Protein 8Z4Q (pdb70)

B-factor: mean 17.32, std 7.84, range [6.16, 76.1]

Secondary structure (DSSP, 8-state):
-PBPTTS----TTTS--SS--S---HHHHHHHHHHHHHHHHHB-SBSS-HHHHSS--B--HHHHHHHHHHTT--HHHHHHHHHHHHTTPPBPPPP-HHHHHHTTSHHHHHHHTT-GGGHHHHHHHHHHHHHHH-HHHHHIIIIIS-SHHHHHHHHHTTHHHHHHHHHHHHHHHTTBHHHHHHHHHHHHH---HHHHHHHHHHHHHHHT--S----HHHHHHHHHH-HHHHTS--GGGGT-B-TTT--B--SS-IIIIIIHHHHHHHHHHHHTT----TT-HHHHHHHHHHHHHHHHHT---TTBPP--BTTTHHHHHHHTHHHHHHH-TTS-HHHHHHHHHHHHHHHHHHHHHTT-PPP-HHHHHTPPPSSSS--HHHHHHHHHH--SSSS---HHHHHHHHHHHGGGTTSTT--S-HHHHHHHHHHHHHH--S--EETTEE-SSBS-TTSGGGGGGSPBP-

Foldseek 3Di:
DFPALVFDQFDCPPQLFLFAFDDQDPQLRVLLRVLVVCCLQWFFQFLDDCVPQVHTHGQCLNVQLSLLSRLHFGSVLSCVLSVQLCPSTDTQADADVVLLVCCVVVVSVLVQFQASNCLVSQLSNQSVVCVVPNVLVVCCVQDFVPPPNNLLLVLLCPAPLNVLLLQCLSCLRRRHSNSNSNSSSNSRNRDPCVSSVLLVLLQVLLVVVPDAADQLLVLLVVLCVDPQLLPQADLVCQCDADPPPRHNHNSDPLLVNTRCVRPVVVLSVSLSRNQFDLVCLLVSLLLQLLSLCQQFQQLDDPQFARFGAPSSLSSLSSSSSLVSLVVDPSARSNSSRSSSSSSSSSSSSSCSSLSSRDGDLVNLQPRDQPDPPDDLSNLSNLLSNQNDSRSLSSLRSLVSSLVSCQVVQPPPSNPDHNVSSRSSSSSSSVLGDPDQADNNRGDSHFHSSNDPVSCVPTHGDD

Radius of gyration: 20.71 Å; Cα contacts (8 Å, |Δi|>4): 843; chains: 1; bounding box: 59×54×56 Å

InterPro domains:
  IPR025337 Questin oxidase-like [PF14027] (60-402)
  IPR025337 Questin oxidase-like [PTHR35870] (10-465)

Solvent-accessible surface area: 17852 Å² total

Structure (mmCIF, N/CA/C/O backbone):
data_8Z4Q
#
_entry.id   8Z4Q
#
_cell.length_a   120.209
_cell.length_b   120.209
_cell.length_c   93.305
_cell.angle_alpha   90.00
_cell.angle_beta   90.00
_cell.angle_gamma   120.00
#
_symmetry.space_group_name_H-M   'P 62'
#
loop_
_entity.id
_entity.type
_entity.pdbx_description
1 polymer 'Hydroquinone Dioxygenase PaD'
2 non-polymer 'FE (III) ION'
3 water water
#
loop_
_atom_site.group_PDB
_atom_site.id
_atom_site.type_symbol
_atom_site.label_atom_id
_atom_site.label_alt_id
_atom_site.label_comp_id
_atom_site.label_asym_id
_atom_site.label_entity_id
_atom_site.label_seq_id
_atom_site.pdbx_PDB_ins_code
_atom_site.Cartn_x
_atom_site.Cartn_y
_atom_site.Cartn_z
_atom_site.occupancy
_atom_site.B_iso_or_equiv
_atom_site.auth_seq_id
_atom_site.auth_comp_id
_atom_site.auth_asym_id
_atom_site.auth_atom_id
_atom_site.pdbx_PDB_model_num
ATOM 1 N N . GLU A 1 4 ? 17.181 20.902 9.279 1.00 45.19 4 GLU A N 1
ATOM 2 C CA . GLU A 1 4 ? 18.278 19.949 9.710 1.00 41.01 4 GLU A CA 1
ATOM 3 C C . GLU A 1 4 ? 19.323 20.731 10.507 1.00 36.80 4 GLU A C 1
ATOM 4 O O . GLU A 1 4 ? 20.051 20.157 11.370 1.00 38.73 4 GLU A O 1
ATOM 10 N N . LEU A 1 5 ? 19.443 22.013 10.180 1.00 34.32 5 LEU A N 1
ATOM 11 C CA . LEU A 1 5 ? 20.485 22.869 10.767 1.00 28.99 5 LEU A CA 1
ATOM 12 C C . LEU A 1 5 ? 19.928 23.406 12.077 1.00 24.63 5 LEU A C 1
ATOM 13 O O . LEU A 1 5 ? 18.687 23.510 12.202 1.00 24.75 5 LEU A O 1
ATOM 18 N N . ALA A 1 6 ? 20.821 23.746 12.986 1.00 22.13 6 ALA A N 1
ATOM 19 C CA . ALA A 1 6 ? 20.519 24.596 14.153 1.00 21.63 6 ALA A CA 1
ATOM 20 C C . ALA A 1 6 ? 19.750 25.840 13.717 1.00 19.30 6 ALA A C 1
ATOM 21 O O . ALA A 1 6 ? 19.768 26.248 12.536 1.00 18.85 6 ALA A O 1
ATOM 23 N N . SER A 1 7 ? 19.069 26.445 14.693 1.00 19.05 7 SER A N 1
ATOM 24 C CA . SER A 1 7 ? 18.182 27.610 14.484 1.00 17.88 7 SER A CA 1
ATOM 25 C C . SER A 1 7 ? 18.959 28.760 13.811 1.00 15.34 7 SER A C 1
ATOM 26 O O . SER A 1 7 ? 20.103 28.971 14.192 1.00 15.58 7 SER A O 1
ATOM 29 N N . THR A 1 8 ? 18.293 29.498 12.942 1.00 15.55 8 THR A N 1
ATOM 30 C CA . THR A 1 8 ? 18.794 30.810 12.426 1.00 14.61 8 THR A CA 1
ATOM 31 C C . THR A 1 8 ? 19.144 31.737 13.610 1.00 17.01 8 THR A C 1
ATOM 32 O O . THR A 1 8 ? 20.036 32.601 13.474 1.00 17.55 8 THR A O 1
ATOM 36 N N . SER A 1 9 ? 18.490 31.614 14.768 1.00 16.57 9 SER A N 1
ATOM 37 C CA . SER A 1 9 ? 18.523 32.675 15.798 1.00 17.74 9 SER A CA 1
ATOM 38 C C . SER A 1 9 ? 19.594 32.395 16.850 1.00 16.61 9 SER A C 1
ATOM 39 O O . SER A 1 9 ? 19.864 33.279 17.679 1.00 17.70 9 SER A O 1
ATOM 42 N N . GLU A 1 10 ? 20.193 31.216 16.859 1.00 16.32 10 GLU A N 1
ATOM 43 C CA . GLU A 1 10 ? 21.294 30.928 17.804 1.00 19.73 10 GLU A CA 1
ATOM 44 C C . GLU A 1 10 ? 22.207 29.844 17.248 1.00 21.37 10 GLU A C 1
ATOM 45 O O . GLU A 1 10 ? 21.750 28.986 16.459 1.00 21.68 10 GLU A O 1
ATOM 51 N N . PHE A 1 11 ? 23.440 29.882 17.727 1.00 19.88 11 PHE A N 1
ATOM 52 C CA . PHE A 1 11 ? 24.468 28.858 17.492 1.00 19.97 11 PHE A CA 1
ATOM 53 C C . PHE A 1 11 ? 24.245 27.754 18.521 1.00 21.60 11 PHE A C 1
ATOM 54 O O . PHE A 1 11 ? 24.261 28.047 19.743 1.00 19.40 11 PHE A O 1
ATOM 62 N N . ARG A 1 12 ? 24.112 26.523 18.029 1.00 20.16 12 ARG A N 1
ATOM 63 C CA . ARG A 1 12 ? 24.036 25.310 18.894 1.00 21.43 12 ARG A CA 1
ATOM 64 C C . ARG A 1 12 ? 24.830 24.207 18.191 1.00 16.38 12 ARG A C 1
ATOM 65 O O . ARG A 1 12 ? 24.382 23.759 17.132 1.00 16.04 12 ARG A O 1
ATOM 73 N N . PHE A 1 13 ? 25.951 23.895 18.788 1.00 14.86 13 PHE A N 1
ATOM 74 C CA . PHE A 1 13 ? 26.928 22.844 18.474 1.00 18.80 13 PHE A CA 1
ATOM 75 C C . PHE A 1 13 ? 26.756 21.715 19.492 1.00 21.31 13 PHE A C 1
ATOM 76 O O . PHE A 1 13 ? 26.185 21.937 20.609 1.00 18.82 13 PHE A O 1
ATOM 84 N N . ASP A 1 14 ? 27.276 20.550 19.107 1.00 22.38 14 ASP A N 1
ATOM 85 C CA . ASP A 1 14 ? 27.261 19.300 19.910 1.00 24.54 14 ASP A CA 1
ATOM 86 C C . ASP A 1 14 ? 28.439 18.445 19.461 1.00 22.96 14 ASP A C 1
ATOM 87 O O . ASP A 1 14 ? 28.603 18.246 18.258 1.00 22.34 14 ASP A O 1
ATOM 92 N N . PRO A 1 15 ? 29.293 17.959 20.386 1.00 22.50 15 PRO A N 1
ATOM 93 C CA . PRO A 1 15 ? 30.466 17.178 20.007 1.00 25.25 15 PRO A CA 1
ATOM 94 C C . PRO A 1 15 ? 30.133 15.887 19.233 1.00 26.58 15 PRO A C 1
ATOM 95 O O . PRO A 1 15 ? 31.003 15.430 18.525 1.00 26.11 15 PRO A O 1
ATOM 99 N N . GLU A 1 16 ? 28.904 15.369 19.334 1.00 27.42 16 GLU A N 1
ATOM 100 C CA . GLU A 1 16 ? 28.431 14.161 18.602 1.00 31.64 16 GLU A CA 1
ATOM 101 C C . GLU A 1 16 ? 27.629 14.540 17.360 1.00 28.93 16 GLU A C 1
ATOM 102 O O . GLU A 1 16 ? 27.738 13.818 16.374 1.00 32.67 16 GLU A O 1
ATOM 108 N N . ARG A 1 17 ? 26.775 15.559 17.414 1.00 25.07 17 ARG A N 1
ATOM 109 C CA . ARG A 1 17 ? 25.820 15.830 16.303 1.00 27.60 17 ARG A CA 1
ATOM 110 C C . ARG A 1 17 ? 26.428 16.801 15.269 1.00 24.22 17 ARG A C 1
ATOM 111 O O . ARG A 1 17 ? 25.926 16.808 14.119 1.00 22.59 17 ARG A O 1
ATOM 119 N N . THR A 1 18 ? 27.388 17.650 15.670 1.00 21.51 18 THR A N 1
ATOM 120 C CA . THR A 1 18 ? 27.953 18.727 14.784 1.00 19.38 18 THR A CA 1
ATOM 121 C C . THR A 1 18 ? 29.480 18.781 14.882 1.00 21.05 18 THR A C 1
ATOM 122 O O . THR A 1 18 ? 30.056 19.863 14.911 1.00 20.53 18 THR A O 1
ATOM 126 N N . PRO A 1 19 ? 30.200 17.647 14.881 1.00 20.30 19 PRO A N 1
ATOM 127 C CA . PRO A 1 19 ? 31.658 17.645 15.015 1.00 19.43 19 PRO A CA 1
ATOM 128 C C . PRO A 1 19 ? 32.421 17.983 13.714 1.00 16.72 19 PRO A C 1
ATOM 129 O O . PRO A 1 19 ? 33.629 18.050 13.739 1.00 18.91 19 PRO A O 1
ATOM 133 N N . GLY A 1 20 ? 31.705 18.044 12.611 1.00 17.51 20 GLY A N 1
ATOM 134 C CA . GLY A 1 20 ? 32.256 18.308 11.269 1.00 17.78 20 GLY A CA 1
ATOM 135 C C . GLY A 1 20 ? 32.788 17.036 10.606 1.00 17.34 20 GLY A C 1
ATOM 136 O O . GLY A 1 20 ? 32.760 15.944 11.239 1.00 17.11 20 GLY A O 1
ATOM 137 N N . LEU A 1 21 ? 33.404 17.197 9.438 1.00 17.14 21 LEU A N 1
ATOM 138 C CA . LEU A 1 21 ? 33.888 16.077 8.591 1.00 16.77 21 LEU A CA 1
ATOM 139 C C . LEU A 1 21 ? 35.204 15.525 9.114 1.00 15.88 21 LEU A C 1
ATOM 140 O O . LEU A 1 21 ? 35.565 14.356 8.759 1.00 15.31 21 LEU A O 1
ATOM 145 N N . ARG A 1 22 ? 35.999 16.305 9.836 1.00 17.09 22 ARG A N 1
ATOM 146 C CA . ARG A 1 22 ? 37.321 15.876 10.333 1.00 15.59 22 ARG A CA 1
ATOM 147 C C . ARG A 1 22 ? 37.613 16.607 11.629 1.00 18.15 22 ARG A C 1
ATOM 148 O O . ARG A 1 22 ? 37.440 17.844 11.640 1.00 19.04 22 ARG A O 1
ATOM 156 N N . HIS A 1 23 ? 37.980 15.898 12.698 1.00 17.98 23 HIS A N 1
ATOM 157 C CA . HIS A 1 23 ? 38.014 16.503 14.049 1.00 18.32 23 HIS A CA 1
ATOM 158 C C . HIS A 1 23 ? 38.882 15.686 14.996 1.00 20.66 23 HIS A C 1
ATOM 159 O O . HIS A 1 23 ? 39.341 14.551 14.640 1.00 22.82 23 HIS A O 1
ATOM 166 N N . ALA A 1 24 ? 39.133 16.241 16.171 1.00 17.81 24 ALA A N 1
ATOM 167 C CA . ALA A 1 24 ? 39.928 15.589 17.225 1.00 20.69 24 ALA A CA 1
ATOM 168 C C . ALA A 1 24 ? 39.024 14.541 17.883 1.00 20.66 24 ALA A C 1
ATOM 169 O O . ALA A 1 24 ? 37.780 14.622 17.669 1.00 21.30 24 ALA A O 1
ATOM 171 N N . LYS A 1 25 ? 39.638 13.653 18.657 1.00 25.95 25 LYS A N 1
ATOM 172 C CA . LYS A 1 25 ? 39.003 12.441 19.254 1.00 35.30 25 LYS A CA 1
ATOM 173 C C . LYS A 1 25 ? 37.845 12.782 20.205 1.00 42.04 25 LYS A C 1
ATOM 174 O O . LYS A 1 25 ? 36.714 12.242 20.010 1.00 47.89 25 LYS A O 1
ATOM 180 N N . ASN A 1 26 ? 38.129 13.573 21.239 1.00 41.67 26 ASN A N 1
ATOM 181 C CA . ASN A 1 26 ? 37.271 13.631 22.451 1.00 43.35 26 ASN A CA 1
ATOM 182 C C . ASN A 1 26 ? 36.849 15.078 22.718 1.00 37.22 26 ASN A C 1
ATOM 183 O O . ASN A 1 26 ? 37.285 15.639 23.741 1.00 45.27 26 ASN A O 1
ATOM 188 N N . LEU A 1 27 ? 35.982 15.618 21.854 1.00 31.18 27 LEU A N 1
ATOM 189 C CA . LEU A 1 27 ? 35.408 16.986 21.981 1.00 29.26 27 LEU A CA 1
ATOM 190 C C . LEU A 1 27 ? 34.503 17.073 23.220 1.00 28.85 27 LEU A C 1
ATOM 191 O O . LEU A 1 27 ? 33.587 16.206 23.360 1.00 32.02 27 LEU A O 1
ATOM 196 N N . THR A 1 28 ? 34.675 18.129 24.014 1.00 27.85 28 THR A N 1
ATOM 197 C CA . THR A 1 28 ? 34.014 18.349 25.324 1.00 25.88 28 THR A CA 1
ATOM 198 C C . THR A 1 28 ? 32.798 19.282 25.192 1.00 29.85 28 THR A C 1
ATOM 199 O O . THR A 1 28 ? 32.717 20.140 24.256 1.00 25.73 28 THR A O 1
ATOM 203 N N . ASP A 1 29 ? 31.852 19.131 26.117 1.00 25.99 29 ASP A N 1
ATOM 204 C CA . ASP A 1 29 ? 30.689 20.046 26.221 1.00 26.40 29 ASP A CA 1
ATOM 205 C C . ASP A 1 29 ? 31.220 21.433 26.618 1.00 21.73 29 ASP A C 1
ATOM 206 O O . ASP A 1 29 ? 30.617 22.409 26.151 1.00 22.64 29 ASP A O 1
ATOM 211 N N . GLU A 1 30 ? 32.286 21.500 27.431 1.00 18.76 30 GLU A N 1
ATOM 212 C CA . GLU A 1 30 ? 32.803 22.765 28.034 1.00 23.31 30 GLU A CA 1
ATOM 213 C C . GLU A 1 30 ? 33.265 23.658 26.866 1.00 20.59 30 GLU A C 1
ATOM 214 O O . GLU A 1 30 ? 32.758 24.797 26.715 1.00 18.39 30 GLU A O 1
ATOM 220 N N . SER A 1 31 ? 34.091 23.075 25.999 1.00 20.75 31 SER A N 1
ATOM 221 C CA . SER A 1 31 ? 34.571 23.726 24.748 1.00 17.74 31 SER A CA 1
ATOM 222 C C . SER A 1 31 ? 33.408 24.133 23.834 1.00 18.63 31 SER A C 1
ATOM 223 O O . SER A 1 31 ? 33.455 25.247 23.251 1.00 16.38 31 SER A O 1
ATOM 226 N N . THR A 1 32 ? 32.384 23.305 23.681 1.00 15.21 32 THR A N 1
ATOM 227 C CA . THR A 1 32 ? 31.225 23.604 22.815 1.00 16.76 32 THR A CA 1
ATOM 228 C C . THR A 1 32 ? 30.452 24.821 23.362 1.00 19.31 32 THR A C 1
ATOM 229 O O . THR A 1 32 ? 29.919 25.634 22.538 1.00 17.69 32 THR A O 1
ATOM 233 N N . ARG A 1 33 ? 30.266 24.891 24.683 1.00 19.40 33 ARG A N 1
ATOM 234 C CA . ARG A 1 33 ? 29.502 26.030 25.260 1.00 18.98 33 ARG A CA 1
ATOM 235 C C . ARG A 1 33 ? 30.311 27.327 25.033 1.00 18.03 33 ARG A C 1
ATOM 236 O O . ARG A 1 33 ? 29.686 28.334 24.650 1.00 18.92 33 ARG A O 1
ATOM 244 N N . GLU A 1 34 ? 31.608 27.309 25.300 1.00 18.11 34 GLU A N 1
ATOM 245 C CA . GLU A 1 34 ? 32.500 28.473 25.057 1.00 18.39 34 GLU A CA 1
ATOM 246 C C . GLU A 1 34 ? 32.413 28.861 23.575 1.00 16.90 34 GLU A C 1
ATOM 247 O O . GLU A 1 34 ? 32.233 30.068 23.256 1.00 13.61 34 GLU A O 1
ATOM 253 N N . LEU A 1 35 ? 32.434 27.896 22.661 1.00 14.80 35 LEU A N 1
ATOM 254 C CA . LEU A 1 35 ? 32.396 28.256 21.230 1.00 14.89 35 LEU A CA 1
ATOM 255 C C . LEU A 1 35 ? 31.096 28.988 20.921 1.00 15.88 35 LEU A C 1
ATOM 256 O O . LEU A 1 35 ? 31.120 29.976 20.115 1.00 13.96 35 LEU A O 1
ATOM 261 N N . GLU A 1 36 ? 29.955 28.555 21.477 1.00 14.22 36 GLU A N 1
ATOM 262 C CA . GLU A 1 36 ? 28.648 29.169 21.135 1.00 15.80 36 GLU A CA 1
ATOM 263 C C . GLU A 1 36 ? 28.690 30.613 21.664 1.00 15.11 36 GLU A C 1
ATOM 264 O O . GLU A 1 36 ? 28.129 31.479 20.997 1.00 15.67 36 GLU A O 1
ATOM 270 N N . ARG A 1 37 ? 29.292 30.838 22.822 1.00 16.15 37 ARG A N 1
ATOM 271 C CA . ARG A 1 37 ? 29.363 32.192 23.450 1.00 18.11 37 ARG A CA 1
ATOM 272 C C . ARG A 1 37 ? 30.135 33.141 22.516 1.00 17.28 37 ARG A C 1
ATOM 273 O O . ARG A 1 37 ? 29.551 34.196 22.173 1.00 15.71 37 ARG A O 1
ATOM 281 N N . VAL A 1 38 ? 31.333 32.731 22.105 1.00 16.45 38 VAL A N 1
ATOM 282 C CA . VAL A 1 38 ? 32.264 33.604 21.302 1.00 15.04 38 VAL A CA 1
ATOM 283 C C . VAL A 1 38 ? 31.681 33.813 19.898 1.00 15.33 38 VAL A C 1
ATOM 284 O O . VAL A 1 38 ? 31.778 34.937 19.385 1.00 11.76 38 VAL A O 1
ATOM 288 N N . LEU A 1 39 ? 31.050 32.826 19.277 1.00 13.53 39 LEU A N 1
ATOM 289 C CA . LEU A 1 39 ? 30.433 33.044 17.963 1.00 12.93 39 LEU A CA 1
ATOM 290 C C . LEU A 1 39 ? 29.347 34.100 18.031 1.00 12.14 39 LEU A C 1
ATOM 291 O O . LEU A 1 39 ? 29.190 34.841 17.049 1.00 11.13 39 LEU A O 1
ATOM 296 N N . GLU A 1 40 ? 28.529 34.126 19.094 1.00 11.76 40 GLU A N 1
ATOM 297 C CA . GLU A 1 40 ? 27.417 35.077 19.130 1.00 14.22 40 GLU A CA 1
ATOM 298 C C . GLU A 1 40 ? 27.996 36.470 19.405 1.00 12.67 40 GLU A C 1
ATOM 299 O O . GLU A 1 40 ? 27.478 37.400 18.818 1.00 14.38 40 GLU A O 1
ATOM 305 N N . GLU A 1 41 ? 29.055 36.561 20.203 1.00 12.43 41 GLU A N 1
ATOM 306 C CA . GLU A 1 41 ? 29.770 37.831 20.444 1.00 13.29 41 GLU A CA 1
ATOM 307 C C . GLU A 1 41 ? 30.286 38.313 19.091 1.00 12.30 41 GLU A C 1
ATOM 308 O O . GLU A 1 41 ? 30.046 39.488 18.702 1.00 12.82 41 GLU A O 1
ATOM 314 N N . ASN A 1 42 ? 30.822 37.389 18.307 1.00 11.41 42 ASN A N 1
ATOM 315 C CA . ASN A 1 42 ? 31.379 37.793 16.999 1.00 11.33 42 ASN A CA 1
ATOM 316 C C . ASN A 1 42 ? 30.284 38.287 16.069 1.00 11.81 42 ASN A C 1
ATOM 317 O O . ASN A 1 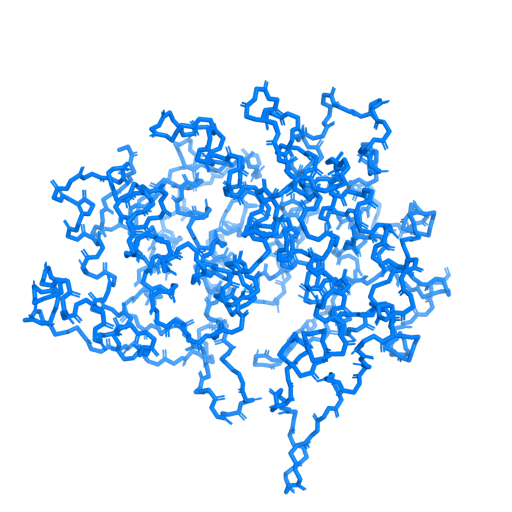42 ? 30.488 39.295 15.393 1.00 10.82 42 ASN A O 1
ATOM 322 N N . HIS A 1 43 ? 29.198 37.543 15.949 1.00 9.93 43 HIS A N 1
ATOM 323 C CA . HIS A 1 43 ? 28.055 37.874 15.069 1.00 11.76 43 HIS A CA 1
ATOM 324 C C . HIS A 1 43 ? 27.483 39.263 15.392 1.00 13.36 43 HIS A C 1
ATOM 325 O O . HIS A 1 43 ? 27.199 40.051 14.463 1.00 13.21 43 HIS A O 1
ATOM 332 N N . SER A 1 44 ? 27.261 39.523 16.677 1.00 13.65 44 SER A N 1
ATOM 333 C CA A SER A 1 44 ? 26.545 40.743 17.125 0.50 14.00 44 SER A CA 1
ATOM 334 C CA B SER A 1 44 ? 26.548 40.740 17.147 0.50 14.82 44 SER A CA 1
ATOM 335 C C . SER A 1 44 ? 27.475 41.966 17.191 1.00 14.86 44 SER A C 1
ATOM 336 O O . SER A 1 44 ? 26.933 43.080 17.094 1.00 14.80 44 SER A O 1
ATOM 341 N N . ASN A 1 45 ? 28.767 41.762 17.399 1.00 13.46 45 ASN A N 1
ATOM 342 C CA . ASN A 1 45 ? 29.694 42.882 17.742 1.00 14.37 45 ASN A CA 1
ATOM 343 C C . ASN A 1 45 ? 30.661 43.244 16.624 1.00 14.35 45 ASN A C 1
ATOM 344 O O . ASN A 1 45 ? 31.126 44.401 16.611 1.00 14.49 45 ASN A O 1
ATOM 349 N N . HIS A 1 46 ? 31.059 42.292 15.790 1.00 13.60 46 HIS A N 1
ATOM 350 C CA . HIS A 1 46 ? 32.127 42.468 14.793 1.00 12.60 46 HIS A CA 1
ATOM 351 C C . HIS A 1 46 ? 31.564 42.454 13.376 1.00 13.24 46 HIS A C 1
ATOM 352 O O . HIS A 1 46 ? 30.652 41.708 13.056 1.00 18.11 46 HIS A O 1
ATOM 359 N N . HIS A 1 47 ? 32.175 43.224 12.501 1.00 11.26 47 HIS A N 1
ATOM 360 C CA . HIS A 1 47 ? 31.755 43.265 11.100 1.00 10.00 47 HIS A CA 1
ATOM 361 C C . HIS A 1 47 ? 32.452 42.122 10.341 1.00 8.27 47 HIS A C 1
ATOM 362 O O . HIS A 1 47 ? 33.414 41.610 10.812 1.00 9.06 47 HIS A O 1
ATOM 369 N N . ILE A 1 48 ? 31.969 41.817 9.168 1.00 7.54 48 ILE A N 1
ATOM 370 C CA . ILE A 1 48 ? 32.543 40.744 8.292 1.00 7.74 48 ILE A CA 1
ATOM 371 C C . ILE A 1 48 ? 33.900 41.177 7.712 1.00 7.62 48 ILE A C 1
ATOM 372 O O . ILE A 1 48 ? 34.698 40.324 7.315 1.00 7.71 48 ILE A O 1
ATOM 377 N N . PHE A 1 49 ? 34.185 42.491 7.654 1.00 8.07 49 PHE A N 1
ATOM 378 C CA . PHE A 1 49 ? 35.488 42.982 7.156 1.00 7.69 49 PHE A CA 1
ATOM 379 C C . PHE A 1 49 ? 36.192 43.693 8.297 1.00 8.10 49 PHE A C 1
ATOM 380 O O . PHE A 1 49 ? 35.523 44.401 9.010 1.00 8.79 49 PHE A O 1
ATOM 388 N N . THR A 1 50 ? 37.461 43.424 8.453 1.00 7.86 50 THR A N 1
ATOM 389 C CA . THR A 1 50 ? 38.295 43.992 9.551 1.00 9.41 50 THR A CA 1
ATOM 390 C C . THR A 1 50 ? 38.893 45.342 9.187 1.00 9.41 50 THR A C 1
ATOM 391 O O . THR A 1 50 ? 39.434 46.023 10.091 1.00 10.78 50 THR A O 1
ATOM 395 N N . THR A 1 51 ? 38.864 45.700 7.912 1.00 10.36 51 THR A N 1
ATOM 396 C CA . THR A 1 51 ? 39.435 46.973 7.415 1.00 9.37 51 THR A CA 1
ATOM 397 C C . THR A 1 51 ? 38.395 47.615 6.516 1.00 10.01 51 THR A C 1
ATOM 398 O O . THR A 1 51 ? 37.593 46.883 5.954 1.00 8.10 51 THR A O 1
ATOM 402 N N . THR A 1 52 ? 38.487 48.930 6.351 1.00 9.52 52 THR A N 1
ATOM 403 C CA . THR A 1 52 ? 37.768 49.675 5.281 1.00 9.77 52 THR A CA 1
ATOM 404 C C . THR A 1 52 ? 38.514 49.378 3.995 1.00 10.33 52 THR A C 1
ATOM 405 O O . THR A 1 52 ? 39.714 49.102 4.046 1.00 11.37 52 THR A O 1
ATOM 409 N N . GLU A 1 53 ? 37.806 49.417 2.873 1.00 10.04 53 GLU A N 1
ATOM 410 C CA . GLU A 1 53 ? 38.425 48.936 1.621 1.00 10.77 53 GLU A CA 1
ATOM 411 C C . GLU A 1 53 ? 39.640 49.817 1.312 1.00 10.19 53 GLU A C 1
ATOM 412 O O . GLU A 1 53 ? 40.621 49.255 0.835 1.00 10.28 53 GLU A O 1
ATOM 418 N N . ASP A 1 54 ? 39.612 51.109 1.643 1.00 13.17 54 ASP A N 1
ATOM 419 C CA . ASP A 1 54 ? 40.697 52.037 1.200 1.00 13.12 54 ASP A CA 1
ATOM 420 C C . ASP A 1 54 ? 41.952 51.909 2.074 1.00 14.62 54 ASP A C 1
ATOM 421 O O . ASP A 1 54 ? 43.021 52.342 1.633 1.00 14.02 54 ASP A O 1
ATOM 426 N N . HIS A 1 55 ? 41.839 51.348 3.275 1.00 13.03 55 HIS A N 1
ATOM 427 C CA . HIS A 1 55 ? 42.974 51.233 4.215 1.00 12.98 55 HIS A CA 1
ATOM 428 C C . HIS A 1 55 ? 44.113 50.490 3.526 1.00 14.15 55 HIS A C 1
ATOM 429 O O . HIS A 1 55 ? 45.198 51.089 3.338 1.00 15.19 55 HIS A O 1
ATOM 436 N N . LYS A 1 56 ? 43.884 49.239 3.124 1.00 12.64 56 LYS A N 1
ATOM 437 C CA . LYS A 1 56 ? 44.927 48.430 2.472 1.00 14.78 56 LYS A CA 1
ATOM 438 C C . LYS A 1 56 ? 44.671 48.344 0.975 1.00 13.06 56 LYS A C 1
ATOM 439 O O . LYS A 1 56 ? 45.512 47.797 0.317 1.00 18.30 56 LYS A O 1
ATOM 445 N N . GLY A 1 57 ? 43.530 48.820 0.476 1.00 11.86 57 GLY A N 1
ATOM 446 C CA . GLY A 1 57 ? 43.206 48.752 -0.953 1.00 10.91 57 GLY A CA 1
ATOM 447 C C . GLY A 1 57 ? 42.179 47.700 -1.280 1.00 10.86 57 GLY A C 1
ATOM 448 O O . GLY A 1 57 ? 41.430 47.868 -2.253 1.00 12.19 57 GLY A O 1
ATOM 449 N N . VAL A 1 58 ? 42.161 46.662 -0.471 1.00 10.78 58 VAL A N 1
ATOM 450 C CA . VAL A 1 58 ? 41.132 45.600 -0.584 1.00 10.43 58 VAL A CA 1
ATOM 451 C C . VAL A 1 58 ? 40.646 45.352 0.845 1.00 9.56 58 VAL A C 1
ATOM 452 O O . VAL A 1 58 ? 41.392 45.610 1.802 1.00 9.37 58 VAL A O 1
ATOM 456 N N . TYR A 1 59 ? 39.459 44.762 0.981 1.00 9.77 59 TYR A N 1
ATOM 457 C CA . TYR A 1 59 ? 38.995 44.312 2.316 1.00 9.40 59 TYR A CA 1
ATOM 458 C C . TYR A 1 59 ? 39.827 43.167 2.841 1.00 8.79 59 TYR A C 1
ATOM 459 O O . TYR A 1 59 ? 40.173 42.187 2.101 1.00 8.92 59 TYR A O 1
ATOM 468 N N . PHE A 1 60 ? 40.172 43.275 4.122 1.00 9.18 60 PHE A N 1
ATOM 469 C CA . PHE A 1 60 ? 40.621 42.150 4.950 1.00 9.05 60 PHE A CA 1
ATOM 470 C C . PHE A 1 60 ? 39.351 41.577 5.614 1.00 8.56 60 PHE A C 1
ATOM 471 O O . PHE A 1 60 ? 38.387 42.304 5.894 1.00 7.10 60 PHE A O 1
ATOM 479 N N . HIS A 1 61 ? 39.360 40.253 5.820 1.00 8.43 61 HIS A N 1
ATOM 480 C CA . HIS A 1 61 ? 38.141 39.529 6.299 1.00 8.26 61 HIS A CA 1
ATOM 481 C C . HIS A 1 61 ? 38.220 39.148 7.774 1.00 7.90 61 HIS A C 1
ATOM 482 O O . HIS A 1 61 ? 39.297 38.843 8.268 1.00 7.87 61 HIS A O 1
ATOM 489 N N . ASN A 1 62 ? 37.057 39.132 8.393 1.00 7.98 62 ASN A N 1
ATOM 490 C CA . ASN A 1 62 ? 36.854 38.573 9.750 1.00 7.70 62 ASN A CA 1
ATOM 491 C C . ASN A 1 62 ? 36.861 37.039 9.655 1.00 7.71 62 ASN A C 1
ATOM 492 O O . ASN A 1 62 ? 35.865 36.525 9.144 1.00 7.92 62 ASN A O 1
ATOM 497 N N . HIS A 1 63 ? 37.836 36.443 10.288 1.00 8.02 63 HIS A N 1
ATOM 498 C CA . HIS A 1 63 ? 38.084 34.973 10.264 1.00 8.55 63 HIS A CA 1
ATOM 499 C C . HIS A 1 63 ? 37.634 34.377 11.589 1.00 9.06 63 HIS A C 1
ATOM 500 O O . HIS A 1 63 ? 37.928 33.211 11.830 1.00 10.00 63 HIS A O 1
ATOM 507 N N . ILE A 1 64 ? 37.112 35.186 12.505 1.00 8.39 64 ILE A N 1
ATOM 508 C CA . ILE A 1 64 ? 36.850 34.648 13.866 1.00 9.24 64 ILE A CA 1
ATOM 509 C C . ILE A 1 64 ? 35.895 33.432 13.788 1.00 8.40 64 ILE A C 1
ATOM 510 O O . ILE A 1 64 ? 36.198 32.467 14.510 1.00 10.62 64 ILE A O 1
ATOM 515 N N . ALA A 1 65 ? 34.801 33.489 13.051 1.00 9.94 65 ALA A N 1
ATOM 516 C CA . ALA A 1 65 ? 33.839 32.340 12.982 1.00 9.18 65 ALA A CA 1
ATOM 517 C C . ALA A 1 65 ? 34.649 31.131 12.545 1.00 10.58 65 ALA A C 1
ATOM 518 O O . ALA A 1 65 ? 34.642 30.071 13.268 1.00 11.17 65 ALA A O 1
ATOM 520 N N . HIS A 1 66 ? 35.450 31.281 11.488 1.00 10.06 66 HIS A N 1
ATOM 521 C CA . HIS A 1 66 ? 36.216 30.115 10.937 1.00 10.38 66 HIS A CA 1
ATOM 522 C C . HIS A 1 66 ? 37.210 29.537 11.959 1.00 9.83 66 HIS A C 1
ATOM 523 O O . HIS A 1 66 ? 37.362 28.308 12.113 1.00 11.02 66 HIS A O 1
ATOM 530 N N . HIS A 1 67 ? 37.980 30.404 12.631 1.00 9.56 67 HIS A N 1
ATOM 531 C CA . HIS A 1 67 ? 39.083 30.075 13.532 1.00 8.72 67 HIS A CA 1
ATOM 532 C C . HIS A 1 67 ? 38.487 29.395 14.786 1.00 9.09 67 HIS A C 1
ATOM 533 O O . HIS A 1 67 ? 38.937 28.279 15.154 1.00 9.29 67 HIS A O 1
ATOM 540 N N . ASP A 1 68 ? 37.489 30.045 15.380 1.00 10.56 68 ASP A N 1
ATOM 541 C CA . ASP A 1 68 ? 36.830 29.546 16.626 1.00 11.22 68 ASP A CA 1
ATOM 542 C C . ASP A 1 68 ? 36.316 28.120 16.336 1.00 11.60 68 ASP A C 1
ATOM 543 O O . ASP A 1 68 ? 36.589 27.217 17.131 1.00 12.11 68 ASP A O 1
ATOM 548 N N . ILE A 1 69 ? 35.545 27.956 15.283 1.00 11.88 69 ILE A N 1
ATOM 549 C CA . ILE A 1 69 ? 34.930 26.641 14.947 1.00 11.06 69 ILE A CA 1
ATOM 550 C C . ILE A 1 69 ? 36.069 25.649 14.709 1.00 14.22 69 ILE A C 1
ATOM 551 O O . ILE A 1 69 ? 36.043 24.457 15.252 1.00 13.28 69 ILE A O 1
ATOM 556 N N . THR A 1 70 ? 37.085 26.038 13.921 1.00 12.45 70 THR A N 1
ATOM 557 C CA . THR A 1 70 ? 38.128 25.074 13.546 1.00 12.91 70 THR A CA 1
ATOM 558 C C . THR A 1 70 ? 38.868 24.595 14.784 1.00 13.11 70 THR A C 1
ATOM 559 O O . THR A 1 70 ? 39.096 23.336 14.898 1.00 14.10 70 THR A O 1
ATOM 563 N N . ILE A 1 71 ? 39.263 25.471 15.720 1.00 12.03 71 ILE A N 1
ATOM 564 C CA . ILE A 1 71 ? 40.107 25.008 16.843 1.00 13.50 71 ILE A CA 1
ATOM 565 C C . ILE A 1 71 ? 39.176 24.263 17.831 1.00 12.04 71 ILE A C 1
ATOM 566 O O . ILE A 1 71 ? 39.683 23.384 18.435 1.00 13.80 71 ILE A O 1
ATOM 571 N N . TRP A 1 72 ? 37.875 24.546 17.847 1.00 13.35 72 TRP A N 1
ATOM 572 C CA . TRP A 1 72 ? 36.895 23.712 18.615 1.00 13.69 72 TRP A CA 1
ATOM 573 C C . TRP A 1 72 ? 36.921 22.294 18.037 1.00 15.20 72 TRP A C 1
ATOM 574 O O . TRP A 1 72 ? 37.128 21.315 18.839 1.00 16.66 72 TRP A O 1
ATOM 585 N N . ALA A 1 73 ? 36.751 22.172 16.722 1.00 14.79 73 ALA A N 1
ATOM 586 C CA . ALA A 1 73 ? 36.790 20.867 16.000 1.00 15.19 73 ALA A CA 1
ATOM 587 C C . ALA A 1 73 ? 38.111 20.126 16.218 1.00 15.00 73 ALA A C 1
ATOM 588 O O . ALA A 1 73 ? 38.050 18.835 16.228 1.00 16.21 73 ALA A O 1
ATOM 590 N N . LEU A 1 74 ? 39.253 20.807 16.376 1.00 14.84 74 LEU A N 1
ATOM 591 C CA . LEU A 1 74 ? 40.586 20.190 16.613 1.00 14.21 74 LEU A CA 1
ATOM 592 C C . LEU A 1 74 ? 40.916 19.988 18.094 1.00 15.21 74 LEU A C 1
ATOM 593 O O . LEU A 1 74 ? 42.058 19.628 18.372 1.00 13.55 74 LEU A O 1
ATOM 598 N N . GLY A 1 75 ? 39.936 20.171 18.992 1.00 16.26 75 GLY A N 1
ATOM 599 C CA . GLY A 1 75 ? 40.043 19.743 20.401 1.00 17.56 75 GLY A CA 1
ATOM 600 C C . GLY A 1 75 ? 40.543 20.830 21.329 1.00 17.60 75 GLY A C 1
ATOM 601 O O . GLY A 1 75 ? 41.057 20.511 22.420 1.00 19.67 75 GLY A O 1
ATOM 602 N N . ALA A 1 76 ? 40.458 22.095 20.921 1.00 16.87 76 ALA A N 1
ATOM 603 C CA . ALA A 1 76 ? 40.847 23.210 21.805 1.00 15.99 76 ALA A CA 1
ATOM 604 C C . ALA A 1 76 ? 40.051 23.119 23.108 1.00 13.06 76 ALA A C 1
ATOM 605 O O . ALA A 1 76 ? 38.807 22.979 23.043 1.00 15.37 76 ALA A O 1
ATOM 607 N N . ASN A 1 77 ? 40.705 23.469 24.193 1.00 15.28 77 ASN A N 1
ATOM 608 C CA . ASN A 1 77 ? 40.052 23.653 25.520 1.00 17.54 77 ASN A CA 1
ATOM 609 C C . ASN A 1 77 ? 39.391 25.038 25.607 1.00 18.97 77 ASN A C 1
ATOM 610 O O . ASN A 1 77 ? 39.573 25.899 24.727 1.00 14.59 77 ASN A O 1
ATOM 615 N N . PRO A 1 78 ? 38.451 25.282 26.544 1.00 17.74 78 PRO A N 1
ATOM 616 C CA . PRO A 1 78 ? 37.712 26.556 26.540 1.00 18.97 78 PRO A CA 1
ATOM 617 C C . PRO A 1 78 ? 38.637 27.773 26.718 1.00 17.92 78 PRO A C 1
ATOM 618 O O . PRO A 1 78 ? 38.347 28.839 26.177 1.00 17.03 78 PRO A O 1
ATOM 622 N N . SER A 1 79 ? 39.720 27.599 27.460 1.00 17.68 79 SER A N 1
ATOM 623 C CA . SER A 1 79 ? 40.723 28.654 27.737 1.00 20.03 79 SER A CA 1
ATOM 624 C C . SER A 1 79 ? 41.370 29.052 26.404 1.00 18.48 79 SER A C 1
ATOM 625 O O . SER A 1 79 ? 41.592 30.268 26.140 1.00 17.46 79 SER A O 1
ATOM 628 N N . THR A 1 80 ? 41.630 28.061 25.566 1.00 16.61 80 THR A N 1
ATOM 629 C CA . THR A 1 80 ? 42.367 28.297 24.286 1.00 16.32 80 THR A CA 1
ATOM 630 C C . THR A 1 80 ? 41.396 28.989 23.348 1.00 15.00 80 THR A C 1
ATOM 631 O O . THR A 1 80 ? 41.806 29.992 22.732 1.00 15.64 80 THR A O 1
ATOM 635 N N . ILE A 1 81 ? 40.171 28.498 23.242 1.00 13.35 81 ILE A N 1
ATOM 636 C CA . ILE A 1 81 ? 39.143 29.131 22.375 1.00 13.59 81 ILE A CA 1
ATOM 637 C C . ILE A 1 81 ? 39.069 30.613 22.781 1.00 14.59 81 ILE A C 1
ATOM 638 O O . ILE A 1 81 ? 39.183 31.517 21.889 1.00 13.10 81 ILE A O 1
ATOM 643 N N . ARG A 1 82 ? 38.836 30.878 24.068 1.00 13.22 82 ARG A N 1
ATOM 644 C CA . ARG A 1 82 ? 38.664 32.267 24.571 1.00 14.44 82 ARG A CA 1
ATOM 645 C C . ARG A 1 82 ? 39.906 33.122 24.247 1.00 13.02 82 ARG A C 1
ATOM 646 O O . ARG A 1 82 ? 39.723 34.289 23.782 1.00 12.81 82 ARG A O 1
ATOM 654 N N . SER A 1 83 ? 41.114 32.621 24.502 1.00 12.27 83 SER A N 1
ATOM 655 C CA . SER A 1 83 ? 42.378 33.364 24.295 1.00 13.16 83 SER A CA 1
ATOM 656 C C . SER A 1 83 ? 42.481 33.739 22.803 1.00 12.95 83 SER A C 1
ATOM 657 O O . SER A 1 83 ? 42.755 34.940 22.427 1.00 12.34 83 SER A O 1
ATOM 660 N N . GLN A 1 84 ? 42.266 32.733 21.958 1.00 12.85 84 GLN A N 1
ATOM 661 C CA . GLN A 1 84 ? 42.437 32.921 20.486 1.00 12.48 84 GLN A CA 1
ATOM 662 C C . GLN A 1 84 ? 41.419 33.907 19.986 1.00 11.02 84 GLN A C 1
ATOM 663 O O . GLN A 1 84 ? 41.831 34.817 19.180 1.00 10.22 84 GLN A O 1
ATOM 669 N N . HIS A 1 85 ? 40.168 33.781 20.413 1.00 10.53 85 HIS A N 1
ATOM 670 C CA . HIS A 1 85 ? 39.062 34.671 20.008 1.00 10.96 85 HIS A CA 1
ATOM 671 C C . HIS A 1 85 ? 39.359 36.106 20.490 1.00 12.22 85 HIS A C 1
ATOM 672 O O . HIS A 1 85 ? 39.228 37.040 19.679 1.00 12.83 85 HIS A O 1
ATOM 679 N N . ASP A 1 86 ? 39.796 36.256 21.746 1.00 12.20 86 ASP A N 1
ATOM 680 C CA . ASP A 1 86 ? 39.987 37.594 22.370 1.00 13.30 86 ASP A CA 1
ATOM 681 C C . ASP A 1 86 ? 41.068 38.330 21.581 1.00 12.58 86 ASP A C 1
ATOM 682 O O . ASP A 1 86 ? 40.853 39.514 21.247 1.00 12.37 86 ASP A O 1
ATOM 687 N N . ARG A 1 87 ? 42.155 37.660 21.230 1.00 11.81 87 ARG A N 1
ATOM 688 C CA . ARG A 1 87 ? 43.302 38.324 20.546 1.00 13.01 87 ARG A CA 1
ATOM 689 C C . ARG A 1 87 ? 42.842 38.780 19.160 1.00 13.47 87 ARG A C 1
ATOM 690 O O . ARG A 1 87 ? 43.132 39.933 18.717 1.00 10.03 87 ARG A O 1
ATOM 698 N N . ASN A 1 88 ? 42.158 37.911 18.429 1.00 12.84 88 ASN A N 1
ATOM 699 C CA . ASN A 1 88 ? 41.687 38.308 17.083 1.00 12.41 88 ASN A CA 1
ATOM 700 C C . ASN A 1 88 ? 40.564 39.348 17.125 1.00 12.15 88 ASN A C 1
ATOM 701 O O . ASN A 1 88 ? 40.261 39.938 16.100 1.00 11.65 88 ASN A O 1
ATOM 706 N N . SER A 1 89 ? 39.830 39.500 18.229 1.00 10.72 89 SER A N 1
ATOM 707 C CA . SER A 1 89 ? 38.756 40.498 18.375 1.00 11.07 89 SER A CA 1
ATOM 708 C C . SER A 1 89 ? 39.346 41.919 18.359 1.00 10.45 89 SER A C 1
ATOM 709 O O . SER A 1 89 ? 38.605 42.864 18.118 1.00 11.22 89 SER A O 1
ATOM 712 N N . LEU A 1 90 ? 40.608 42.031 18.713 1.00 10.69 90 LEU A N 1
ATOM 713 C CA . LEU A 1 90 ? 41.186 43.343 19.037 1.00 11.41 90 LEU A CA 1
ATOM 714 C C . LEU A 1 90 ? 41.232 44.212 17.783 1.00 11.67 90 LEU A C 1
ATOM 715 O O . LEU A 1 90 ? 41.203 45.418 17.954 1.00 11.68 90 LEU A O 1
ATOM 720 N N . TYR A 1 91 ? 41.415 43.649 16.582 1.00 11.58 91 TYR A N 1
ATOM 721 C CA . TYR A 1 91 ? 41.527 44.466 15.330 1.00 9.79 91 TYR A CA 1
ATOM 722 C C . TYR A 1 91 ? 40.215 44.505 14.534 1.00 10.11 91 TYR A C 1
ATOM 723 O O . TYR A 1 91 ? 40.209 45.042 13.398 1.00 8.74 91 TYR A O 1
ATOM 732 N N . GLN A 1 92 ? 39.102 44.027 15.077 1.00 9.52 92 GLN A N 1
ATOM 733 C CA . GLN A 1 92 ? 37.793 43.984 14.378 1.00 10.81 92 GLN A CA 1
ATOM 734 C C . GLN A 1 92 ? 37.178 45.353 14.195 1.00 10.33 92 GLN A C 1
ATOM 735 O O . GLN A 1 92 ? 37.420 46.290 15.022 1.00 12.80 92 GLN A O 1
ATOM 741 N N . ARG A 1 93 ? 36.344 45.483 13.186 1.00 12.15 93 ARG A N 1
ATOM 742 C CA . ARG A 1 93 ? 35.455 46.639 13.067 1.00 11.69 93 ARG A CA 1
ATOM 743 C C . ARG A 1 93 ? 34.142 46.366 13.791 1.00 13.92 93 ARG A C 1
ATOM 744 O O . ARG A 1 93 ? 33.675 45.198 13.924 1.00 12.48 93 ARG A O 1
ATOM 752 N N . GLN A 1 94 ? 33.488 47.448 14.177 1.00 14.30 94 GLN A N 1
ATOM 753 C CA . GLN A 1 94 ? 32.188 47.411 14.848 1.00 15.08 94 GLN A CA 1
ATOM 754 C C . GLN A 1 94 ? 31.107 46.946 13.859 1.00 13.21 94 GLN A C 1
ATOM 755 O O . GLN A 1 94 ? 31.078 47.411 12.733 1.00 12.97 94 GLN A O 1
ATOM 761 N N . ALA A 1 95 ? 30.216 46.058 14.278 1.00 12.94 95 ALA A N 1
ATOM 762 C CA . ALA A 1 95 ? 29.074 45.584 13.467 1.00 12.77 95 ALA A CA 1
ATOM 763 C C . 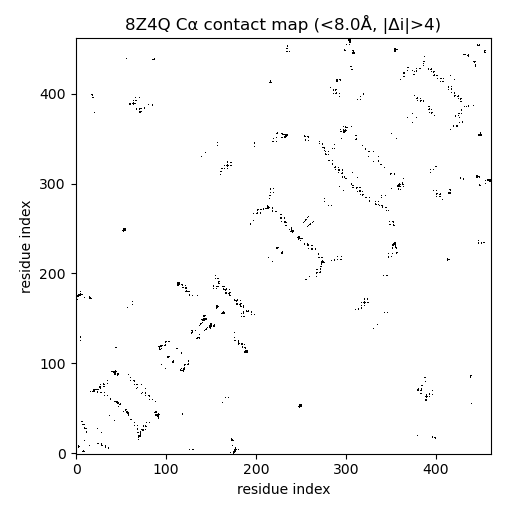ALA A 1 95 ? 28.234 46.733 12.920 1.00 11.96 95 ALA A C 1
ATOM 764 O O . ALA A 1 95 ? 28.001 47.742 13.632 1.00 12.09 95 ALA A O 1
ATOM 766 N N . MET A 1 96 ? 27.632 46.514 11.769 1.00 11.84 96 MET A N 1
ATOM 767 C CA . MET A 1 96 ? 26.674 47.445 11.146 1.00 13.47 96 MET A CA 1
ATOM 768 C C . MET A 1 96 ? 25.330 47.386 11.862 1.00 13.90 96 MET A C 1
ATOM 769 O O . MET A 1 96 ? 25.034 46.400 12.583 1.00 16.26 96 MET A O 1
ATOM 774 N N . VAL A 1 97 ? 24.510 48.399 11.647 1.00 14.70 97 VAL A N 1
ATOM 775 C CA . VAL A 1 97 ? 23.150 48.486 12.234 1.00 15.13 97 VAL A CA 1
ATOM 776 C C . VAL A 1 97 ? 22.194 47.644 11.381 1.00 15.19 97 VAL A C 1
ATOM 777 O O . VAL A 1 97 ? 22.361 47.628 10.144 1.00 14.85 97 VAL A O 1
ATOM 781 N N . ILE A 1 98 ? 21.248 46.958 12.041 1.00 14.57 98 ILE A N 1
ATOM 782 C CA . ILE A 1 98 ? 20.106 46.291 11.370 1.00 14.60 98 ILE A CA 1
ATOM 783 C C . ILE A 1 98 ? 18.999 47.312 11.259 1.00 13.52 98 ILE A C 1
ATOM 784 O O . ILE A 1 98 ? 18.475 47.764 12.278 1.00 16.67 98 ILE A O 1
ATOM 789 N N . GLN A 1 99 ? 18.506 47.517 10.071 1.00 15.55 99 GLN A N 1
ATOM 790 C CA . GLN A 1 99 ? 17.250 48.248 9.869 1.00 15.24 99 GLN A CA 1
ATOM 791 C C . GLN A 1 99 ? 16.147 47.277 9.425 1.00 14.38 99 GLN A C 1
ATOM 792 O O . GLN A 1 99 ? 16.171 46.872 8.291 1.00 12.94 99 GLN A O 1
ATOM 798 N N . ASP A 1 100 ? 15.111 47.053 10.232 1.00 13.37 100 ASP A N 1
ATOM 799 C CA . ASP A 1 100 ? 14.201 45.903 10.019 1.00 14.03 100 ASP A CA 1
ATOM 800 C C . ASP A 1 100 ? 13.388 46.208 8.771 1.00 14.90 100 ASP A C 1
ATOM 801 O O . ASP A 1 100 ? 13.072 45.275 8.012 1.00 15.08 100 ASP A O 1
ATOM 806 N N . SER A 1 101 ? 13.090 47.489 8.513 1.00 14.39 101 SER A N 1
ATOM 807 C CA . SER A 1 101 ? 12.271 47.817 7.320 1.00 15.42 101 SER A CA 1
ATOM 808 C C . SER A 1 101 ? 13.082 47.408 6.074 1.00 14.40 101 SER A C 1
ATOM 809 O O . SER A 1 101 ? 12.457 47.020 5.087 1.00 14.04 101 SER A O 1
ATOM 812 N N . VAL A 1 102 ? 14.403 47.555 6.088 1.00 13.29 102 VAL A N 1
ATOM 813 C CA . VAL A 1 102 ? 15.253 47.154 4.924 1.00 13.31 102 VAL A CA 1
ATOM 814 C C . VAL A 1 102 ? 15.258 45.630 4.788 1.00 13.01 102 VAL A C 1
ATOM 815 O O . VAL A 1 102 ? 15.035 45.109 3.656 1.00 13.04 102 VAL A O 1
ATOM 819 N N . VAL A 1 103 ? 15.494 44.942 5.885 1.00 12.35 103 VAL A N 1
ATOM 820 C CA . VAL A 1 103 ? 15.358 43.443 5.958 1.00 12.69 103 VAL A CA 1
ATOM 821 C C . VAL A 1 103 ? 14.048 42.983 5.301 1.00 13.26 103 VAL A C 1
ATOM 822 O O . VAL A 1 103 ? 14.109 42.059 4.477 1.00 14.67 103 VAL A O 1
ATOM 826 N N . LYS A 1 104 ? 12.896 43.594 5.597 1.00 12.16 104 LYS A N 1
ATOM 827 C CA . LYS A 1 104 ? 11.609 43.207 4.938 1.00 13.36 104 LYS A CA 1
ATOM 828 C C . LYS A 1 104 ? 11.556 43.643 3.474 1.00 13.95 104 LYS A C 1
ATOM 829 O O . LYS A 1 104 ? 11.084 42.828 2.612 1.00 14.95 104 LYS A O 1
ATOM 835 N N . ASP A 1 105 ? 12.047 44.859 3.156 1.00 13.06 105 ASP A N 1
ATOM 836 C CA . ASP A 1 105 ? 11.919 45.443 1.809 1.00 13.86 105 ASP A CA 1
ATOM 837 C C . ASP A 1 105 ? 12.756 44.602 0.841 1.00 13.05 105 ASP A C 1
ATOM 838 O O . ASP A 1 105 ? 12.468 44.664 -0.373 1.00 13.31 105 ASP A O 1
ATOM 843 N N . MET A 1 106 ? 13.745 43.886 1.370 1.00 12.11 106 MET A N 1
ATOM 844 C CA . MET A 1 106 ? 14.695 43.080 0.547 1.00 14.37 106 MET A CA 1
ATOM 845 C C . MET A 1 106 ? 13.946 41.923 -0.141 1.00 14.28 106 MET A C 1
ATOM 846 O O . MET A 1 106 ? 14.530 41.354 -1.100 1.00 14.73 106 MET A O 1
ATOM 851 N N . ALA A 1 107 ? 12.706 41.618 0.281 1.00 14.95 107 ALA A N 1
ATOM 852 C CA . ALA A 1 107 ? 11.845 40.629 -0.412 1.00 15.69 107 ALA A CA 1
ATOM 853 C C . ALA A 1 107 ? 11.427 41.192 -1.769 1.00 17.71 107 ALA A C 1
ATOM 854 O O . ALA A 1 107 ? 10.988 40.361 -2.599 1.00 19.60 107 ALA A O 1
ATOM 856 N N . ASP A 1 108 ? 11.507 42.514 -2.008 1.00 13.72 108 ASP A N 1
ATOM 857 C CA . ASP A 1 108 ? 11.293 43.075 -3.371 1.00 15.14 108 ASP A CA 1
ATOM 858 C C . ASP A 1 108 ? 12.625 42.858 -4.087 1.00 16.71 108 ASP A C 1
ATOM 859 O O . ASP A 1 108 ? 13.644 43.391 -3.650 1.00 15.80 108 ASP A O 1
ATOM 864 N N . PRO A 1 109 ? 12.700 42.043 -5.155 1.00 16.93 109 PRO A N 1
ATOM 865 C CA . PRO A 1 109 ? 13.973 41.815 -5.834 1.00 17.42 109 PRO A CA 1
ATOM 866 C C . PRO A 1 109 ? 14.686 43.103 -6.269 1.00 16.27 109 PRO A C 1
ATOM 867 O O . PRO A 1 109 ? 15.912 43.084 -6.346 1.00 16.38 109 PRO A O 1
ATOM 871 N N . ALA A 1 110 ? 13.945 44.158 -6.599 1.00 16.37 110 ALA A N 1
ATOM 872 C CA . ALA A 1 110 ? 14.551 45.455 -6.984 1.00 15.36 110 ALA A CA 1
ATOM 873 C C . ALA A 1 110 ? 15.368 45.998 -5.789 1.00 15.79 110 ALA A C 1
ATOM 874 O O . ALA A 1 110 ? 16.401 46.676 -6.010 1.00 15.31 110 ALA A O 1
ATOM 876 N N . VAL A 1 111 ? 14.876 45.790 -4.574 1.00 13.34 111 VAL A N 1
ATOM 877 C CA . VAL A 1 111 ? 15.517 46.319 -3.337 1.00 14.18 111 VAL A CA 1
ATOM 878 C C . VAL A 1 111 ? 16.708 45.444 -2.993 1.00 14.72 111 VAL A C 1
ATOM 879 O O . VAL A 1 111 ? 17.804 45.977 -2.595 1.00 14.64 111 VAL A O 1
ATOM 883 N N . TYR A 1 112 ? 16.505 44.132 -3.102 1.00 12.09 112 TYR A N 1
ATOM 884 C CA . TYR A 1 112 ? 17.560 43.129 -2.854 1.00 13.65 112 TYR A CA 1
ATOM 885 C C . TYR A 1 112 ? 18.760 43.539 -3.725 1.00 11.85 112 TYR A C 1
ATOM 886 O O . TYR A 1 112 ? 19.898 43.543 -3.243 1.00 11.93 112 TYR A O 1
ATOM 895 N N . LYS A 1 113 ? 18.495 43.878 -4.994 1.00 13.24 113 LYS A N 1
ATOM 896 C CA . LYS A 1 113 ? 19.562 44.096 -6.015 1.00 15.62 113 LYS A CA 1
ATOM 897 C C . LYS A 1 113 ? 20.259 45.421 -5.700 1.00 15.86 113 LYS A C 1
ATOM 898 O O . LYS A 1 113 ? 21.501 45.475 -5.790 1.00 15.58 113 LYS A O 1
ATOM 904 N N . ARG A 1 114 ? 19.482 46.400 -5.280 1.00 16.57 114 ARG A N 1
ATOM 905 C CA . ARG A 1 114 ? 19.957 47.763 -4.965 1.00 16.73 114 ARG A CA 1
ATOM 906 C C . ARG A 1 114 ? 20.945 47.695 -3.804 1.00 14.14 114 ARG A C 1
ATOM 907 O O . ARG A 1 114 ? 21.928 48.477 -3.832 1.00 14.56 114 ARG A O 1
ATOM 915 N N . CYS A 1 115 ? 20.746 46.806 -2.841 1.00 13.05 115 CYS A N 1
ATOM 916 C CA . CYS A 1 115 ? 21.568 46.683 -1.606 1.00 11.78 115 CYS A CA 1
ATOM 917 C C . CYS A 1 115 ? 22.872 45.889 -1.813 1.00 11.33 115 CYS A C 1
ATOM 918 O O . CYS A 1 115 ? 23.728 45.921 -0.946 1.00 10.29 115 CYS A O 1
ATOM 921 N N . LEU A 1 116 ? 23.041 45.171 -2.932 1.00 11.65 116 LEU A N 1
ATOM 922 C CA . LEU A 1 116 ? 24.199 44.285 -3.168 1.00 10.95 116 LEU A CA 1
ATOM 923 C C . LEU A 1 116 ? 25.507 45.104 -3.184 1.00 10.50 116 LEU A C 1
ATOM 924 O O . LEU A 1 116 ? 25.496 46.232 -3.739 1.00 10.54 116 LEU A O 1
ATOM 929 N N . GLY A 1 117 ? 26.542 44.534 -2.577 1.00 11.17 117 GLY A N 1
ATOM 930 C CA . GLY A 1 117 ? 27.922 45.055 -2.706 1.00 10.28 117 GLY A CA 1
ATOM 931 C C . GLY A 1 117 ? 28.173 46.226 -1.768 1.00 11.22 117 GLY A C 1
ATOM 932 O O . GLY A 1 117 ? 29.240 46.876 -1.868 1.00 11.13 117 GLY A O 1
ATOM 933 N N . ARG A 1 118 ? 27.282 46.431 -0.798 1.00 10.31 118 ARG A N 1
ATOM 934 C CA . ARG A 1 118 ? 27.380 47.548 0.171 1.00 10.93 118 ARG A CA 1
ATOM 935 C C . ARG A 1 118 ? 27.535 46.955 1.552 1.00 10.22 118 ARG A C 1
ATOM 936 O O . ARG A 1 118 ? 26.548 46.430 2.096 1.00 10.14 118 ARG A O 1
ATOM 944 N N . GLU A 1 119 ? 28.707 47.115 2.156 1.00 9.19 119 GLU A N 1
ATOM 945 C CA . GLU A 1 119 ? 29.087 46.429 3.392 1.00 9.65 119 GLU A CA 1
ATOM 946 C C . GLU A 1 119 ? 28.172 46.859 4.529 1.00 8.97 119 GLU A C 1
ATOM 947 O O . GLU A 1 119 ? 28.069 46.090 5.477 1.00 10.22 119 GLU A O 1
ATOM 953 N N . GLU A 1 120 ? 27.594 48.057 4.458 1.00 8.48 120 GLU A N 1
ATOM 954 C CA . GLU A 1 120 ? 26.697 48.543 5.546 1.00 8.96 120 GLU A CA 1
ATOM 955 C C . GLU A 1 120 ? 25.442 47.645 5.622 1.00 9.73 120 GLU A C 1
ATOM 956 O O . GLU A 1 120 ? 24.727 47.738 6.602 1.00 10.39 120 GLU A O 1
ATOM 962 N N . ASN A 1 121 ? 25.154 46.879 4.573 1.00 9.93 121 ASN A N 1
ATOM 963 C CA . ASN A 1 121 ? 23.994 45.949 4.527 1.00 10.64 121 ASN A CA 1
ATOM 964 C C . ASN A 1 121 ? 24.333 44.566 5.082 1.00 10.40 121 ASN A C 1
ATOM 965 O O . ASN A 1 121 ? 23.472 43.701 4.991 1.00 11.09 121 ASN A O 1
ATOM 970 N N . PHE A 1 122 ? 25.484 44.334 5.685 1.00 8.90 122 PHE A N 1
ATOM 971 C CA . PHE A 1 122 ? 25.872 42.957 6.027 1.00 9.35 122 PHE A CA 1
ATOM 972 C C . PHE A 1 122 ? 24.840 42.342 6.999 1.00 9.98 122 PHE A C 1
ATOM 973 O O . PHE A 1 122 ? 24.350 41.220 6.738 1.00 9.75 122 PHE A O 1
ATOM 981 N N . LEU A 1 123 ? 24.528 43.018 8.103 1.00 9.76 123 LEU A N 1
ATOM 982 C CA . LEU A 1 123 ? 23.574 42.422 9.086 1.00 9.80 123 LEU A CA 1
ATOM 983 C C . LEU A 1 123 ? 22.170 42.430 8.528 1.00 9.50 123 LEU A C 1
ATOM 984 O O . LEU A 1 123 ? 21.440 41.480 8.881 1.00 10.82 123 LEU A O 1
ATOM 989 N N . ASN A 1 124 ? 21.793 43.405 7.716 1.00 8.30 124 ASN A N 1
ATOM 990 C CA . ASN A 1 124 ? 20.493 43.455 7.021 1.00 9.04 124 ASN A CA 1
ATOM 991 C C . ASN A 1 124 ? 20.367 42.146 6.200 1.00 9.54 124 ASN A C 1
ATOM 992 O O . ASN A 1 124 ? 19.305 41.511 6.258 1.00 9.21 124 ASN A O 1
ATOM 997 N N . TYR A 1 125 ? 21.360 41.834 5.387 1.00 9.15 125 TYR A N 1
ATOM 998 C CA . TYR A 1 125 ? 21.341 40.558 4.601 1.00 9.91 125 TYR A CA 1
ATOM 999 C C . TYR A 1 125 ? 21.369 39.345 5.527 1.00 10.28 125 TYR A C 1
ATOM 1000 O O . TYR A 1 125 ? 20.671 38.342 5.182 1.00 11.38 125 TYR A O 1
ATOM 1009 N N . CYS A 1 126 ? 22.116 39.341 6.618 1.00 9.49 126 CYS A N 1
ATOM 1010 C CA . CYS A 1 126 ? 22.135 38.192 7.559 1.00 11.04 126 CYS A CA 1
ATOM 1011 C C . CYS A 1 126 ? 20.673 37.915 7.969 1.00 12.46 126 CYS A C 1
ATOM 1012 O O . CYS A 1 126 ? 20.235 36.724 7.931 1.00 12.17 126 CYS A O 1
ATOM 1015 N N . ARG A 1 127 ? 19.931 38.964 8.295 1.00 11.28 127 ARG A N 1
ATOM 1016 C CA . ARG A 1 127 ? 18.560 38.854 8.833 1.00 12.21 127 ARG A CA 1
ATOM 1017 C C . ARG A 1 127 ? 17.644 38.438 7.673 1.00 12.41 127 ARG A C 1
ATOM 1018 O O . ARG A 1 127 ? 16.749 37.573 7.882 1.00 12.39 127 ARG A O 1
ATOM 1026 N N . PHE A 1 128 ? 17.841 38.995 6.497 1.00 10.91 128 PHE A N 1
ATOM 1027 C CA . PHE A 1 128 ? 17.073 38.611 5.295 1.00 12.19 128 PHE A CA 1
ATOM 1028 C C . PHE A 1 128 ? 17.225 37.098 5.040 1.00 13.76 128 PHE A C 1
ATOM 1029 O O . PHE A 1 128 ? 16.225 36.411 4.805 1.00 13.46 128 PHE A O 1
ATOM 1037 N N . PHE A 1 129 ? 18.443 36.580 5.140 1.00 13.41 129 PHE A N 1
ATOM 1038 C CA . PHE A 1 129 ? 18.722 35.155 4.807 1.00 13.80 129 PHE A CA 1
ATOM 1039 C C . PHE A 1 129 ? 18.178 34.282 5.941 1.00 15.74 129 PHE A C 1
ATOM 1040 O O . PHE A 1 129 ? 17.645 33.201 5.581 1.00 13.47 129 PHE A O 1
ATOM 1048 N N . GLU A 1 130 ? 18.289 34.700 7.209 1.00 15.20 130 GLU A N 1
ATOM 1049 C CA . GLU A 1 130 ? 17.631 33.986 8.339 1.00 16.43 130 GLU A CA 1
ATOM 1050 C C . GLU A 1 130 ? 16.142 33.877 8.035 1.00 17.69 130 GLU A C 1
ATOM 1051 O O . GLU A 1 130 ? 15.589 32.759 8.229 1.00 18.29 130 GLU A O 1
ATOM 1057 N N . ASP A 1 131 ? 15.517 34.989 7.645 1.00 16.84 131 ASP A N 1
ATOM 1058 C CA . ASP A 1 131 ? 14.054 35.031 7.383 1.00 17.69 131 ASP A CA 1
ATOM 1059 C C . ASP A 1 131 ? 13.759 34.086 6.218 1.00 18.12 131 ASP A C 1
ATOM 1060 O O . ASP A 1 131 ? 12.803 33.298 6.372 1.00 18.73 131 ASP A O 1
ATOM 1065 N N . GLU A 1 132 ? 14.573 34.101 5.149 1.00 15.87 132 GLU A N 1
ATOM 1066 C CA . GLU A 1 132 ? 14.355 33.219 3.967 1.00 17.37 132 GLU A CA 1
ATOM 1067 C C . GLU A 1 132 ? 14.470 31.755 4.374 1.00 16.59 132 GLU A C 1
ATOM 1068 O O . GLU A 1 132 ? 13.601 30.955 3.939 1.00 15.96 132 GLU A O 1
ATOM 1074 N N . ILE A 1 133 ? 15.434 31.403 5.200 1.00 15.05 133 ILE A N 1
ATOM 1075 C CA . ILE A 1 133 ? 15.663 29.992 5.610 1.00 15.08 133 ILE A CA 1
ATOM 1076 C C . ILE A 1 133 ? 14.404 29.546 6.361 1.00 17.41 133 ILE A C 1
ATOM 1077 O O . ILE A 1 133 ? 13.900 28.465 6.064 1.00 17.60 133 ILE A O 1
ATOM 1082 N N . ASN A 1 134 ? 13.912 30.394 7.262 1.00 16.82 134 ASN A N 1
ATOM 1083 C CA . ASN A 1 134 ? 12.672 30.067 8.024 1.00 16.65 134 ASN A CA 1
ATOM 1084 C C . ASN A 1 134 ? 11.462 30.030 7.099 1.00 18.49 134 ASN A C 1
ATOM 1085 O O . ASN A 1 134 ? 10.550 29.178 7.373 1.00 22.18 134 ASN A O 1
ATOM 1090 N N . ARG A 1 135 ? 11.370 30.879 6.094 1.00 16.18 135 ARG A N 1
ATOM 1091 C CA . ARG A 1 135 ? 10.195 30.957 5.198 1.00 18.61 135 ARG A CA 1
ATOM 1092 C C . ARG A 1 135 ? 10.158 29.704 4.307 1.00 19.77 135 ARG A C 1
ATOM 1093 O O . ARG A 1 135 ? 9.116 29.009 4.307 1.00 19.59 135 ARG A O 1
ATOM 1101 N N . ILE A 1 136 ? 11.244 29.401 3.583 1.00 18.59 136 ILE A N 1
ATOM 1102 C CA . ILE A 1 136 ? 11.254 28.343 2.522 1.00 16.64 136 ILE A CA 1
ATOM 1103 C C . ILE A 1 136 ? 12.178 27.161 2.857 1.00 16.75 136 ILE A C 1
ATOM 1104 O O . ILE A 1 136 ? 12.105 26.130 2.115 1.00 19.80 136 ILE A O 1
ATOM 1109 N N . GLY A 1 137 ? 12.967 27.216 3.913 1.00 15.40 137 GLY A N 1
ATOM 1110 C CA . GLY A 1 137 ? 13.918 26.185 4.363 1.00 14.61 137 GLY A CA 1
ATOM 1111 C C . GLY A 1 137 ? 15.284 26.346 3.662 1.00 13.54 137 GLY A C 1
ATOM 1112 O O . GLY A 1 137 ? 15.276 26.872 2.574 1.00 14.48 137 GLY A O 1
ATOM 1113 N N . TYR A 1 138 ? 16.357 25.865 4.270 1.00 15.05 138 TYR A N 1
ATOM 1114 C CA . TYR A 1 138 ? 17.750 26.091 3.771 1.00 16.42 138 TYR A CA 1
ATOM 1115 C C . TYR A 1 138 ? 17.908 25.499 2.366 1.00 18.58 138 TYR A C 1
ATOM 1116 O O . TYR A 1 138 ? 18.602 26.094 1.507 1.00 16.78 138 TYR A O 1
ATOM 1125 N N . GLN A 1 139 ? 17.234 24.387 2.054 1.00 17.81 139 GLN A N 1
ATOM 1126 C CA . GLN A 1 139 ? 17.461 23.739 0.737 1.00 18.25 139 GLN A CA 1
ATOM 1127 C C . GLN A 1 139 ? 16.891 24.632 -0.363 1.00 17.67 139 GLN A C 1
ATOM 1128 O O . GLN A 1 139 ? 17.516 24.807 -1.407 1.00 17.34 139 GLN A O 1
ATOM 1134 N N . ALA A 1 140 ? 15.710 25.205 -0.174 1.00 14.55 140 ALA A N 1
ATOM 1135 C CA . ALA A 1 140 ? 15.107 26.093 -1.177 1.00 14.23 140 ALA A CA 1
ATOM 1136 C C . ALA A 1 140 ? 15.944 27.385 -1.322 1.00 13.39 140 ALA A C 1
ATOM 1137 O O . ALA A 1 140 ? 15.895 28.025 -2.391 1.00 15.40 140 ALA A O 1
ATOM 1139 N N . VAL A 1 141 ? 16.583 27.769 -0.232 1.00 13.68 141 VAL A N 1
ATOM 1140 C CA . VAL A 1 141 ? 17.488 28.964 -0.196 1.00 14.77 141 VAL A CA 1
ATOM 1141 C C . VAL A 1 141 ? 18.697 28.691 -1.107 1.00 15.45 141 VAL A C 1
ATOM 1142 O O . VAL A 1 141 ? 19.006 29.571 -1.947 1.00 14.95 141 VAL A O 1
ATOM 1146 N N . LEU A 1 142 ? 19.241 27.475 -1.059 1.00 16.73 142 LEU A N 1
ATOM 1147 C CA . LEU A 1 142 ? 20.373 27.066 -1.958 1.00 16.37 142 LEU A CA 1
ATOM 1148 C C . LEU A 1 142 ? 19.916 27.128 -3.409 1.00 17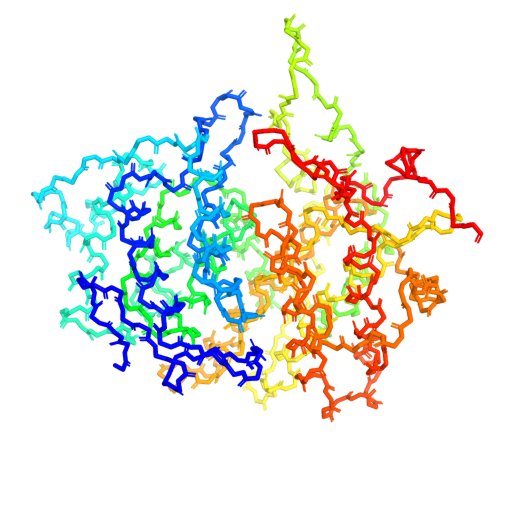.46 142 LEU A C 1
ATOM 1149 O O . LEU A 1 142 ? 20.715 27.520 -4.278 1.00 17.33 142 LEU A O 1
ATOM 1154 N N . GLN A 1 143 ? 18.682 26.699 -3.715 1.00 15.68 143 GLN A N 1
ATOM 1155 C CA . GLN A 1 143 ? 18.143 26.879 -5.076 1.00 15.57 143 GLN A CA 1
ATOM 1156 C C . GLN A 1 143 ? 18.023 28.370 -5.402 1.00 15.56 143 GLN A C 1
ATOM 1157 O O . GLN A 1 143 ? 18.555 28.787 -6.439 1.00 16.95 143 GLN A O 1
ATOM 1163 N N . LYS A 1 144 ? 17.287 29.165 -4.600 1.00 14.36 144 LYS A N 1
ATOM 1164 C CA . LYS A 1 144 ? 16.840 30.525 -4.984 1.00 15.48 144 LYS A CA 1
ATOM 1165 C C . LYS A 1 144 ? 18.046 31.475 -5.042 1.00 15.19 144 LYS A C 1
ATOM 1166 O O . LYS A 1 144 ? 18.020 32.376 -5.863 1.00 14.56 144 LYS A O 1
ATOM 1172 N N . TYR A 1 145 ? 19.040 31.232 -4.205 1.00 16.37 145 TYR A N 1
ATOM 1173 C CA . TYR A 1 145 ? 20.173 32.191 -4.022 1.00 17.48 145 TYR A CA 1
ATOM 1174 C C . TYR A 1 145 ? 21.486 31.614 -4.515 1.00 19.61 145 TYR A C 1
ATOM 1175 O O . TYR A 1 145 ? 22.486 32.308 -4.324 1.00 20.95 145 TYR A O 1
ATOM 1184 N N . LEU A 1 146 ? 21.519 30.470 -5.205 1.00 17.57 146 LEU A N 1
ATOM 1185 C CA . LEU A 1 146 ? 22.826 29.864 -5.555 1.00 17.86 146 LEU A CA 1
ATOM 1186 C C . LEU A 1 146 ? 22.768 29.033 -6.838 1.00 20.28 146 LEU A C 1
ATOM 1187 O O . LEU A 1 146 ? 23.543 29.364 -7.737 1.00 18.18 146 LEU A O 1
ATOM 1192 N N . VAL A 1 147 ? 21.849 28.064 -7.015 1.00 17.87 147 VAL A N 1
ATOM 1193 C CA . VAL A 1 147 ? 21.986 27.060 -8.124 1.00 18.89 147 VAL A CA 1
ATOM 1194 C C . VAL A 1 147 ? 20.771 26.987 -9.057 1.00 20.03 147 VAL A C 1
ATOM 1195 O O . VAL A 1 147 ? 20.888 26.281 -10.083 1.00 19.11 147 VAL A O 1
ATOM 1199 N N . ASP A 1 148 ? 19.666 27.699 -8.809 1.00 19.94 148 ASP A N 1
ATOM 1200 C CA . ASP A 1 148 ? 18.468 27.483 -9.670 1.00 19.74 148 ASP A CA 1
ATOM 1201 C C . ASP A 1 148 ? 18.630 28.154 -11.028 1.00 18.38 148 ASP A C 1
ATOM 1202 O O . ASP A 1 148 ? 17.760 27.989 -11.876 1.00 21.03 148 ASP A O 1
ATOM 1207 N N . GLY A 1 149 ? 19.699 28.910 -11.282 1.00 18.15 149 GLY A N 1
ATOM 1208 C CA . GLY A 1 149 ? 19.904 29.550 -12.591 1.00 17.98 149 GLY A CA 1
ATOM 1209 C C . GLY A 1 149 ? 19.130 30.827 -12.865 1.00 16.79 149 GLY A C 1
ATOM 1210 O O . GLY A 1 149 ? 19.253 31.314 -14.002 1.00 21.44 149 GLY A O 1
ATOM 1211 N N . SER A 1 150 ? 18.343 31.363 -11.915 1.00 19.34 150 SER A N 1
ATOM 1212 C CA . SER A 1 150 ? 17.766 32.724 -11.970 1.00 20.76 150 SER A CA 1
ATOM 1213 C C . SER A 1 150 ? 18.900 33.740 -12.019 1.00 22.13 150 SER A C 1
ATOM 1214 O O . SER A 1 150 ? 20.030 33.370 -11.643 1.00 20.66 150 SER A O 1
ATOM 1217 N N . GLU A 1 151 ? 18.566 34.962 -12.424 1.00 23.51 151 GLU A N 1
ATOM 1218 C CA . GLU A 1 151 ? 19.529 36.089 -12.447 1.00 24.00 151 GLU A CA 1
ATOM 1219 C C . GLU A 1 151 ? 20.068 36.268 -11.031 1.00 21.93 151 GLU A C 1
ATOM 1220 O O . GLU A 1 151 ? 21.306 36.317 -10.891 1.00 18.68 151 GLU A O 1
ATOM 1226 N N . ILE A 1 152 ? 19.206 36.274 -10.009 1.00 19.98 152 ILE A N 1
ATOM 1227 C CA . ILE A 1 152 ? 19.657 36.435 -8.589 1.00 18.96 152 ILE A CA 1
ATOM 1228 C C . ILE A 1 152 ? 20.566 35.285 -8.143 1.00 18.03 152 ILE A C 1
ATOM 1229 O O . ILE A 1 152 ? 21.588 35.556 -7.465 1.00 15.95 152 ILE A O 1
ATOM 1234 N N . ALA A 1 153 ? 20.298 34.034 -8.513 1.00 14.68 153 ALA A N 1
ATOM 1235 C CA . ALA A 1 153 ? 21.101 32.901 -8.021 1.00 14.72 153 ALA A CA 1
ATOM 1236 C C . ALA A 1 153 ? 22.465 32.931 -8.751 1.00 12.95 153 ALA A C 1
ATOM 1237 O O . ALA A 1 153 ? 23.454 32.643 -8.098 1.00 13.08 153 ALA A O 1
ATOM 1239 N N . ASP A 1 154 ? 22.455 33.314 -10.018 1.00 15.44 154 ASP A N 1
ATOM 1240 C CA . ASP A 1 154 ? 23.676 33.304 -10.881 1.00 15.20 154 ASP A CA 1
ATOM 1241 C C . ASP A 1 154 ? 24.621 34.394 -10.371 1.00 17.04 154 ASP A C 1
ATOM 1242 O O . ASP A 1 154 ? 25.882 34.123 -10.300 1.00 15.39 154 ASP A O 1
ATOM 1247 N N . ASP A 1 155 ? 24.038 35.548 -10.017 1.00 15.55 155 ASP A N 1
ATOM 1248 C CA . ASP A 1 155 ? 24.773 36.697 -9.415 1.00 15.25 155 ASP A CA 1
ATOM 1249 C C . ASP A 1 155 ? 25.425 36.243 -8.108 1.00 13.26 155 ASP A C 1
ATOM 1250 O O . ASP A 1 155 ? 26.661 36.457 -7.894 1.00 12.89 155 ASP A O 1
ATOM 1255 N N . MET A 1 156 ? 24.678 35.597 -7.215 1.00 11.94 156 MET A N 1
ATOM 1256 C CA . MET A 1 156 ? 25.209 35.126 -5.931 1.00 12.32 156 MET A CA 1
ATOM 1257 C C . MET A 1 156 ? 26.274 34.033 -6.123 1.00 12.34 156 MET A C 1
ATOM 1258 O O . MET A 1 156 ? 27.251 33.966 -5.377 1.00 11.21 156 MET A O 1
ATOM 1263 N N . LEU A 1 157 ? 26.086 33.149 -7.101 1.00 12.83 157 LEU A N 1
ATOM 1264 C CA . LEU A 1 157 ? 27.058 32.068 -7.359 1.00 12.18 157 LEU A CA 1
ATOM 1265 C C . LEU A 1 157 ? 28.447 32.682 -7.645 1.00 11.30 157 LEU A C 1
ATOM 1266 O O . LEU A 1 157 ? 29.406 32.070 -7.293 1.00 11.62 157 LEU A O 1
ATOM 1271 N N . CYS A 1 158 ? 28.531 33.812 -8.310 1.00 11.55 158 CYS A N 1
ATOM 1272 C CA . CYS A 1 158 ? 29.869 34.473 -8.517 1.00 11.10 158 CYS A CA 1
ATOM 1273 C C . CYS A 1 158 ? 30.349 35.124 -7.222 1.00 10.24 158 CYS A C 1
ATOM 1274 O O . CYS A 1 158 ? 31.566 35.076 -6.884 1.00 10.14 158 CYS A O 1
ATOM 1277 N N . ARG A 1 159 ? 29.426 35.712 -6.478 1.00 9.14 159 ARG A N 1
ATOM 1278 C CA . ARG A 1 159 ? 29.833 36.471 -5.281 1.00 9.67 159 ARG A CA 1
ATOM 1279 C C . ARG A 1 159 ? 30.436 35.576 -4.228 1.00 9.14 159 ARG A C 1
ATOM 1280 O O . ARG A 1 159 ? 31.237 36.096 -3.427 1.00 8.14 159 ARG A O 1
ATOM 1288 N N . ILE A 1 160 ? 30.107 34.265 -4.123 1.00 8.44 160 ILE A N 1
ATOM 1289 C CA . ILE A 1 160 ? 30.676 33.417 -3.052 1.00 9.15 160 ILE A CA 1
ATOM 1290 C C . ILE A 1 160 ? 32.192 33.218 -3.232 1.00 8.50 160 ILE A C 1
ATOM 1291 O O . ILE A 1 160 ? 32.850 32.799 -2.310 1.00 9.58 160 ILE A O 1
ATOM 1296 N N . TYR A 1 161 ? 32.704 33.569 -4.413 1.00 9.81 161 TYR A N 1
ATOM 1297 C CA . TYR A 1 161 ? 34.152 33.449 -4.716 1.00 9.25 161 TYR A CA 1
ATOM 1298 C C . TYR A 1 161 ? 34.907 34.772 -4.531 1.00 9.88 161 TYR A C 1
ATOM 1299 O O . TYR A 1 161 ? 36.163 34.721 -4.468 1.00 8.92 161 TYR A O 1
ATOM 1308 N N . MET A 1 162 ? 34.186 35.871 -4.479 1.00 8.88 162 MET A N 1
ATOM 1309 C CA . MET A 1 162 ? 34.777 37.230 -4.363 1.00 8.80 162 MET A CA 1
ATOM 1310 C C . MET A 1 162 ? 35.587 37.310 -3.072 1.00 8.57 162 MET A C 1
ATOM 1311 O O . MET A 1 162 ? 35.339 36.593 -2.069 1.00 9.19 162 MET A O 1
ATOM 1316 N N . GLY A 1 163 ? 36.566 38.197 -3.043 1.00 9.14 163 GLY A N 1
ATOM 1317 C CA . GLY A 1 163 ? 37.321 38.421 -1.811 1.00 8.96 163 GLY A CA 1
ATOM 1318 C C . GLY A 1 163 ? 38.046 37.170 -1.381 1.00 8.99 163 GLY A C 1
ATOM 1319 O O . GLY A 1 163 ? 38.004 36.919 -0.181 1.00 11.08 163 GLY A O 1
ATOM 1320 N N . TYR A 1 164 ? 38.701 36.450 -2.305 1.00 8.40 164 TYR A N 1
ATOM 1321 C CA . TYR A 1 164 ? 39.520 35.250 -2.051 1.00 9.02 164 TYR A CA 1
ATOM 1322 C C . TYR A 1 164 ? 38.642 34.150 -1.407 1.00 8.43 164 TYR A C 1
ATOM 1323 O O . TYR A 1 164 ? 39.114 33.560 -0.476 1.00 9.23 164 TYR A O 1
ATOM 1332 N N . VAL A 1 165 ? 37.426 34.004 -1.921 1.00 9.58 165 VAL A N 1
ATOM 1333 C CA . VAL A 1 165 ? 36.519 32.820 -1.730 1.00 9.71 165 VAL A CA 1
ATOM 1334 C C . VAL A 1 165 ? 36.008 32.738 -0.279 1.00 9.69 165 VAL A C 1
ATOM 1335 O O . VAL A 1 165 ? 35.650 31.650 0.185 1.00 11.07 165 VAL A O 1
ATOM 1339 N N . HIS A 1 166 ? 35.998 33.824 0.480 1.00 9.11 166 HIS A N 1
ATOM 1340 C CA . HIS A 1 166 ? 35.562 33.709 1.896 1.00 9.05 166 HIS A CA 1
ATOM 1341 C C . HIS A 1 166 ? 34.063 33.390 2.006 1.00 9.02 166 HIS A C 1
ATOM 1342 O O . HIS A 1 166 ? 33.732 32.758 2.992 1.00 10.49 166 HIS A O 1
ATOM 1349 N N . GLY A 1 167 ? 33.232 33.819 1.060 1.00 9.66 167 GLY A N 1
ATOM 1350 C CA . GLY A 1 167 ? 31.791 33.492 0.960 1.00 9.66 167 GLY A CA 1
ATOM 1351 C C . GLY A 1 167 ? 31.598 31.985 0.943 1.00 9.83 167 GLY A C 1
ATOM 1352 O O . GLY A 1 167 ? 30.873 31.438 1.832 1.00 10.02 167 GLY A O 1
ATOM 1353 N N . ILE A 1 168 ? 32.227 31.303 -0.002 1.00 10.55 168 ILE A N 1
ATOM 1354 C CA . ILE A 1 168 ? 32.096 29.822 -0.071 1.00 9.72 168 ILE A CA 1
ATOM 1355 C C . ILE A 1 168 ? 32.745 29.106 1.118 1.00 8.92 168 ILE A C 1
ATOM 1356 O O . ILE A 1 168 ? 32.210 28.035 1.540 1.00 9.95 168 ILE A O 1
ATOM 1361 N N . ILE A 1 169 ? 33.835 29.623 1.709 1.00 8.78 169 ILE A N 1
ATOM 1362 C CA . ILE A 1 169 ? 34.441 29.050 2.925 1.00 8.55 169 ILE A CA 1
ATOM 1363 C C . ILE A 1 169 ? 33.350 29.087 4.013 1.00 9.78 169 ILE A C 1
ATOM 1364 O O . ILE A 1 169 ? 33.107 28.059 4.703 1.00 10.23 169 ILE A O 1
ATOM 1369 N N . HIS A 1 170 ? 32.737 30.235 4.174 1.00 9.99 170 HIS A N 1
ATOM 1370 C CA . HIS A 1 170 ? 31.676 30.473 5.203 1.00 10.69 170 HIS A CA 1
ATOM 1371 C C . HIS A 1 170 ? 30.493 29.510 4.979 1.00 10.62 170 HIS A C 1
ATOM 1372 O O . HIS A 1 170 ? 30.074 28.826 5.948 1.00 11.60 170 HIS A O 1
ATOM 1379 N N . ILE A 1 171 ? 29.984 29.466 3.758 1.00 10.99 171 ILE A N 1
ATOM 1380 C CA . ILE A 1 171 ? 28.850 28.559 3.380 1.00 10.65 171 ILE A CA 1
ATOM 1381 C C . ILE A 1 171 ? 29.237 27.082 3.632 1.00 11.76 171 ILE A C 1
ATOM 1382 O O . ILE A 1 171 ? 28.430 26.327 4.280 1.00 10.71 171 ILE A O 1
ATOM 1387 N N . GLY A 1 172 ? 30.390 26.604 3.154 1.00 11.41 172 GLY A N 1
ATOM 1388 C CA . GLY A 1 172 ? 30.911 25.260 3.435 1.00 12.74 172 GLY A CA 1
ATOM 1389 C C . GLY A 1 172 ? 30.862 24.927 4.908 1.00 13.67 172 GLY A C 1
ATOM 1390 O O . GLY A 1 172 ? 30.382 23.833 5.285 1.00 14.57 172 GLY A O 1
ATOM 1391 N N . MET A 1 173 ? 31.325 25.855 5.744 1.00 13.24 173 MET A N 1
ATOM 1392 C CA . MET A 1 173 ? 31.441 25.644 7.181 1.00 13.58 173 MET A CA 1
ATOM 1393 C C . MET A 1 173 ? 30.031 25.628 7.786 1.00 11.87 173 MET A C 1
ATOM 1394 O O . MET A 1 173 ? 29.819 24.806 8.707 1.00 14.00 173 MET A O 1
ATOM 1399 N N . ALA A 1 174 ? 29.098 26.420 7.258 1.00 12.30 174 ALA A N 1
ATOM 1400 C CA . ALA A 1 174 ? 27.718 26.521 7.807 1.00 12.40 174 ALA A CA 1
ATOM 1401 C C . ALA A 1 174 ? 27.056 25.141 7.587 1.00 15.07 174 ALA A C 1
ATOM 1402 O O . ALA A 1 174 ? 26.382 24.626 8.489 1.00 14.04 174 ALA A O 1
ATOM 1404 N N . LEU A 1 175 ? 27.274 24.553 6.417 1.00 14.75 175 LEU A N 1
ATOM 1405 C CA . LEU A 1 175 ? 26.676 23.233 6.091 1.00 14.52 175 LEU A CA 1
ATOM 1406 C C . LEU A 1 175 ? 27.391 22.151 6.888 1.00 15.51 175 LEU A C 1
ATOM 1407 O O . LEU A 1 175 ? 26.711 21.275 7.451 1.00 16.39 175 LEU A O 1
ATOM 1412 N N . GLU A 1 176 ? 28.711 22.165 6.962 1.00 13.63 176 GLU A N 1
ATOM 1413 C CA . GLU A 1 176 ? 29.490 21.139 7.665 1.00 14.21 176 GLU A CA 1
ATOM 1414 C C . GLU A 1 176 ? 29.089 21.058 9.139 1.00 16.09 176 GLU A C 1
ATOM 1415 O O . GLU A 1 176 ? 29.032 19.950 9.733 1.00 15.28 176 GLU A O 1
ATOM 1421 N N . PHE A 1 177 ? 28.870 22.209 9.774 1.00 12.99 177 PHE A N 1
ATOM 1422 C CA . PHE A 1 177 ? 28.665 22.256 11.234 1.00 14.34 177 PHE A CA 1
ATOM 1423 C C . PHE A 1 177 ? 27.175 22.452 11.515 1.00 12.84 177 PHE A C 1
ATOM 1424 O O . PHE A 1 177 ? 26.827 22.616 12.680 1.00 13.55 177 PHE A O 1
ATOM 1432 N N . LYS A 1 178 ? 26.358 22.511 10.479 1.00 14.59 178 LYS A N 1
ATOM 1433 C CA . LYS A 1 178 ? 24.868 22.411 10.525 1.00 18.45 178 LYS A CA 1
ATOM 1434 C C . LYS A 1 178 ? 24.309 23.626 11.266 1.00 18.74 178 LYS A C 1
ATOM 1435 O O . LYS A 1 178 ? 23.559 23.433 12.241 1.00 15.31 178 LYS A O 1
ATOM 1441 N N . GLN A 1 179 ? 24.703 24.832 10.828 1.00 14.37 179 GLN A N 1
ATOM 1442 C CA . GLN A 1 179 ? 24.288 26.099 11.502 1.00 14.68 179 GLN A CA 1
ATOM 1443 C C . GLN A 1 179 ? 23.581 27.006 10.516 1.00 15.65 179 GLN A C 1
ATOM 1444 O O . GLN A 1 179 ? 24.269 27.559 9.637 1.00 14.45 179 GLN A O 1
ATOM 1450 N N . ALA A 1 180 ? 22.276 27.240 10.653 1.00 12.57 180 ALA A N 1
ATOM 1451 C CA . ALA A 1 180 ? 21.518 28.105 9.739 1.00 13.20 180 ALA A CA 1
ATOM 1452 C C . ALA A 1 180 ? 22.017 29.547 9.966 1.00 12.04 180 ALA A C 1
ATOM 1453 O O . ALA A 1 180 ? 21.948 30.320 9.042 1.00 11.85 180 ALA A O 1
ATOM 1455 N N . ARG A 1 181 ? 22.454 29.841 11.183 1.00 12.19 181 ARG A N 1
ATOM 1456 C CA . ARG A 1 181 ? 22.866 31.226 11.542 1.00 12.20 181 ARG A CA 1
ATOM 1457 C C . ARG A 1 181 ? 24.141 31.539 10.765 1.00 12.99 181 ARG A C 1
ATOM 1458 O O . ARG A 1 181 ? 24.204 32.637 10.167 1.00 12.07 181 ARG A O 1
ATOM 1466 N N . LEU A 1 182 ? 25.029 30.564 10.671 1.00 13.28 182 LEU A N 1
ATOM 1467 C CA . LEU A 1 182 ? 26.271 30.725 9.871 1.00 13.10 182 LEU A CA 1
ATOM 1468 C C . LEU A 1 182 ? 26.001 30.661 8.371 1.00 13.81 182 LEU A C 1
ATOM 1469 O O . LEU A 1 182 ? 26.687 31.400 7.599 1.00 11.10 182 LEU A O 1
ATOM 1474 N N . LEU A 1 183 ? 25.017 29.904 7.898 1.00 11.42 183 LEU A N 1
ATOM 1475 C CA . LEU A 1 183 ? 24.657 29.929 6.479 1.00 10.67 183 LEU A CA 1
ATOM 1476 C C . LEU A 1 183 ? 24.173 31.329 6.056 1.00 10.25 183 LEU A C 1
ATOM 1477 O O . LEU A 1 183 ? 24.522 31.801 4.970 1.00 10.01 183 LEU A O 1
ATOM 1482 N N . ALA A 1 184 ? 23.343 32.007 6.870 1.00 9.99 184 ALA A N 1
ATOM 1483 C CA . ALA A 1 184 ? 22.876 33.376 6.579 1.00 10.27 184 ALA A CA 1
ATOM 1484 C C . ALA A 1 184 ? 24.080 34.336 6.544 1.00 9.86 184 ALA A C 1
ATOM 1485 O O . ALA A 1 184 ? 24.094 35.191 5.657 1.00 9.62 184 ALA A O 1
ATOM 1487 N N . GLU A 1 185 ? 25.017 34.162 7.470 1.00 9.45 185 GLU A N 1
ATOM 1488 C CA . GLU A 1 185 ? 26.271 34.972 7.517 1.00 10.78 185 GLU A CA 1
ATOM 1489 C C . GLU A 1 185 ? 26.982 34.787 6.175 1.00 11.24 185 GLU A C 1
ATOM 1490 O O . GLU A 1 185 ? 27.474 35.754 5.588 1.00 10.94 185 GLU A O 1
ATOM 1496 N N . GLY A 1 186 ? 27.043 33.548 5.685 1.00 10.53 186 GLY A N 1
ATOM 1497 C CA . GLY A 1 186 ? 27.842 33.277 4.458 1.00 9.91 186 GLY A CA 1
ATOM 1498 C C . GLY A 1 186 ? 27.230 33.897 3.218 1.00 9.61 186 GLY A C 1
ATOM 1499 O O . GLY A 1 186 ? 27.927 34.459 2.368 1.00 9.36 186 GLY A O 1
ATOM 1500 N N . PHE A 1 187 ? 25.932 33.793 3.039 1.00 8.73 187 PHE A N 1
ATOM 1501 C CA . PHE A 1 187 ? 25.213 34.434 1.942 1.00 10.18 187 PHE A CA 1
ATOM 1502 C C . PHE A 1 187 ? 25.341 35.960 2.077 1.00 9.49 187 PHE A C 1
ATOM 1503 O O . PHE A 1 187 ? 25.515 36.615 1.087 1.00 9.34 187 PHE A O 1
ATOM 1511 N N . ALA A 1 188 ? 25.179 36.469 3.301 1.00 9.72 188 ALA A N 1
ATOM 1512 C CA . ALA A 1 188 ? 25.320 37.911 3.594 1.00 9.51 188 ALA A CA 1
ATOM 1513 C C . ALA A 1 188 ? 26.747 38.377 3.245 1.00 9.08 188 ALA A C 1
ATOM 1514 O O . ALA A 1 188 ? 26.811 39.435 2.590 1.00 9.34 188 ALA A O 1
ATOM 1516 N N . GLN A 1 189 ? 27.765 37.615 3.609 1.00 10.03 189 GLN A N 1
ATOM 1517 C CA . GLN A 1 189 ? 29.184 37.979 3.300 1.00 10.75 189 GLN A CA 1
ATOM 1518 C C . GLN A 1 189 ? 29.287 38.138 1.801 1.00 11.04 189 GLN A C 1
ATOM 1519 O O . GLN A 1 189 ? 29.841 39.134 1.272 1.00 8.91 189 GLN A O 1
ATOM 1525 N N . ALA A 1 190 ? 28.844 37.114 1.078 1.00 9.85 190 ALA A N 1
ATOM 1526 C CA . ALA A 1 190 ? 28.939 37.147 -0.379 1.00 9.73 190 ALA A CA 1
ATOM 1527 C C . ALA A 1 190 ? 28.167 38.338 -0.945 1.00 9.76 190 ALA A C 1
ATOM 1528 O O . ALA A 1 190 ? 28.684 39.026 -1.833 1.00 8.68 190 ALA A O 1
ATOM 1530 N N . ALA A 1 191 ? 26.940 38.628 -0.474 1.00 7.63 191 ALA A N 1
ATOM 1531 C CA . ALA A 1 191 ? 26.085 39.683 -1.012 1.00 8.74 191 ALA A CA 1
ATOM 1532 C C . ALA A 1 191 ? 26.814 41.044 -0.917 1.00 8.64 191 ALA A C 1
ATOM 1533 O O . ALA A 1 191 ? 26.488 41.879 -1.733 1.00 8.17 191 ALA A O 1
ATOM 1535 N N . VAL A 1 192 ? 27.685 41.245 0.073 1.00 8.78 192 VAL A N 1
ATOM 1536 C CA . VAL A 1 192 ? 28.230 42.627 0.267 1.00 9.26 192 VAL A CA 1
ATOM 1537 C C . VAL A 1 192 ? 29.570 42.804 -0.433 1.00 10.08 192 VAL A C 1
ATOM 1538 O O . VAL A 1 192 ? 30.056 43.980 -0.427 1.00 10.17 192 VAL A O 1
ATOM 1542 N N . HIS A 1 193 ? 30.106 41.741 -1.026 1.00 9.45 193 HIS A N 1
ATOM 1543 C CA . HIS A 1 193 ? 31.302 41.867 -1.916 1.00 9.59 193 HIS A CA 1
ATOM 1544 C C . HIS A 1 193 ? 30.933 42.527 -3.233 1.00 9.99 193 HIS A C 1
ATOM 1545 O O . HIS A 1 193 ? 29.767 42.476 -3.694 1.00 9.69 193 HIS A O 1
ATOM 1552 N N . HIS A 1 194 ? 31.940 43.131 -3.896 1.00 10.96 194 HIS A N 1
ATOM 1553 C CA . HIS A 1 194 ? 31.753 43.842 -5.181 1.00 12.15 194 HIS A CA 1
ATOM 1554 C C . HIS A 1 194 ? 33.028 43.739 -6.023 1.00 11.27 194 HIS A C 1
ATOM 1555 O O . HIS A 1 194 ? 33.309 44.688 -6.810 1.00 12.99 194 HIS A O 1
ATOM 1562 N N . ASP A 1 195 ? 33.653 42.567 -6.008 1.00 10.69 195 ASP A N 1
ATOM 1563 C CA . ASP A 1 195 ? 34.816 42.248 -6.891 1.00 10.44 195 ASP A CA 1
ATOM 1564 C C . ASP A 1 195 ? 34.292 41.753 -8.234 1.00 10.04 195 ASP A C 1
ATOM 1565 O O . ASP A 1 195 ? 34.287 40.529 -8.510 1.00 9.91 195 ASP A O 1
ATOM 1570 N N . TRP A 1 196 ? 33.990 42.704 -9.103 1.00 10.81 196 TRP A N 1
ATOM 1571 C CA . TRP A 1 196 ? 33.287 42.496 -10.397 1.00 10.91 196 TRP A CA 1
ATOM 1572 C C . TRP A 1 196 ? 34.038 41.548 -11.342 1.00 11.27 196 TRP A C 1
ATOM 1573 O O . TRP A 1 196 ? 33.398 40.881 -12.178 1.00 10.52 196 TRP A O 1
ATOM 1584 N N . TRP A 1 197 ? 35.353 41.422 -11.216 1.00 9.97 197 TRP A N 1
ATOM 1585 C CA . TRP A 1 197 ? 36.132 40.575 -12.163 1.00 9.94 197 TRP A CA 1
ATOM 1586 C C . TRP A 1 197 ? 35.859 39.082 -11.989 1.00 9.86 197 TRP A C 1
ATOM 1587 O O . TRP A 1 197 ? 36.027 38.365 -12.946 1.00 10.43 197 TRP A O 1
ATOM 1598 N N . TYR A 1 198 ? 35.414 38.626 -10.807 1.00 10.28 198 TYR A N 1
ATOM 1599 C CA . TYR A 1 198 ? 34.970 37.240 -10.564 1.00 10.88 198 TYR A CA 1
ATOM 1600 C C . TYR A 1 198 ? 33.718 37.004 -11.412 1.00 12.31 198 TYR A C 1
ATOM 1601 O O . TYR A 1 198 ? 33.616 35.965 -12.087 1.00 11.33 198 TYR A O 1
ATOM 1610 N N . THR A 1 199 ? 32.779 37.930 -11.366 1.00 12.00 199 THR A N 1
ATOM 1611 C CA . THR A 1 199 ? 31.530 37.778 -12.170 1.00 14.07 199 THR A CA 1
ATOM 1612 C C . THR A 1 199 ? 31.909 37.624 -13.652 1.00 13.81 199 THR A C 1
ATOM 1613 O O . THR A 1 199 ? 31.426 36.682 -14.310 1.00 13.67 199 THR A O 1
ATOM 1617 N N . GLU A 1 200 ? 32.739 38.509 -14.179 1.00 12.97 200 GLU A N 1
ATOM 1618 C CA . GLU A 1 200 ? 33.122 38.488 -15.615 1.00 14.95 200 GLU A CA 1
ATOM 1619 C C . GLU A 1 200 ? 33.864 37.183 -15.948 1.00 14.09 200 GLU A C 1
ATOM 1620 O O . GLU A 1 200 ? 33.516 36.486 -16.931 1.00 13.80 200 GLU A O 1
ATOM 1626 N N . TYR A 1 201 ? 34.884 36.856 -15.175 1.00 11.07 201 TYR A N 1
ATOM 1627 C CA . TYR A 1 201 ? 35.713 35.643 -15.384 1.00 11.38 201 TYR A CA 1
ATOM 1628 C C . TYR A 1 201 ? 34.857 34.389 -15.342 1.00 11.44 201 TYR A C 1
ATOM 1629 O O . TYR A 1 201 ? 34.985 33.519 -16.225 1.00 10.92 201 TYR A O 1
ATOM 1638 N N . LEU A 1 202 ? 34.004 34.241 -14.329 1.00 11.39 202 LEU A N 1
ATOM 1639 C CA . LEU A 1 202 ? 33.317 32.945 -14.151 1.00 11.76 202 LEU A CA 1
ATOM 1640 C C . LEU A 1 202 ? 32.209 32.862 -15.178 1.00 13.05 202 LEU A C 1
ATOM 1641 O O . LEU A 1 202 ? 31.960 31.733 -15.670 1.00 13.97 202 LEU A O 1
ATOM 1646 N N . THR A 1 203 ? 31.617 33.990 -15.527 1.00 13.04 203 THR A N 1
ATOM 1647 C CA A THR A 1 203 ? 30.496 33.966 -16.507 0.50 15.37 203 THR A CA 1
ATOM 1648 C CA B THR A 1 203 ? 30.498 33.978 -16.508 0.50 13.84 203 THR A CA 1
ATOM 1649 C C . THR A 1 203 ? 31.063 33.667 -17.896 1.00 15.32 203 THR A C 1
ATOM 1650 O O . THR A 1 203 ? 30.515 32.785 -18.558 1.00 14.01 203 THR A O 1
ATOM 1657 N N . GLN A 1 204 ? 32.123 34.382 -18.298 1.00 16.52 204 GLN A N 1
ATOM 1658 C CA . GLN A 1 204 ? 32.772 34.188 -19.618 1.00 17.48 204 GLN A CA 1
ATOM 1659 C C . GLN A 1 204 ? 33.357 32.794 -19.706 1.00 16.69 204 GLN A C 1
ATOM 1660 O O . GLN A 1 204 ? 33.300 32.262 -20.828 1.00 17.59 204 GLN A O 1
ATOM 1666 N N . SER A 1 205 ? 33.925 32.230 -18.630 1.00 14.48 205 SER A N 1
ATOM 1667 C CA . SER A 1 205 ? 34.536 30.882 -18.642 1.00 14.82 205 SER A CA 1
ATOM 1668 C C . SER A 1 205 ? 33.454 29.820 -18.868 1.00 16.87 205 SER A C 1
ATOM 1669 O O . SER A 1 205 ? 33.697 28.867 -19.630 1.00 17.85 205 SER A O 1
ATOM 1672 N N . GLU A 1 206 ? 32.324 29.975 -18.165 1.00 16.30 206 GLU A N 1
ATOM 1673 C CA . GLU A 1 206 ? 31.163 29.077 -18.299 1.00 16.43 206 GLU A CA 1
ATOM 1674 C C . GLU A 1 206 ? 30.614 29.138 -19.730 1.00 15.40 206 GLU A C 1
ATOM 1675 O O . GLU A 1 206 ? 30.298 28.041 -20.248 1.00 17.93 206 GLU A O 1
ATOM 1681 N N . GLU A 1 207 ? 30.505 30.317 -20.331 1.00 16.92 207 GLU A N 1
ATOM 1682 C CA . GLU A 1 207 ? 29.975 30.482 -21.706 1.00 19.97 207 GLU A CA 1
ATOM 1683 C C . GLU A 1 207 ? 30.923 29.685 -22.601 1.00 19.81 207 GLU A C 1
ATOM 1684 O O . GLU A 1 207 ? 30.451 28.862 -23.396 1.00 18.80 207 GLU A O 1
ATOM 1690 N N . LEU A 1 208 ? 32.232 29.875 -22.422 1.00 18.78 208 LEU A N 1
ATOM 1691 C CA . LEU A 1 208 ? 33.210 29.237 -23.341 1.00 17.08 208 LEU A CA 1
ATOM 1692 C C . LEU A 1 208 ? 33.163 27.708 -23.164 1.00 16.43 208 LEU A C 1
ATOM 1693 O O . LEU A 1 208 ? 33.284 26.959 -24.192 1.00 19.54 208 LEU A O 1
ATOM 1698 N N . ALA A 1 209 ? 33.032 27.224 -21.936 1.00 13.74 209 ALA A N 1
ATOM 1699 C CA . ALA A 1 209 ? 32.966 25.800 -21.593 1.00 15.39 209 ALA A CA 1
ATOM 1700 C C . ALA A 1 209 ? 31.781 25.145 -22.321 1.00 18.25 209 ALA A C 1
ATOM 1701 O O . ALA A 1 209 ? 31.884 23.966 -22.625 1.00 18.40 209 ALA A O 1
ATOM 1703 N N . ARG A 1 210 ? 30.705 25.886 -22.579 1.00 22.86 210 ARG A N 1
ATOM 1704 C CA . ARG A 1 210 ? 29.503 25.313 -23.249 1.00 28.36 210 ARG A CA 1
ATOM 1705 C C . ARG A 1 210 ? 29.892 24.824 -24.643 1.00 28.60 210 ARG A C 1
ATOM 1706 O O . ARG A 1 210 ? 29.286 23.857 -25.085 1.00 27.16 210 ARG A O 1
ATOM 1714 N N . LYS A 1 211 ? 30.813 25.519 -25.313 1.00 24.92 211 LYS A N 1
ATOM 1715 C CA . LYS A 1 211 ? 31.293 25.176 -26.678 1.00 27.65 211 LYS A CA 1
ATOM 1716 C C . LYS A 1 211 ? 32.071 23.854 -26.687 1.00 27.27 211 LYS A C 1
ATOM 1717 O O . LYS A 1 211 ? 32.169 23.272 -27.768 1.00 28.06 211 LYS A O 1
ATOM 1723 N N . GLN A 1 212 ? 32.600 23.384 -25.558 1.00 24.11 212 GLN A N 1
ATOM 1724 C CA . GLN A 1 212 ? 33.332 22.097 -25.431 1.00 27.03 212 GLN A CA 1
ATOM 1725 C C . GLN A 1 212 ? 34.366 21.946 -26.558 1.00 28.11 212 GLN A C 1
ATOM 1726 O O . GLN A 1 212 ? 34.424 20.850 -27.120 1.00 27.88 212 GLN A O 1
ATOM 1732 N N . GLU A 1 213 ? 35.194 22.961 -26.806 1.00 27.39 213 GLU A N 1
ATOM 1733 C CA . GLU A 1 213 ? 36.172 23.003 -27.925 1.00 27.38 213 GLU A CA 1
ATOM 1734 C C . GLU A 1 213 ? 37.294 21.978 -27.701 1.00 25.99 213 GLU A C 1
ATOM 1735 O O . GLU A 1 213 ? 37.715 21.322 -28.688 1.00 23.13 213 GLU A O 1
ATOM 1741 N N . GLU A 1 214 ? 37.748 21.771 -26.465 1.00 21.53 214 GLU A N 1
ATOM 1742 C CA . GLU A 1 214 ? 38.853 20.843 -26.169 1.00 21.96 214 GLU A CA 1
ATOM 1743 C C . GLU A 1 214 ? 38.404 19.912 -25.066 1.00 22.46 214 GLU A C 1
ATOM 1744 O O . GLU A 1 214 ? 37.576 20.288 -24.247 1.00 22.14 214 GLU A O 1
ATOM 1750 N N . PRO A 1 215 ? 38.930 18.685 -25.007 1.00 21.23 215 PRO A N 1
ATOM 1751 C CA . PRO A 1 215 ? 38.524 17.717 -23.993 1.00 22.41 215 PRO A CA 1
ATOM 1752 C C . PRO A 1 215 ? 38.652 18.190 -22.538 1.00 21.02 215 PRO A C 1
ATOM 1753 O O . PRO A 1 215 ? 39.624 18.893 -22.160 1.00 18.64 215 PRO A O 1
ATOM 1757 N N . ALA A 1 216 ? 37.705 17.730 -21.731 1.00 18.81 216 ALA A N 1
ATOM 1758 C CA . ALA A 1 216 ? 37.704 18.003 -20.291 1.00 18.15 216 ALA A CA 1
ATOM 1759 C C . ALA A 1 216 ? 38.903 17.289 -19.677 1.00 17.48 216 ALA A C 1
ATOM 1760 O O . ALA A 1 216 ? 39.211 16.100 -20.041 1.00 16.11 216 ALA A O 1
ATOM 1762 N N . LEU A 1 217 ? 39.492 17.940 -18.683 1.00 15.50 217 LEU A N 1
ATOM 1763 C CA . LEU A 1 217 ? 40.630 17.418 -17.915 1.00 16.81 217 LEU A CA 1
ATOM 1764 C C . LEU A 1 217 ? 40.364 17.547 -16.416 1.00 16.29 217 LEU A C 1
ATOM 1765 O O . LEU A 1 217 ? 39.667 18.460 -15.961 1.00 14.14 217 LEU A O 1
ATOM 1770 N N . PRO A 1 218 ? 40.974 16.655 -15.613 1.00 16.06 218 PRO A N 1
ATOM 1771 C CA . PRO A 1 218 ? 40.999 16.783 -14.170 1.00 16.15 218 PRO A CA 1
ATOM 1772 C C . PRO A 1 218 ? 41.692 18.116 -13.859 1.00 15.00 218 PRO A C 1
ATOM 1773 O O . PRO A 1 218 ? 42.510 18.615 -14.677 1.00 13.32 218 PRO A O 1
ATOM 1777 N N . LEU A 1 219 ? 41.352 18.714 -12.716 1.00 13.43 219 LEU A N 1
ATOM 1778 C CA . LEU A 1 219 ? 41.995 19.977 -12.289 1.00 13.83 219 LEU A CA 1
ATOM 1779 C C . LEU A 1 219 ? 43.536 19.860 -12.248 1.00 13.25 219 LEU A C 1
ATOM 1780 O O . LEU A 1 219 ? 44.205 20.835 -12.664 1.00 13.45 219 LEU A O 1
ATOM 1785 N N . SER A 1 220 ? 44.115 18.786 -11.704 1.00 14.30 220 SER A N 1
ATOM 1786 C CA . SER A 1 220 ? 45.594 18.577 -11.612 1.00 13.60 220 SER A CA 1
ATOM 1787 C C . SER A 1 220 ? 46.210 18.786 -13.002 1.00 15.41 220 SER A C 1
ATOM 1788 O O . SER A 1 220 ? 47.190 19.561 -13.110 1.00 13.49 220 SER A O 1
ATOM 1791 N N . ASP A 1 221 ? 45.594 18.260 -14.058 1.00 14.76 221 ASP A N 1
ATOM 1792 C CA . ASP A 1 221 ? 46.180 18.385 -15.424 1.00 15.77 221 ASP A CA 1
ATOM 1793 C C . ASP A 1 221 ? 46.072 19.819 -15.909 1.00 14.04 221 ASP A C 1
ATOM 1794 O O . ASP A 1 221 ? 46.989 20.310 -16.620 1.00 12.79 221 ASP A O 1
ATOM 1799 N N . LEU A 1 222 ? 45.017 20.534 -15.511 1.00 12.63 222 LEU A N 1
ATOM 1800 C CA . LEU A 1 222 ? 44.824 21.941 -15.952 1.00 11.94 222 LEU A CA 1
ATOM 1801 C C . LEU A 1 222 ? 45.765 22.889 -15.191 1.00 10.76 222 LEU A C 1
ATOM 1802 O O . LEU A 1 222 ? 46.201 23.854 -15.806 1.00 12.78 222 LEU A O 1
ATOM 1807 N N . ILE A 1 223 ? 46.080 22.595 -13.930 1.00 11.08 223 ILE A N 1
ATOM 1808 C CA . ILE A 1 223 ? 47.139 23.297 -13.146 1.00 12.42 223 ILE A CA 1
ATOM 1809 C C . ILE A 1 223 ? 48.454 23.191 -13.963 1.00 11.85 223 ILE A C 1
ATOM 1810 O O . ILE A 1 223 ? 49.114 24.237 -14.196 1.00 12.45 223 ILE A O 1
ATOM 1815 N N . ASP A 1 224 ? 48.759 21.995 -14.441 1.00 12.98 224 ASP A N 1
ATOM 1816 C CA . ASP A 1 224 ? 50.008 21.745 -15.223 1.00 12.12 224 ASP A CA 1
ATOM 1817 C C . ASP A 1 224 ? 49.919 22.470 -16.581 1.00 14.12 224 ASP A C 1
ATOM 1818 O O . ASP A 1 224 ? 50.924 23.115 -17.022 1.00 12.73 224 ASP A O 1
ATOM 1823 N N . LEU A 1 225 ? 48.762 22.466 -17.242 1.00 13.90 225 LEU A N 1
ATOM 1824 C CA . LEU A 1 225 ? 48.603 23.143 -18.551 1.00 14.18 225 LEU A CA 1
ATOM 1825 C C . LEU A 1 225 ? 48.796 24.655 -18.421 1.00 14.17 225 LEU A C 1
ATOM 1826 O O . LEU A 1 225 ? 49.457 25.235 -19.301 1.00 14.00 225 LEU A O 1
ATOM 1831 N N . ALA A 1 226 ? 48.297 25.283 -17.356 1.00 12.25 226 ALA A N 1
ATOM 1832 C CA . ALA A 1 226 ? 48.502 26.717 -17.064 1.00 14.47 226 ALA A CA 1
ATOM 1833 C C . ALA A 1 226 ? 49.997 27.075 -17.104 1.00 16.12 226 ALA A C 1
ATOM 1834 O O . ALA A 1 226 ? 50.321 28.086 -17.678 1.00 16.14 226 ALA A O 1
ATOM 1836 N N . ARG A 1 227 ? 50.873 26.284 -16.493 1.00 19.19 227 ARG A N 1
ATOM 1837 C CA A ARG A 1 227 ? 52.334 26.585 -16.443 0.50 16.67 227 ARG A CA 1
ATOM 1838 C CA B ARG A 1 227 ? 52.340 26.556 -16.434 0.50 20.04 227 ARG A CA 1
ATOM 1839 C C . ARG A 1 227 ? 52.993 26.535 -17.817 1.00 20.88 227 ARG A C 1
ATOM 1840 O O . ARG A 1 227 ? 54.056 27.183 -17.972 1.00 24.17 227 ARG A O 1
ATOM 1855 N N . GLN A 1 228 ? 52.444 25.756 -18.739 1.00 21.05 228 GLN A N 1
ATOM 1856 C CA . GLN A 1 228 ? 53.070 25.489 -20.060 1.00 22.54 228 GLN A CA 1
ATOM 1857 C C . GLN A 1 228 ? 52.805 26.701 -20.945 1.00 20.80 228 GLN A C 1
ATOM 1858 O O . GLN A 1 228 ? 53.477 26.860 -21.959 1.00 20.58 228 GLN A O 1
ATOM 1864 N N . ASP A 1 229 ? 51.854 27.547 -20.553 1.00 18.61 229 ASP A N 1
ATOM 1865 C CA . ASP A 1 229 ? 51.370 28.656 -21.391 1.00 19.43 229 ASP A CA 1
ATOM 1866 C C . ASP A 1 229 ? 52.266 29.864 -21.160 1.00 20.35 229 ASP A C 1
ATOM 1867 O O . ASP A 1 229 ? 52.341 30.335 -20.026 1.00 15.90 229 ASP A O 1
ATOM 1872 N N . ASP A 1 230 ? 52.927 30.371 -22.206 1.00 19.94 230 ASP A N 1
ATOM 1873 C CA . ASP A 1 230 ? 53.785 31.579 -22.088 1.00 22.09 230 ASP A CA 1
ATOM 1874 C C . ASP A 1 230 ? 53.015 32.738 -21.452 1.00 18.72 230 ASP A C 1
ATOM 1875 O O . ASP A 1 230 ? 53.580 33.426 -20.576 1.00 17.28 230 ASP A O 1
ATOM 1880 N N . ALA A 1 231 ? 51.796 33.055 -21.882 1.00 17.61 231 ALA A N 1
ATOM 1881 C CA . ALA A 1 231 ? 51.100 34.233 -21.322 1.00 15.10 231 ALA A CA 1
ATOM 1882 C C . ALA A 1 231 ? 50.711 33.964 -19.857 1.00 13.79 231 ALA A C 1
ATOM 1883 O O . ALA A 1 231 ? 50.879 34.857 -19.030 1.00 11.25 231 ALA A O 1
ATOM 1885 N N . ILE A 1 232 ? 50.258 32.767 -19.531 1.00 12.53 232 ILE A N 1
ATOM 1886 C CA . ILE A 1 232 ? 49.779 32.548 -18.133 1.00 12.37 232 ILE A CA 1
ATOM 1887 C C . ILE A 1 232 ? 50.975 32.573 -17.190 1.00 12.40 232 ILE A C 1
ATOM 1888 O O . ILE A 1 232 ? 50.846 33.190 -16.115 1.00 12.12 232 ILE A O 1
ATOM 1893 N N . ARG A 1 233 ? 52.064 31.890 -17.556 1.00 13.13 233 ARG A N 1
ATOM 1894 C CA . ARG A 1 233 ? 53.204 31.738 -16.608 1.00 13.30 233 ARG A CA 1
ATOM 1895 C C . ARG A 1 233 ? 53.882 33.095 -16.365 1.00 14.04 233 ARG A C 1
ATOM 1896 O O . ARG A 1 233 ? 54.643 33.211 -15.380 1.00 15.11 233 ARG A O 1
ATOM 1904 N N . ASN A 1 234 ? 53.687 34.068 -17.236 1.00 13.27 234 ASN A N 1
ATOM 1905 C CA . ASN A 1 234 ? 54.336 35.398 -17.127 1.00 15.33 234 ASN A CA 1
ATOM 1906 C C . ASN A 1 234 ? 53.344 36.498 -16.785 1.00 15.76 234 ASN A C 1
ATOM 1907 O O . ASN A 1 234 ? 53.766 37.675 -16.813 1.00 15.64 234 ASN A O 1
ATOM 1912 N N . CYS A 1 235 ? 52.076 36.180 -16.506 1.00 13.43 235 CYS A N 1
ATOM 1913 C CA . CYS A 1 235 ? 51.013 37.218 -16.443 1.00 13.02 235 CYS A CA 1
ATOM 1914 C C . CYS A 1 235 ? 51.081 38.019 -15.144 1.00 12.64 235 CYS A C 1
ATOM 1915 O O . CYS A 1 235 ? 50.493 39.100 -15.068 1.00 12.21 235 CYS A O 1
ATOM 1918 N N . SER A 1 236 ? 51.785 37.526 -14.128 1.00 11.56 236 SER A N 1
ATOM 1919 C CA . SER A 1 236 ? 51.759 38.206 -12.810 1.00 11.34 236 SER A CA 1
ATOM 1920 C C . SER A 1 236 ? 53.178 38.662 -12.438 1.00 12.25 236 SER A C 1
ATOM 1921 O O . SER A 1 236 ? 54.082 38.562 -13.289 1.00 14.31 236 SER A O 1
ATOM 1924 N N . THR A 1 237 ? 53.356 39.108 -11.211 1.00 12.80 237 THR A N 1
ATOM 1925 C CA . THR A 1 237 ? 54.654 39.599 -10.691 1.00 12.89 237 THR A CA 1
ATOM 1926 C C . THR A 1 237 ? 54.673 39.540 -9.164 1.00 13.26 237 THR A C 1
ATOM 1927 O O . THR A 1 237 ? 53.636 39.732 -8.501 1.00 12.49 237 THR A O 1
ATOM 1931 N N . LEU A 1 238 ? 55.855 39.434 -8.581 1.00 13.19 238 LEU A N 1
ATOM 1932 C CA . LEU A 1 238 ? 55.966 39.508 -7.113 1.00 12.59 238 LEU A CA 1
ATOM 1933 C C . LEU A 1 238 ? 55.596 40.902 -6.634 1.00 13.03 238 LEU A C 1
ATOM 1934 O O . LEU A 1 238 ? 55.270 41.124 -5.470 1.00 11.67 238 LEU A O 1
ATOM 1939 N N . TYR A 1 239 ? 55.653 41.877 -7.527 1.00 13.45 239 TYR A N 1
ATOM 1940 C CA . TYR A 1 239 ? 55.410 43.273 -7.146 1.00 13.32 239 TYR A CA 1
ATOM 1941 C C . TYR A 1 239 ? 54.040 43.465 -6.488 1.00 11.11 239 TYR A C 1
ATOM 1942 O O . TYR A 1 239 ? 53.897 44.317 -5.647 1.00 11.16 239 TYR A O 1
ATOM 1951 N N . TYR A 1 240 ? 53.038 42.640 -6.823 1.00 11.72 240 TYR A N 1
ATOM 1952 C CA . TYR A 1 240 ? 51.713 42.789 -6.159 1.00 11.78 240 TYR A CA 1
ATOM 1953 C C . TYR A 1 240 ? 51.895 42.630 -4.657 1.00 11.35 240 TYR A C 1
ATOM 1954 O O . TYR A 1 240 ? 51.134 43.232 -3.931 1.00 11.99 240 TYR A O 1
ATOM 1963 N N . HIS A 1 241 ? 52.876 41.845 -4.201 1.00 11.87 241 HIS A N 1
ATOM 1964 C CA . HIS A 1 241 ? 53.083 41.665 -2.732 1.00 12.68 241 HIS A CA 1
ATOM 1965 C C . HIS A 1 241 ? 54.085 42.680 -2.156 1.00 13.98 241 HIS A C 1
ATOM 1966 O O . HIS A 1 241 ? 54.247 42.663 -0.925 1.00 14.61 241 HIS A O 1
ATOM 1973 N N . LEU A 1 242 ? 54.691 43.539 -2.990 1.00 13.88 242 LEU A N 1
ATOM 1974 C CA . LEU A 1 242 ? 55.751 44.513 -2.552 1.00 15.20 242 LEU A CA 1
ATOM 1975 C C . LEU A 1 242 ? 55.271 45.946 -2.774 1.00 16.75 242 LEU A C 1
ATOM 1976 O O . LEU A 1 242 ? 56.009 46.856 -2.384 1.00 18.09 242 LEU A O 1
ATOM 1981 N N . GLN A 1 243 ? 54.085 46.183 -3.322 1.00 15.38 243 GLN A N 1
ATOM 1982 C CA . GLN A 1 243 ? 53.668 47.571 -3.646 1.00 16.44 243 GLN A CA 1
ATOM 1983 C C . GLN A 1 243 ? 53.452 48.296 -2.324 1.00 15.50 243 GLN A C 1
ATOM 1984 O O . GLN A 1 243 ? 53.008 47.662 -1.352 1.00 16.20 243 GLN A O 1
ATOM 1990 N N . LYS A 1 244 ? 53.887 49.554 -2.276 1.00 13.48 244 LYS A N 1
ATOM 1991 C CA . LYS A 1 244 ? 53.726 50.423 -1.086 1.00 14.65 244 LYS A CA 1
ATOM 1992 C C . LYS A 1 244 ? 53.014 51.714 -1.454 1.00 13.57 244 LYS A C 1
ATOM 1993 O O . LYS A 1 244 ? 53.172 52.208 -2.616 1.00 14.28 244 LYS A O 1
ATOM 1999 N N . ARG A 1 245 ? 52.371 52.314 -0.477 1.00 13.08 245 ARG A N 1
ATOM 2000 C CA A ARG A 1 245 ? 51.737 53.643 -0.627 0.50 15.92 245 ARG A CA 1
ATOM 2001 C CA B ARG A 1 245 ? 51.735 53.639 -0.646 0.50 12.77 245 ARG A CA 1
ATOM 2002 C C . ARG A 1 245 ? 52.856 54.679 -0.830 1.00 14.67 245 ARG A C 1
ATOM 2003 O O . ARG A 1 245 ? 53.910 54.610 -0.096 1.00 14.70 245 ARG A O 1
ATOM 2018 N N . LYS A 1 246 ? 52.683 55.565 -1.804 1.00 14.82 246 LYS A N 1
ATOM 2019 C CA . LYS A 1 246 ? 53.708 56.599 -2.140 1.00 16.42 246 LYS A CA 1
ATOM 2020 C C . LYS A 1 246 ? 54.063 57.435 -0.910 1.00 16.72 246 LYS A C 1
ATOM 2021 O O . LYS A 1 246 ? 55.283 57.722 -0.713 1.00 16.33 246 LYS A O 1
ATOM 2027 N N . VAL A 1 247 ? 53.107 57.892 -0.124 1.00 14.34 247 VAL A N 1
ATOM 2028 C CA . VAL A 1 247 ? 53.424 58.882 0.950 1.00 15.98 247 VAL A CA 1
ATOM 2029 C C . VAL A 1 247 ? 54.028 58.118 2.142 1.00 17.16 247 VAL A C 1
ATOM 2030 O O . VAL A 1 247 ? 55.095 58.524 2.638 1.00 16.76 247 VAL A O 1
ATOM 2034 N N . THR A 1 248 ? 53.336 57.094 2.640 1.00 16.57 248 THR A N 1
ATOM 2035 C CA . THR A 1 248 ? 53.622 56.539 3.989 1.00 16.56 248 THR A CA 1
ATOM 2036 C C . THR A 1 248 ? 54.511 55.300 3.906 1.00 16.82 248 THR A C 1
ATOM 2037 O O . THR A 1 248 ? 55.069 54.878 4.954 1.00 16.40 248 THR A O 1
ATOM 2041 N N . GLY A 1 249 ? 54.585 54.655 2.748 1.00 16.20 249 GLY A N 1
ATOM 2042 C CA . GLY A 1 249 ? 55.333 53.396 2.597 1.00 16.77 249 GLY A CA 1
ATOM 2043 C C . GLY A 1 249 ? 54.579 52.198 3.147 1.00 16.22 249 GLY A C 1
ATOM 2044 O O . GLY A 1 249 ? 55.171 51.132 3.143 1.00 16.66 249 GLY A O 1
ATOM 2045 N N . GLU A 1 250 ? 53.304 52.357 3.555 1.00 17.35 250 GLU A N 1
ATOM 2046 C CA . GLU A 1 250 ? 52.443 51.255 4.062 1.00 18.55 250 GLU A CA 1
ATOM 2047 C C . GLU A 1 250 ? 52.151 50.260 2.942 1.00 17.35 250 GLU A C 1
ATOM 2048 O O . GLU A 1 250 ? 52.132 50.647 1.736 1.00 16.81 250 GLU A O 1
ATOM 2054 N N . MET A 1 251 ? 52.063 48.989 3.319 1.00 18.60 251 MET A N 1
ATOM 2055 C CA . MET A 1 251 ? 51.644 47.904 2.406 1.00 18.58 251 MET A CA 1
ATOM 2056 C C . MET A 1 251 ? 50.269 48.277 1.840 1.00 16.59 251 MET A C 1
ATOM 2057 O O . MET A 1 251 ? 49.470 48.898 2.539 1.00 16.25 251 MET A O 1
ATOM 2062 N N . CYS A 1 252 ? 50.014 47.981 0.578 1.00 17.32 252 CYS A N 1
ATOM 2063 C CA . CYS A 1 252 ? 48.661 48.147 0.000 1.00 17.66 252 CYS A CA 1
ATOM 2064 C C . CYS A 1 252 ? 48.497 47.093 -1.087 1.00 16.44 252 CYS A C 1
ATOM 2065 O O . CYS A 1 252 ? 49.492 46.518 -1.473 1.00 15.15 252 CYS A O 1
ATOM 2068 N N . LEU A 1 253 ? 47.251 46.802 -1.495 1.00 16.13 253 LEU A N 1
ATOM 2069 C CA . LEU A 1 253 ? 46.946 45.966 -2.675 1.00 16.05 253 LEU A CA 1
ATOM 2070 C C . LEU A 1 253 ? 46.113 46.862 -3.581 1.00 14.07 253 LEU A C 1
ATOM 2071 O O . LEU A 1 253 ? 45.024 46.517 -3.959 1.00 13.73 253 LEU A O 1
ATOM 2076 N N . ASP A 1 254 ? 46.635 48.036 -3.892 1.00 12.47 254 ASP A N 1
ATOM 2077 C CA . ASP A 1 254 ? 45.938 48.977 -4.804 1.00 12.36 254 ASP A CA 1
ATOM 2078 C C . ASP A 1 254 ? 45.879 48.387 -6.206 1.00 12.23 254 ASP A C 1
ATOM 2079 O O . ASP A 1 254 ? 44.909 48.684 -6.920 1.00 12.61 254 ASP A O 1
ATOM 2084 N N . LEU A 1 255 ? 46.897 47.659 -6.618 1.00 11.67 255 LEU A N 1
ATOM 2085 C CA . LEU A 1 255 ? 46.879 46.731 -7.769 1.00 12.69 255 LEU A CA 1
ATOM 2086 C C . LEU A 1 255 ? 46.577 45.332 -7.232 1.00 13.16 255 LEU A C 1
ATOM 2087 O O . LEU A 1 255 ? 47.104 44.963 -6.150 1.00 14.05 255 LEU A O 1
ATOM 2092 N N . GLU A 1 256 ? 45.715 44.616 -7.936 1.00 12.33 256 GLU A N 1
ATOM 2093 C CA . GLU A 1 256 ? 45.220 43.289 -7.474 1.00 12.13 256 GLU A CA 1
ATOM 2094 C C . GLU A 1 256 ? 45.630 42.250 -8.518 1.00 11.09 256 GLU A C 1
ATOM 2095 O O . GLU A 1 256 ? 45.524 42.493 -9.706 1.00 10.19 256 GLU A O 1
ATOM 2101 N N . PRO A 1 257 ? 46.258 41.136 -8.127 1.00 10.16 257 PRO A N 1
ATOM 2102 C CA . PRO A 1 257 ? 46.847 40.207 -9.091 1.00 11.03 257 PRO A CA 1
ATOM 2103 C C . PRO A 1 257 ? 45.867 39.728 -10.168 1.00 11.43 257 PRO A C 1
ATOM 2104 O O . PRO A 1 257 ? 46.207 39.696 -11.342 1.00 11.72 257 PRO A O 1
ATOM 2108 N N . ALA A 1 258 ? 44.652 39.355 -9.775 1.00 10.43 258 ALA A N 1
ATOM 2109 C CA . ALA A 1 258 ? 43.685 38.818 -10.750 1.00 10.21 258 ALA A CA 1
ATOM 2110 C C . ALA A 1 258 ? 43.216 39.914 -11.711 1.00 9.83 258 ALA A C 1
ATOM 2111 O O . ALA A 1 258 ? 43.289 39.704 -12.968 1.00 10.17 258 ALA A O 1
ATOM 2113 N N . ARG A 1 259 ? 42.741 41.042 -11.190 1.00 9.79 259 ARG A N 1
ATOM 2114 C CA . ARG A 1 259 ? 42.166 42.143 -11.995 1.00 11.56 259 ARG A CA 1
ATOM 2115 C C . ARG A 1 259 ? 43.280 42.750 -12.871 1.00 12.38 259 ARG A C 1
ATOM 2116 O O . ARG A 1 259 ? 43.047 43.013 -14.044 1.00 14.16 259 ARG A O 1
ATOM 2124 N N . ASP A 1 260 ? 44.462 42.995 -12.303 1.00 12.13 260 ASP A N 1
ATOM 2125 C CA . ASP A 1 260 ? 45.449 43.892 -12.988 1.00 11.76 260 ASP A CA 1
ATOM 2126 C C . ASP A 1 260 ? 46.529 43.071 -13.693 1.00 12.33 260 ASP A C 1
ATOM 2127 O O . ASP A 1 260 ? 47.209 43.647 -14.554 1.00 13.52 260 ASP A O 1
ATOM 2132 N N . GLY A 1 261 ? 46.700 41.803 -13.317 1.00 11.39 261 GLY A N 1
ATOM 2133 C CA . GLY A 1 261 ? 47.725 40.909 -13.870 1.00 11.81 261 GLY A CA 1
ATOM 2134 C C . GLY A 1 261 ? 47.117 39.828 -14.731 1.00 11.09 261 GLY A C 1
ATOM 2135 O O . GLY A 1 261 ? 47.280 39.869 -15.945 1.00 12.10 261 GLY A O 1
ATOM 2136 N N . VAL A 1 262 ? 46.487 38.839 -14.102 1.00 10.38 262 VAL A N 1
ATOM 2137 C CA . VAL A 1 262 ? 46.073 37.586 -14.774 1.00 10.73 262 VAL A CA 1
ATOM 2138 C C . VAL A 1 262 ? 45.074 37.958 -15.879 1.00 11.04 262 VAL A C 1
ATOM 2139 O O . VAL A 1 262 ? 45.233 37.502 -17.033 1.00 11.63 262 VAL A O 1
ATOM 2143 N N . LEU A 1 263 ? 43.997 38.656 -15.513 1.00 11.44 263 LEU A N 1
ATOM 2144 C CA . LEU A 1 263 ? 42.898 38.873 -16.484 1.00 13.59 263 LEU A CA 1
ATOM 2145 C C . LEU A 1 263 ? 43.286 39.955 -17.491 1.00 14.30 263 LEU A C 1
ATOM 2146 O O . LEU A 1 263 ? 42.680 39.979 -18.590 1.00 17.58 263 LEU A O 1
ATOM 2151 N N . LYS A 1 264 ? 44.196 40.847 -17.140 1.00 15.70 264 LYS A N 1
ATOM 2152 C CA . LYS A 1 264 ? 44.659 41.895 -18.068 1.00 18.68 264 LYS A CA 1
ATOM 2153 C C . LYS A 1 264 ? 45.618 41.265 -19.086 1.00 18.58 264 LYS A C 1
ATOM 2154 O O . LYS A 1 264 ? 45.554 41.636 -20.268 1.00 19.71 264 LYS A O 1
ATOM 2160 N N . ASN A 1 265 ? 46.512 40.371 -18.668 1.00 15.55 265 ASN A N 1
ATOM 2161 C CA . ASN A 1 265 ? 47.660 39.950 -19.522 1.00 15.35 265 ASN A CA 1
ATOM 2162 C C . ASN A 1 265 ? 47.386 38.598 -20.165 1.00 15.13 265 ASN A C 1
ATOM 2163 O O . ASN A 1 265 ? 48.076 38.255 -21.137 1.00 16.51 265 ASN A O 1
ATOM 2168 N N . ALA A 1 266 ? 46.538 37.762 -19.559 1.00 12.80 266 ALA A N 1
ATOM 2169 C CA . ALA A 1 266 ? 46.349 36.367 -20.019 1.00 12.36 266 ALA A CA 1
ATOM 2170 C C . ALA A 1 266 ? 44.876 35.934 -19.853 1.00 12.42 266 ALA A C 1
ATOM 2171 O O . ALA A 1 266 ? 44.629 34.731 -19.663 1.00 11.72 266 ALA A O 1
ATOM 2173 N N . GLY A 1 267 ? 43.949 36.863 -20.054 1.00 13.36 267 GLY A N 1
ATOM 2174 C CA . GLY A 1 267 ? 42.498 36.553 -20.001 1.00 14.70 267 GLY A CA 1
ATOM 2175 C C . GLY A 1 267 ? 42.097 35.428 -20.955 1.00 15.18 267 GLY A C 1
ATOM 2176 O O . GLY A 1 267 ? 41.642 34.346 -20.547 1.00 14.83 267 GLY A O 1
ATOM 2177 N N . PRO A 1 268 ? 42.268 35.612 -22.283 1.00 15.91 268 PRO A N 1
ATOM 2178 C CA . PRO A 1 268 ? 41.908 34.540 -23.222 1.00 15.35 268 PRO A CA 1
ATOM 2179 C C . PRO A 1 268 ? 42.606 33.210 -22.934 1.00 14.99 268 PRO A C 1
ATOM 2180 O O . PRO A 1 268 ? 41.967 32.152 -22.969 1.00 14.35 268 PRO A O 1
ATOM 2184 N N . GLU A 1 269 ? 43.90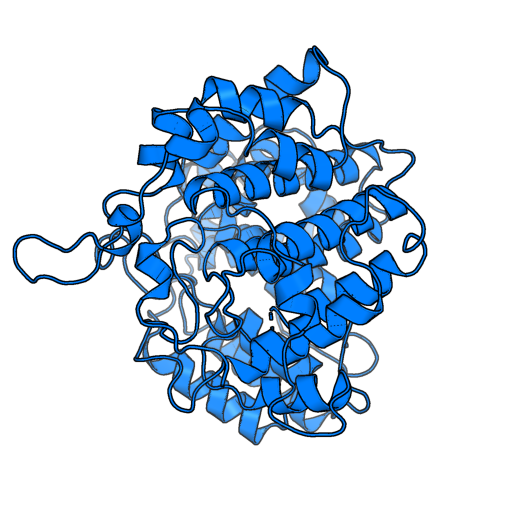7 33.242 -22.606 1.00 13.96 269 GLU A N 1
ATOM 2185 C CA . GLU A 1 269 ? 44.639 31.984 -22.376 1.00 13.72 269 GLU A CA 1
ATOM 2186 C C . GLU A 1 269 ? 44.115 31.277 -21.131 1.00 11.98 269 GLU A C 1
ATOM 2187 O O . GLU A 1 269 ? 44.025 30.064 -21.128 1.00 12.52 269 GLU A O 1
ATOM 2193 N N . LEU A 1 270 ? 43.835 32.025 -20.072 1.00 12.35 270 LEU A N 1
ATOM 2194 C CA . LEU A 1 270 ? 43.333 31.382 -18.839 1.00 11.78 270 LEU A CA 1
ATOM 2195 C C . LEU A 1 270 ? 41.904 30.889 -19.087 1.00 11.03 270 LEU A C 1
ATOM 2196 O O . LEU A 1 270 ? 41.616 29.756 -18.710 1.00 11.11 270 LEU A O 1
ATOM 2201 N N . ARG A 1 271 ? 41.062 31.688 -19.712 1.00 12.24 271 ARG A N 1
ATOM 2202 C CA . ARG A 1 271 ? 39.662 31.266 -20.003 1.00 12.63 271 ARG A CA 1
ATOM 2203 C C . ARG A 1 271 ? 39.672 29.963 -20.819 1.00 13.13 271 ARG A C 1
ATOM 2204 O O . ARG A 1 271 ? 38.875 29.090 -20.540 1.00 11.78 271 ARG A O 1
ATOM 2212 N N . ARG A 1 272 ? 40.610 29.802 -21.745 1.00 13.50 272 ARG A N 1
ATOM 2213 C CA . ARG A 1 272 ? 40.728 28.572 -22.566 1.00 13.58 272 ARG A CA 1
ATOM 2214 C C . ARG A 1 272 ? 41.024 27.374 -21.659 1.00 12.77 272 ARG A C 1
ATOM 2215 O O . ARG A 1 272 ? 40.448 26.310 -21.857 1.00 12.05 272 ARG A O 1
ATOM 2223 N N . VAL A 1 273 ? 41.915 27.510 -20.669 1.00 10.43 273 VAL A N 1
ATOM 2224 C CA . VAL A 1 273 ? 42.203 26.412 -19.713 1.00 11.09 273 VAL A CA 1
ATOM 2225 C C . VAL A 1 273 ? 40.955 26.165 -18.863 1.00 11.06 273 VAL A C 1
ATOM 2226 O O . VAL A 1 273 ? 40.619 24.974 -18.664 1.00 12.14 273 VAL A O 1
ATOM 2230 N N . ALA A 1 274 ? 40.367 27.248 -18.340 1.00 11.31 274 ALA A N 1
ATOM 2231 C CA . ALA A 1 274 ? 39.210 27.175 -17.406 1.00 12.01 274 ALA A CA 1
ATOM 2232 C C . ALA A 1 274 ? 38.053 26.415 -18.059 1.00 11.50 274 ALA A C 1
ATOM 2233 O O . ALA A 1 274 ? 37.371 25.643 -17.356 1.00 11.17 274 ALA A O 1
ATOM 2235 N N . ALA A 1 275 ? 37.844 26.702 -19.340 1.00 12.46 275 ALA A N 1
ATOM 2236 C CA . ALA A 1 275 ? 36.794 26.090 -20.188 1.00 12.80 275 ALA A CA 1
ATOM 2237 C C . ALA A 1 275 ? 36.929 24.561 -20.247 1.00 13.84 275 ALA A C 1
ATOM 2238 O O . ALA A 1 275 ? 35.869 23.903 -20.483 1.00 14.23 275 ALA A O 1
ATOM 2240 N N . ARG A 1 276 ? 38.120 23.990 -19.985 1.00 12.02 276 ARG A N 1
ATOM 2241 C CA . ARG A 1 276 ? 38.336 22.520 -19.977 1.00 12.01 276 ARG A CA 1
ATOM 2242 C C . ARG A 1 276 ? 38.026 21.888 -18.625 1.00 12.10 276 ARG A C 1
ATOM 2243 O O . ARG A 1 276 ? 38.087 20.669 -18.527 1.00 13.07 276 ARG A O 1
ATOM 2251 N N . TYR A 1 277 ? 37.773 22.665 -17.562 1.00 11.49 277 TYR A N 1
ATOM 2252 C CA . TYR A 1 277 ? 37.392 22.071 -16.260 1.00 12.28 277 TYR A CA 1
ATOM 2253 C C . TYR A 1 277 ? 35.870 21.905 -16.295 1.00 13.11 277 TYR A C 1
ATOM 2254 O O . TYR A 1 277 ? 35.139 22.866 -15.959 1.00 11.77 277 TYR A O 1
ATOM 2263 N N . ARG A 1 278 ? 35.461 20.785 -16.879 1.00 13.74 278 ARG A N 1
ATOM 2264 C CA . ARG A 1 278 ? 34.044 20.343 -17.030 1.00 13.89 278 ARG A CA 1
ATOM 2265 C C . ARG A 1 278 ? 33.958 19.041 -16.251 1.00 14.55 278 ARG A C 1
ATOM 2266 O O . ARG A 1 278 ? 34.784 18.129 -16.451 1.00 16.67 278 ARG A O 1
ATOM 2274 N N . VAL A 1 279 ? 33.030 18.968 -15.301 1.00 13.77 279 VAL A N 1
ATOM 2275 C CA . VAL A 1 279 ? 32.947 17.876 -14.313 1.00 13.22 279 VAL A CA 1
ATOM 2276 C C . VAL A 1 279 ? 31.813 16.934 -14.743 1.00 13.93 279 VAL A C 1
ATOM 2277 O O . VAL A 1 279 ? 30.807 17.431 -15.220 1.00 14.63 279 VAL A O 1
ATOM 2281 N N . ASP A 1 280 ? 32.017 15.650 -14.555 1.00 15.24 280 ASP A N 1
ATOM 2282 C CA A ASP A 1 280 ? 30.987 14.672 -14.983 0.50 16.64 280 ASP A CA 1
ATOM 2283 C CA B ASP A 1 280 ? 31.054 14.571 -14.932 0.50 16.11 280 ASP A CA 1
ATOM 2284 C C . ASP A 1 280 ? 29.993 14.508 -13.842 1.00 15.92 280 ASP A C 1
ATOM 2285 O O . ASP A 1 280 ? 30.353 14.073 -12.753 1.00 17.34 280 ASP A O 1
ATOM 2294 N N . PRO A 1 281 ? 28.713 14.876 -14.080 1.00 18.99 281 PRO A N 1
ATOM 2295 C CA . PRO A 1 281 ? 27.679 14.738 -13.046 1.00 21.05 281 PRO A CA 1
ATOM 2296 C C . PRO A 1 281 ? 27.422 13.285 -12.604 1.00 20.60 281 PRO A C 1
ATOM 2297 O O . PRO A 1 281 ? 26.937 13.084 -11.504 1.00 20.48 281 PRO A O 1
ATOM 2301 N N . ASN A 1 282 ? 27.917 12.296 -13.370 1.00 21.62 282 ASN A N 1
ATOM 2302 C CA . ASN A 1 282 ? 27.811 10.861 -13.016 1.00 22.75 282 ASN A CA 1
ATOM 2303 C C . ASN A 1 282 ? 29.057 10.350 -12.282 1.00 22.00 282 ASN A C 1
ATOM 2304 O O . ASN A 1 282 ? 29.038 9.206 -11.883 1.00 20.79 282 ASN A O 1
ATOM 2309 N N . ASP A 1 283 ? 30.041 11.200 -11.946 1.00 19.36 283 ASP A N 1
ATOM 2310 C CA . ASP A 1 283 ? 31.299 10.748 -11.302 1.00 18.55 283 ASP A CA 1
ATOM 2311 C C . ASP A 1 283 ? 31.685 11.758 -10.206 1.00 19.61 283 ASP A C 1
ATOM 2312 O O . ASP A 1 283 ? 32.877 12.098 -10.112 1.00 21.68 283 ASP A O 1
ATOM 2317 N N . LEU A 1 284 ? 30.727 12.185 -9.370 1.00 18.61 284 LEU A N 1
ATOM 2318 C CA . LEU A 1 284 ? 30.979 13.343 -8.473 1.00 15.67 284 LEU A CA 1
ATOM 2319 C C . LEU A 1 284 ? 31.788 12.931 -7.261 1.00 16.53 284 LEU A C 1
ATOM 2320 O O . LEU A 1 284 ? 32.497 13.836 -6.762 1.00 18.12 284 LEU A O 1
ATOM 2325 N N . GLU A 1 285 ? 31.727 11.695 -6.736 1.00 15.73 285 GLU A N 1
ATOM 2326 C CA . GLU A 1 285 ? 32.535 11.364 -5.536 1.00 18.87 285 GLU A CA 1
ATOM 2327 C C . GLU A 1 285 ? 34.011 11.501 -5.916 1.00 18.53 285 GLU A C 1
ATOM 2328 O O . GLU A 1 285 ? 34.793 12.127 -5.153 1.00 16.69 285 GLU A O 1
ATOM 2334 N N . ARG A 1 286 ? 34.385 10.939 -7.064 1.00 16.67 286 ARG A N 1
ATOM 2335 C CA . ARG A 1 286 ? 35.799 11.034 -7.498 1.00 16.40 286 ARG A CA 1
ATOM 2336 C C . ARG A 1 286 ? 36.124 12.482 -7.908 1.00 14.87 286 ARG A C 1
ATOM 2337 O O . ARG A 1 286 ? 37.205 12.924 -7.491 1.00 16.67 286 ARG A O 1
ATOM 2345 N N . ALA A 1 287 ? 35.305 13.156 -8.699 1.00 14.30 287 ALA A N 1
ATOM 2346 C CA . ALA A 1 287 ? 35.548 14.553 -9.171 1.00 14.47 287 ALA A CA 1
ATOM 2347 C C . ALA A 1 287 ? 35.713 15.495 -7.964 1.00 15.18 287 ALA A C 1
ATOM 2348 O O . ALA A 1 287 ? 36.600 16.341 -7.991 1.00 14.61 287 ALA A O 1
ATOM 2350 N N . THR A 1 288 ? 34.988 15.260 -6.871 1.00 15.51 288 THR A N 1
ATOM 2351 C CA . THR A 1 288 ? 35.076 16.120 -5.656 1.00 14.05 288 THR A CA 1
ATOM 2352 C C . THR A 1 288 ? 36.421 15.876 -4.963 1.00 13.74 288 THR A C 1
ATOM 2353 O O . THR A 1 288 ? 37.146 16.828 -4.551 1.00 13.33 288 THR A O 1
ATOM 2357 N N . ALA A 1 289 ? 36.789 14.619 -4.812 1.00 12.07 289 ALA A N 1
ATOM 2358 C CA . ALA A 1 289 ? 38.046 14.202 -4.198 1.00 12.32 289 ALA A CA 1
ATOM 2359 C C . ALA A 1 289 ? 39.165 14.740 -5.078 1.00 11.55 289 ALA A C 1
ATOM 2360 O O . ALA A 1 289 ? 40.200 15.084 -4.490 1.00 11.15 289 ALA A O 1
ATOM 2362 N N . GLU A 1 290 ? 38.949 14.742 -6.400 1.00 11.64 290 GLU A N 1
ATOM 2363 C CA . GLU A 1 290 ? 40.039 15.121 -7.360 1.00 12.48 290 GLU A CA 1
ATOM 2364 C C . GLU A 1 290 ? 40.327 16.623 -7.183 1.00 12.60 290 GLU A C 1
ATOM 2365 O O . GLU A 1 290 ? 41.534 16.964 -7.085 1.00 11.86 290 GLU A O 1
ATOM 2371 N N . LEU A 1 291 ? 39.294 17.447 -6.994 1.00 12.49 291 LEU A N 1
ATOM 2372 C CA . LEU A 1 291 ? 39.438 18.923 -6.774 1.00 11.67 291 LEU A CA 1
ATOM 2373 C C . LEU A 1 291 ? 40.163 19.165 -5.446 1.00 12.33 291 LEU A C 1
ATOM 2374 O O . LEU A 1 291 ? 41.071 20.023 -5.416 1.00 11.00 291 LEU A O 1
ATOM 2379 N N . GLN A 1 292 ? 39.805 18.443 -4.386 1.00 10.53 292 GLN A N 1
ATOM 2380 C CA . GLN A 1 292 ? 40.473 18.511 -3.067 1.00 10.71 292 GLN A CA 1
ATOM 2381 C C . GLN A 1 292 ? 41.946 18.132 -3.184 1.00 11.10 292 GLN A C 1
ATOM 2382 O O . GLN A 1 292 ? 42.786 18.786 -2.578 1.00 11.21 292 GLN A O 1
ATOM 2388 N N . ASN A 1 293 ? 42.262 17.064 -3.909 1.00 10.45 293 ASN A N 1
ATOM 2389 C CA . ASN A 1 293 ? 43.652 16.603 -4.100 1.00 10.50 293 ASN A CA 1
ATOM 2390 C C . ASN A 1 293 ? 44.437 17.681 -4.874 1.00 8.81 293 ASN A C 1
ATOM 2391 O O . ASN A 1 293 ? 45.566 17.937 -4.417 1.00 8.62 293 ASN A O 1
ATOM 2396 N N . ALA A 1 294 ? 43.839 18.283 -5.899 1.00 9.44 294 ALA A N 1
ATOM 2397 C CA . ALA A 1 294 ? 44.473 19.253 -6.837 1.00 9.06 294 ALA A CA 1
ATOM 2398 C C . ALA A 1 294 ? 44.789 20.512 -6.004 1.00 10.22 294 ALA A C 1
ATOM 2399 O O . ALA A 1 294 ? 45.839 21.124 -6.211 1.00 10.28 294 ALA A O 1
ATOM 2401 N N . ALA A 1 295 ? 43.938 20.856 -5.032 1.00 9.29 295 ALA A N 1
ATOM 2402 C CA . ALA A 1 295 ? 44.194 22.035 -4.157 1.00 9.71 295 ALA A CA 1
ATOM 2403 C C . ALA A 1 295 ? 45.433 21.782 -3.305 1.00 9.69 295 ALA A C 1
ATOM 2404 O O . ALA A 1 295 ? 46.309 22.724 -3.127 1.00 9.96 295 ALA A O 1
ATOM 2406 N N . VAL A 1 296 ? 45.610 20.550 -2.801 1.00 9.59 296 VAL A N 1
ATOM 2407 C CA . VAL A 1 296 ? 46.782 20.188 -1.976 1.00 10.21 296 VAL A CA 1
ATOM 2408 C C . VAL A 1 296 ? 48.013 20.148 -2.900 1.00 9.36 296 VAL A C 1
ATOM 2409 O O . VAL A 1 296 ? 49.074 20.654 -2.525 1.00 9.91 296 VAL A O 1
ATOM 2413 N N . TYR A 1 297 ? 47.824 19.647 -4.111 1.00 10.04 297 TYR A N 1
ATOM 2414 C CA . TYR A 1 297 ? 48.912 19.575 -5.117 1.00 10.70 297 TYR A CA 1
ATOM 2415 C C . TYR A 1 297 ? 49.472 20.969 -5.375 1.00 10.65 297 TYR A C 1
ATOM 2416 O O . TYR A 1 297 ? 50.708 21.144 -5.263 1.00 12.36 297 TYR A O 1
ATOM 2425 N N . LEU A 1 298 ? 48.620 21.934 -5.680 1.00 9.70 298 LEU A N 1
ATOM 2426 C CA . LEU A 1 298 ? 49.120 23.244 -6.159 1.00 9.93 298 LEU A CA 1
ATOM 2427 C C . LEU A 1 298 ? 49.657 24.038 -4.958 1.00 9.80 298 LEU A C 1
ATOM 2428 O O . LEU A 1 298 ? 50.523 24.885 -5.164 1.00 11.24 298 LEU A O 1
ATOM 2433 N N . THR A 1 299 ? 49.122 23.791 -3.766 1.00 9.31 299 THR A N 1
ATOM 2434 C CA . THR A 1 299 ? 49.471 24.544 -2.538 1.00 9.83 299 THR A CA 1
ATOM 2435 C C . THR A 1 299 ? 50.681 23.915 -1.839 1.00 9.57 299 THR A C 1
ATOM 2436 O O . THR A 1 299 ? 51.770 24.569 -1.744 1.00 10.79 299 THR A O 1
ATOM 2440 N N . ALA A 1 300 ? 50.571 22.690 -1.312 1.00 9.90 300 ALA A N 1
ATOM 2441 C CA . ALA A 1 300 ? 51.673 21.970 -0.658 1.00 10.10 300 ALA A CA 1
ATOM 2442 C C . ALA A 1 300 ? 52.821 21.736 -1.650 1.00 10.20 300 ALA A C 1
ATOM 2443 O O . ALA A 1 300 ? 53.986 21.715 -1.228 1.00 11.20 300 ALA A O 1
ATOM 2445 N N . GLY A 1 301 ? 52.520 21.612 -2.933 1.00 11.23 301 GLY A N 1
ATOM 2446 C CA . GLY A 1 301 ? 53.560 21.442 -3.969 1.00 10.21 301 GLY A CA 1
ATOM 2447 C C . GLY A 1 301 ? 54.434 22.679 -4.211 1.00 10.69 301 GLY A C 1
ATOM 2448 O O . GLY A 1 301 ? 55.536 22.536 -4.829 1.00 10.65 301 GLY A O 1
ATOM 2449 N N . ALA A 1 302 ? 53.974 23.866 -3.831 1.00 9.67 302 ALA A N 1
ATOM 2450 C CA . ALA A 1 302 ? 54.584 25.181 -4.210 1.00 10.10 302 ALA A CA 1
ATOM 2451 C C . ALA A 1 302 ? 55.835 25.419 -3.323 1.00 10.03 302 ALA A C 1
ATOM 2452 O O . ALA A 1 302 ? 55.891 26.420 -2.602 1.00 10.86 302 ALA A O 1
ATOM 2454 N N . GLN A 1 303 ? 56.788 24.507 -3.403 1.00 9.89 303 GLN A N 1
ATOM 2455 C CA . GLN A 1 303 ? 58.048 24.444 -2.612 1.00 11.58 303 GLN A CA 1
ATOM 2456 C C . GLN A 1 303 ? 59.263 24.749 -3.497 1.00 13.64 303 GLN A C 1
ATOM 2457 O O . GLN A 1 303 ? 59.206 24.679 -4.747 1.00 15.47 303 GLN A O 1
ATOM 2463 N N . ARG A 1 304 ? 60.364 25.135 -2.859 1.00 16.05 304 ARG A N 1
ATOM 2464 C CA . ARG A 1 304 ? 61.559 25.638 -3.570 1.00 17.30 304 ARG A CA 1
ATOM 2465 C C . ARG A 1 304 ? 62.820 25.221 -2.817 1.00 17.41 304 ARG A C 1
ATOM 2466 O O . ARG A 1 304 ? 63.201 25.876 -1.846 1.00 16.41 304 ARG A O 1
ATOM 2474 N N . PRO A 1 305 ? 63.487 24.134 -3.254 1.00 17.64 305 PRO A N 1
ATOM 2475 C CA . PRO A 1 305 ? 64.832 23.812 -2.770 1.00 19.11 305 PRO A CA 1
ATOM 2476 C C . PRO A 1 305 ? 65.691 25.058 -2.973 1.00 18.98 305 PRO A C 1
ATOM 2477 O O . PRO A 1 305 ? 65.510 25.749 -3.985 1.00 16.17 305 PRO A O 1
ATOM 2481 N N . PRO A 1 306 ? 66.598 25.426 -2.031 1.00 20.57 306 PRO A N 1
ATOM 2482 C CA . PRO A 1 306 ? 66.870 24.664 -0.802 1.00 21.26 306 PRO A CA 1
ATOM 2483 C C . PRO A 1 306 ? 66.176 25.118 0.494 1.00 19.13 306 PRO A C 1
ATOM 2484 O O . PRO A 1 306 ? 66.598 24.736 1.626 1.00 19.34 306 PRO A O 1
ATOM 2488 N N . HIS A 1 307 ? 65.088 25.865 0.368 1.00 17.21 307 HIS A N 1
ATOM 2489 C CA . HIS A 1 307 ? 64.421 26.512 1.518 1.00 16.11 307 HIS A CA 1
ATOM 2490 C C . HIS A 1 307 ? 63.614 25.506 2.346 1.00 16.30 307 HIS A C 1
ATOM 2491 O O . HIS A 1 307 ? 63.239 24.451 1.829 1.00 14.39 307 HIS A O 1
ATOM 2498 N N . ILE A 1 308 ? 63.246 25.878 3.567 1.00 16.94 308 ILE A N 1
ATOM 2499 C CA . ILE A 1 308 ? 62.242 25.117 4.349 1.00 17.75 308 ILE A CA 1
ATOM 2500 C C . ILE A 1 308 ? 60.917 25.123 3.575 1.00 16.58 308 ILE A C 1
ATOM 2501 O O . ILE A 1 308 ? 60.650 26.079 2.766 1.00 14.19 308 ILE A O 1
ATOM 2506 N N . CYS A 1 309 ? 60.068 24.152 3.866 1.00 16.40 309 CYS A N 1
ATOM 2507 C CA . CYS A 1 309 ? 58.683 24.147 3.369 1.00 16.14 309 CYS A CA 1
ATOM 2508 C C . CYS A 1 309 ? 57.930 25.362 3.937 1.00 16.01 309 CYS A C 1
ATOM 2509 O O . CYS A 1 309 ? 58.028 25.693 5.167 1.00 16.39 309 CYS A O 1
ATOM 2512 N N . ALA A 1 310 ? 57.246 26.093 3.072 1.00 13.46 310 ALA A N 1
ATOM 2513 C CA . ALA A 1 310 ? 56.397 27.235 3.415 1.00 13.08 310 ALA A CA 1
ATOM 2514 C C . ALA A 1 310 ? 55.136 27.137 2.568 1.00 12.08 310 ALA A C 1
ATOM 2515 O O . ALA A 1 310 ? 55.217 26.529 1.498 1.00 12.51 310 ALA A O 1
ATOM 2517 N N . PHE A 1 311 ? 54.037 27.667 3.080 1.00 10.02 311 PHE A N 1
ATOM 2518 C CA . PHE A 1 311 ? 52.708 27.650 2.455 1.00 10.69 311 PHE A CA 1
ATOM 2519 C C . PHE A 1 311 ? 52.342 29.058 2.049 1.00 10.12 311 PHE A C 1
ATOM 2520 O O . PHE A 1 311 ? 52.552 30.048 2.802 1.00 9.75 311 PHE A O 1
ATOM 2528 N N . ASP A 1 312 ? 51.753 29.146 0.875 1.00 10.49 312 ASP A N 1
ATOM 2529 C CA . ASP A 1 312 ? 51.426 30.439 0.238 1.00 9.71 312 ASP A CA 1
ATOM 2530 C C . ASP A 1 312 ? 50.058 30.915 0.721 1.00 9.54 312 ASP A C 1
ATOM 2531 O O . ASP A 1 312 ? 49.019 30.218 0.541 1.00 8.51 312 ASP A O 1
ATOM 2536 N N . PHE A 1 313 ? 50.020 32.118 1.281 1.00 8.60 313 PHE A N 1
ATOM 2537 C CA . PHE A 1 313 ? 48.807 32.667 1.925 1.00 9.01 313 PHE A CA 1
ATOM 2538 C C . PHE A 1 313 ? 47.628 32.677 0.957 1.00 9.22 313 PHE A C 1
ATOM 2539 O O . PHE A 1 313 ? 46.488 32.464 1.345 1.00 7.94 313 PHE A O 1
ATOM 2547 N N . PHE A 1 314 ? 47.871 33.041 -0.301 1.00 8.90 314 PHE A N 1
ATOM 2548 C CA . PHE A 1 314 ? 46.773 33.138 -1.294 1.00 9.52 314 PHE A CA 1
ATOM 2549 C C . PHE A 1 314 ? 46.437 31.733 -1.779 1.00 8.86 314 PHE A C 1
ATOM 2550 O O . PHE A 1 314 ? 45.230 31.393 -1.881 1.00 8.71 314 PHE A O 1
ATOM 2558 N N . LEU A 1 315 ? 47.426 30.887 -2.023 1.00 8.83 315 LEU A N 1
ATOM 2559 C CA . LEU A 1 315 ? 47.102 29.575 -2.615 1.00 8.70 315 LEU A CA 1
ATOM 2560 C C . LEU A 1 315 ? 46.356 28.733 -1.576 1.00 9.32 315 LEU A C 1
ATOM 2561 O O . LEU A 1 315 ? 45.513 27.937 -2.008 1.00 8.86 315 LEU A O 1
ATOM 2566 N N . LEU A 1 316 ? 46.631 28.904 -0.269 1.00 9.79 316 LEU A N 1
ATOM 2567 C CA . LEU A 1 316 ? 46.007 27.984 0.724 1.00 10.20 316 LEU A CA 1
ATOM 2568 C C . LEU A 1 316 ? 44.494 28.183 0.813 1.00 9.47 316 LEU A C 1
ATOM 2569 O O . LEU A 1 316 ? 43.797 27.224 1.302 1.00 10.34 316 LEU A O 1
ATOM 2574 N N . HIS A 1 317 ? 43.943 29.276 0.329 1.00 8.79 317 HIS A N 1
ATOM 2575 C CA . HIS A 1 317 ? 42.475 29.474 0.269 1.00 9.10 317 HIS A CA 1
ATOM 2576 C C . HIS A 1 317 ? 41.900 28.409 -0.685 1.00 9.31 317 HIS A C 1
ATOM 2577 O O . HIS A 1 317 ? 40.699 28.202 -0.610 1.00 10.97 317 HIS A O 1
ATOM 2584 N N . SER A 1 318 ? 42.692 27.782 -1.575 1.00 9.41 318 SER A N 1
ATOM 2585 C CA . SER A 1 318 ? 42.180 26.667 -2.414 1.00 9.09 318 SER A CA 1
ATOM 2586 C C . SER A 1 318 ? 41.865 25.464 -1.498 1.00 9.58 318 SER A C 1
ATOM 2587 O O . SER A 1 318 ? 40.725 24.927 -1.552 1.00 11.93 318 SER A O 1
ATOM 2590 N N . VAL A 1 319 ? 42.796 25.086 -0.676 1.00 9.81 319 VAL A N 1
ATOM 2591 C CA . VAL A 1 319 ? 42.653 23.972 0.297 1.00 10.41 319 VAL A CA 1
ATOM 2592 C C . VAL A 1 319 ? 41.483 24.289 1.234 1.00 10.41 319 VAL A C 1
ATOM 2593 O O . VAL A 1 319 ? 40.572 23.418 1.355 1.00 10.29 319 VAL A O 1
ATOM 2597 N N . THR A 1 320 ? 41.442 25.473 1.834 1.00 11.36 320 THR A N 1
ATOM 2598 C CA . THR A 1 320 ? 40.425 25.731 2.882 1.00 10.94 320 THR A CA 1
ATOM 2599 C C . THR A 1 320 ? 39.029 25.825 2.265 1.00 11.92 320 THR A C 1
ATOM 2600 O O . THR A 1 320 ? 38.070 25.501 2.983 1.00 14.60 320 THR A O 1
ATOM 2604 N N . SER A 1 321 ? 38.851 26.311 1.058 1.00 9.04 321 SER A N 1
ATOM 2605 C CA . SER A 1 321 ? 37.532 26.422 0.388 1.00 10.76 321 SER A CA 1
ATOM 2606 C C . SER A 1 321 ? 37.064 25.019 -0.045 1.00 10.87 321 SER A C 1
ATOM 2607 O O . SER A 1 321 ? 35.839 24.849 -0.147 1.00 13.46 321 SER A O 1
ATOM 2610 N N . SER A 1 322 ? 37.995 24.106 -0.337 1.00 12.00 322 SER A N 1
ATOM 2611 C CA . SER A 1 322 ? 37.733 22.830 -1.074 1.00 11.46 322 SER A CA 1
ATOM 2612 C C . SER A 1 322 ? 36.850 21.889 -0.225 1.00 12.55 322 SER A C 1
ATOM 2613 O O . SER A 1 322 ? 36.053 21.141 -0.834 1.00 12.54 322 SER A O 1
ATOM 2616 N N . ILE A 1 323 ? 36.967 21.959 1.097 1.00 12.75 323 ILE A N 1
ATOM 2617 C CA . ILE A 1 323 ? 36.186 21.103 2.046 1.00 12.42 323 ILE A CA 1
ATOM 2618 C C . ILE A 1 323 ? 34.675 21.227 1.781 1.00 13.75 323 ILE A C 1
ATOM 2619 O O . ILE A 1 323 ? 33.949 20.183 1.866 1.00 14.22 323 ILE A O 1
ATOM 2624 N N . GLY A 1 324 ? 34.145 22.394 1.481 1.00 12.66 324 GLY A N 1
ATOM 2625 C CA . GLY A 1 324 ? 32.697 22.647 1.367 1.00 12.83 324 GLY A CA 1
ATOM 2626 C C . GLY A 1 324 ? 32.075 21.753 0.308 1.00 12.60 324 GLY A C 1
ATOM 2627 O O . GLY A 1 324 ? 30.887 21.419 0.402 1.00 13.76 324 GLY A O 1
ATOM 2628 N N . HIS A 1 325 ? 32.853 21.341 -0.700 1.00 12.49 325 HIS A N 1
ATOM 2629 C CA . HIS A 1 325 ? 32.320 20.435 -1.757 1.00 11.97 325 HIS A CA 1
ATOM 2630 C C . HIS A 1 325 ? 32.013 19.038 -1.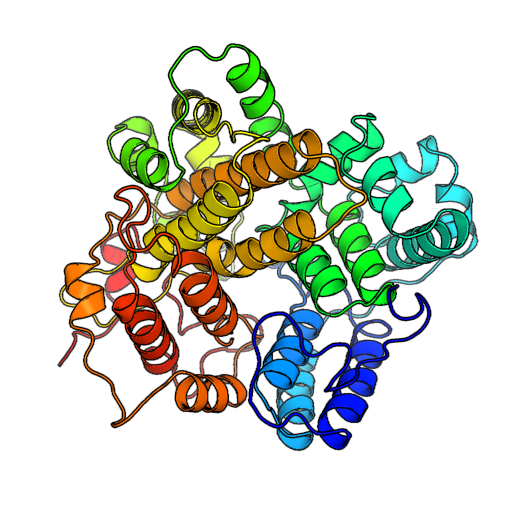169 1.00 10.98 325 HIS A C 1
ATOM 2631 O O . HIS A 1 325 ? 31.184 18.359 -1.816 1.00 13.49 325 HIS A O 1
ATOM 2638 N N . THR A 1 326 ? 32.596 18.611 -0.069 1.00 12.61 326 THR A N 1
ATOM 2639 C CA . THR A 1 326 ? 32.179 17.328 0.558 1.00 12.52 326 THR A CA 1
ATOM 2640 C C . THR A 1 326 ? 30.722 17.535 1.028 1.00 16.09 326 THR A C 1
ATOM 2641 O O . THR A 1 326 ? 29.867 16.609 0.837 1.00 15.51 326 THR A O 1
ATOM 2645 N N . MET A 1 327 ? 30.377 18.699 1.583 1.00 16.46 327 MET A N 1
ATOM 2646 C CA . MET A 1 327 ? 28.967 18.970 2.021 1.00 15.99 327 MET A CA 1
ATOM 2647 C C . MET A 1 327 ? 28.004 19.130 0.848 1.00 16.73 327 MET A C 1
ATOM 2648 O O . MET A 1 327 ? 26.831 18.650 0.955 1.00 15.69 327 MET A O 1
ATOM 2653 N N . PHE A 1 328 ? 28.404 19.805 -0.243 1.00 14.06 328 PHE A N 1
ATOM 2654 C CA . PHE A 1 328 ? 27.574 19.973 -1.442 1.00 14.67 328 PHE A CA 1
ATOM 2655 C C . PHE A 1 328 ? 27.272 18.585 -2.012 1.00 16.78 328 PHE A C 1
ATOM 2656 O O . PHE A 1 328 ? 26.137 18.388 -2.549 1.00 16.34 328 PHE A O 1
ATOM 2664 N N . LEU A 1 329 ? 28.258 17.706 -1.919 1.00 16.02 329 LEU A N 1
ATOM 2665 C CA . LEU A 1 329 ? 28.150 16.336 -2.494 1.00 17.22 329 LEU A CA 1
ATOM 2666 C C . LEU A 1 329 ? 27.095 15.604 -1.667 1.00 18.63 329 LEU A C 1
ATOM 2667 O O . LEU A 1 329 ? 26.312 14.852 -2.269 1.00 19.65 329 LEU A O 1
ATOM 2672 N N . ALA A 1 330 ? 27.145 15.766 -0.342 1.00 18.56 330 ALA A N 1
ATOM 2673 C CA . ALA A 1 330 ? 26.286 15.037 0.623 1.00 19.64 330 ALA A CA 1
ATOM 2674 C C . ALA A 1 330 ? 24.866 15.618 0.645 1.00 21.56 330 ALA A C 1
ATOM 2675 O O . ALA A 1 330 ? 24.016 14.983 1.268 1.00 22.19 330 ALA A O 1
ATOM 2677 N N . GLU A 1 331 ? 24.594 16.730 -0.036 1.00 20.64 331 GLU A N 1
ATOM 2678 C CA . GLU A 1 331 ? 23.297 17.450 0.021 1.00 21.99 331 GLU A CA 1
ATOM 2679 C C . GLU A 1 331 ? 22.316 16.813 -0.955 1.00 21.75 331 GLU A C 1
ATOM 2680 O O . GLU A 1 331 ? 22.438 16.968 -2.161 1.00 20.38 331 GLU A O 1
ATOM 2686 N N . PRO A 1 332 ? 21.239 16.139 -0.462 1.00 20.92 332 PRO A N 1
ATOM 2687 C CA . PRO A 1 332 ? 20.269 15.510 -1.368 1.00 22.38 332 PRO A CA 1
ATOM 2688 C C . PRO A 1 332 ? 19.485 16.497 -2.235 1.00 21.71 332 PRO A C 1
ATOM 2689 O O . PRO A 1 332 ? 18.990 16.086 -3.262 1.00 25.02 332 PRO A O 1
ATOM 2693 N N . SER A 1 333 ? 19.360 17.777 -1.829 1.00 21.04 333 SER A N 1
ATOM 2694 C CA . SER A 1 333 ? 18.433 18.722 -2.484 1.00 18.43 333 SER A CA 1
ATOM 2695 C C . SER A 1 333 ? 19.064 19.329 -3.731 1.00 16.62 333 SER A C 1
ATOM 2696 O O . SER A 1 333 ? 18.386 20.007 -4.498 1.00 15.86 333 SER A O 1
ATOM 2699 N N . LEU A 1 334 ? 20.364 19.121 -3.910 1.00 18.12 334 LEU A N 1
ATOM 2700 C CA . LEU A 1 334 ? 21.075 19.647 -5.090 1.00 18.43 334 LEU A CA 1
ATOM 2701 C C . LEU A 1 334 ? 21.079 18.552 -6.149 1.00 17.43 334 LEU A C 1
ATOM 2702 O O . LEU A 1 334 ? 21.403 17.425 -5.773 1.00 19.83 334 LEU A O 1
ATOM 2707 N N . SER A 1 335 ? 20.811 18.905 -7.385 1.00 16.71 335 SER A N 1
ATOM 2708 C CA . SER A 1 335 ? 20.948 17.967 -8.524 1.00 17.84 335 SER A CA 1
ATOM 2709 C C . SER A 1 335 ? 22.434 17.666 -8.765 1.00 20.85 335 SER A C 1
ATOM 2710 O O . SER A 1 335 ? 23.342 18.395 -8.276 1.00 18.71 335 SER A O 1
ATOM 2713 N N . ASN A 1 336 ? 22.694 16.560 -9.448 1.00 20.66 336 ASN A N 1
ATOM 2714 C CA . ASN A 1 336 ? 24.083 16.227 -9.832 1.00 20.57 336 ASN A CA 1
ATOM 2715 C C . A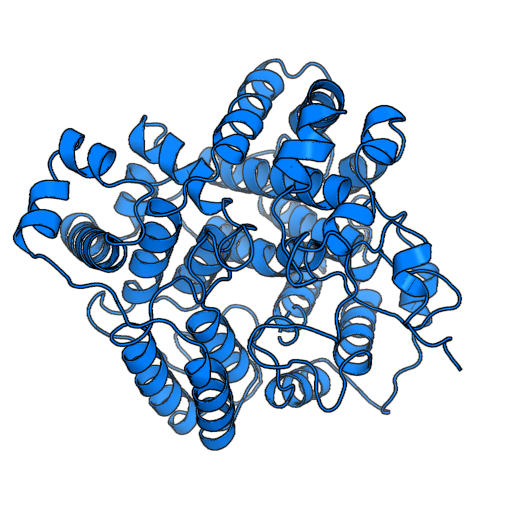SN A 1 336 ? 24.636 17.364 -10.677 1.00 19.73 336 ASN A C 1
ATOM 2716 O O . ASN A 1 336 ? 25.839 17.667 -10.490 1.00 21.78 336 ASN A O 1
ATOM 2721 N N . ALA A 1 337 ? 23.834 17.908 -11.592 1.00 19.34 337 ALA A N 1
ATOM 2722 C CA . ALA A 1 337 ? 24.201 19.002 -12.510 1.00 17.94 337 ALA A CA 1
ATOM 2723 C C . ALA A 1 337 ? 24.568 20.260 -11.686 1.00 18.65 337 ALA A C 1
ATOM 2724 O O . ALA A 1 337 ? 25.545 20.920 -12.023 1.00 19.93 337 ALA A O 1
ATOM 2726 N N . GLN A 1 338 ? 23.805 20.571 -10.642 1.00 16.75 338 GLN A N 1
ATOM 2727 C CA . GLN A 1 338 ? 24.106 21.719 -9.740 1.00 16.36 338 GLN A CA 1
ATOM 2728 C C . GLN A 1 338 ? 25.436 21.465 -9.012 1.00 16.45 338 GLN A C 1
ATOM 2729 O O . GLN A 1 338 ? 26.253 22.420 -8.962 1.00 19.07 338 GLN A O 1
ATOM 2735 N N . LYS A 1 339 ? 25.663 20.260 -8.498 1.00 16.20 339 LYS A N 1
ATOM 2736 C CA . LYS A 1 339 ? 26.858 19.927 -7.711 1.00 15.75 339 LYS A CA 1
ATOM 2737 C C . LYS A 1 339 ? 28.092 20.028 -8.642 1.00 16.00 339 LYS A C 1
ATOM 2738 O O . LYS A 1 339 ? 29.138 20.512 -8.186 1.00 13.88 339 LYS A O 1
ATOM 2744 N N . ALA A 1 340 ? 27.960 19.598 -9.891 1.00 16.10 340 ALA A N 1
ATOM 2745 C CA . ALA A 1 340 ? 29.078 19.667 -10.881 1.00 15.58 340 ALA A CA 1
ATOM 2746 C C . ALA A 1 340 ? 29.433 21.127 -11.157 1.00 15.91 340 ALA A C 1
ATOM 2747 O O . ALA A 1 340 ? 30.670 21.452 -11.267 1.00 14.76 340 ALA A O 1
ATOM 2749 N N . ARG A 1 341 ? 28.412 21.973 -11.330 1.00 14.84 341 ARG A N 1
ATOM 2750 C CA . ARG A 1 341 ? 28.560 23.394 -11.703 1.00 14.68 341 ARG A CA 1
ATOM 2751 C C . ARG A 1 341 ? 29.297 24.102 -10.550 1.00 14.24 341 ARG A C 1
ATOM 2752 O O . ARG A 1 341 ? 30.196 24.903 -10.853 1.00 12.72 341 ARG A O 1
ATOM 2760 N N . LEU A 1 342 ? 28.939 23.825 -9.293 1.00 14.13 342 LEU A N 1
ATOM 2761 C CA . LEU A 1 342 ? 29.679 24.319 -8.099 1.00 14.23 342 LEU A CA 1
ATOM 2762 C C . LEU A 1 342 ? 31.167 23.892 -8.176 1.00 13.75 342 LEU A C 1
ATOM 2763 O O . LEU A 1 342 ? 32.063 24.745 -7.944 1.00 13.88 342 LEU A O 1
ATOM 2768 N N . LEU A 1 343 ? 31.492 22.617 -8.419 1.00 12.96 343 LEU A N 1
ATOM 2769 C CA . LEU A 1 343 ? 32.920 22.198 -8.527 1.00 13.31 343 LEU A CA 1
ATOM 2770 C C . LEU A 1 343 ? 33.583 22.989 -9.652 1.00 11.92 343 LEU A C 1
ATOM 2771 O O . LEU A 1 343 ? 34.757 23.436 -9.418 1.00 11.24 343 LEU A O 1
ATOM 2776 N N . GLU A 1 344 ? 32.930 23.151 -10.806 1.00 10.46 344 GLU A N 1
ATOM 2777 C CA . GLU A 1 344 ? 33.505 23.880 -11.977 1.00 11.65 344 GLU A CA 1
ATOM 2778 C C . GLU A 1 344 ? 33.908 25.294 -11.571 1.00 12.16 344 GLU A C 1
ATOM 2779 O O . GLU A 1 344 ? 35.066 25.656 -11.802 1.00 12.11 344 GLU A O 1
ATOM 2785 N N . TYR A 1 345 ? 33.007 26.057 -10.954 1.00 10.32 345 TYR A N 1
ATOM 2786 C CA . TYR A 1 345 ? 33.287 27.441 -10.532 1.00 10.45 345 TYR A CA 1
ATOM 2787 C C . TYR A 1 345 ? 34.509 27.401 -9.618 1.00 9.73 345 TYR A C 1
ATOM 2788 O O . TYR A 1 345 ? 35.415 28.227 -9.840 1.00 12.62 345 TYR A O 1
ATOM 2797 N N . THR A 1 346 ? 34.527 26.545 -8.615 1.00 8.70 346 THR A N 1
ATOM 2798 C CA . THR A 1 346 ? 35.595 26.520 -7.593 1.00 8.73 346 THR A CA 1
ATOM 2799 C C . THR A 1 346 ? 36.928 26.237 -8.302 1.00 9.26 346 THR A C 1
ATOM 2800 O O . THR A 1 346 ? 37.926 26.943 -8.017 1.00 9.53 346 THR A O 1
ATOM 2804 N N . GLY A 1 347 ? 36.976 25.219 -9.150 1.00 8.31 347 GLY A N 1
ATOM 2805 C CA . GLY A 1 347 ? 38.254 24.854 -9.799 1.00 8.66 347 GLY A CA 1
ATOM 2806 C C . GLY A 1 347 ? 38.714 25.960 -10.706 1.00 8.97 347 GLY A C 1
ATOM 2807 O O . GLY A 1 347 ? 39.960 26.210 -10.745 1.00 8.84 347 GLY A O 1
ATOM 2808 N N . ARG A 1 348 ? 37.820 26.655 -11.374 1.00 9.71 348 ARG A N 1
ATOM 2809 C CA . ARG A 1 348 ? 38.226 27.796 -12.237 1.00 9.65 348 ARG A CA 1
ATOM 2810 C C . ARG A 1 348 ? 38.848 28.899 -11.365 1.00 10.03 348 ARG A C 1
ATOM 2811 O O . ARG A 1 348 ? 39.803 29.623 -11.826 1.00 9.18 348 ARG A O 1
ATOM 2819 N N . VAL A 1 349 ? 38.328 29.104 -10.166 1.00 8.69 349 VAL A N 1
ATOM 2820 C CA . VAL A 1 349 ? 38.911 30.163 -9.284 1.00 9.12 349 VAL A CA 1
ATOM 2821 C C . VAL A 1 349 ? 40.281 29.709 -8.814 1.00 8.57 349 VAL A C 1
ATOM 2822 O O . VAL A 1 349 ? 41.179 30.602 -8.721 1.00 10.62 349 VAL A O 1
ATOM 2826 N N . PHE A 1 350 ? 40.499 28.424 -8.564 1.00 8.75 350 PHE A N 1
ATOM 2827 C CA . PHE A 1 350 ? 41.808 27.878 -8.156 1.00 8.88 350 PHE A CA 1
ATOM 2828 C C . PHE A 1 350 ? 42.829 28.193 -9.275 1.00 9.35 350 PHE A C 1
ATOM 2829 O O . PHE A 1 350 ? 43.952 28.676 -8.949 1.00 8.55 350 PHE A O 1
ATOM 2837 N N . LEU A 1 351 ? 42.422 28.070 -10.536 1.00 9.51 351 LEU A N 1
ATOM 2838 C CA . LEU A 1 351 ? 43.338 28.389 -11.670 1.00 9.84 351 LEU A CA 1
ATOM 2839 C C . LEU A 1 351 ? 43.680 29.883 -11.653 1.00 9.97 351 LEU A C 1
ATOM 2840 O O . LEU A 1 351 ? 44.856 30.223 -11.850 1.00 9.69 351 LEU A O 1
ATOM 2845 N N . LEU A 1 352 ? 42.708 30.763 -11.437 1.00 9.38 352 LEU A N 1
ATOM 2846 C CA . LEU A 1 352 ? 42.909 32.234 -11.404 1.00 9.83 352 LEU A CA 1
ATOM 2847 C C . LEU A 1 352 ? 43.913 32.567 -10.290 1.00 9.35 352 LEU A C 1
ATOM 2848 O O . LEU A 1 352 ? 44.865 33.320 -10.532 1.00 8.68 352 LEU A O 1
ATOM 2853 N N . SER A 1 353 ? 43.679 32.025 -9.091 1.00 9.41 353 SER A N 1
ATOM 2854 C CA . SER A 1 353 ? 44.515 32.263 -7.888 1.00 9.40 353 SER A CA 1
ATOM 2855 C C . SER A 1 353 ? 45.940 31.770 -8.146 1.00 9.33 353 SER A C 1
ATOM 2856 O O . SER A 1 353 ? 46.950 32.488 -7.846 1.00 9.90 353 SER A O 1
ATOM 2859 N N . TYR A 1 354 ? 46.047 30.595 -8.723 1.00 8.30 354 TYR A N 1
ATOM 2860 C CA . TYR A 1 354 ? 47.332 29.944 -9.005 1.00 8.99 354 TYR A CA 1
ATOM 2861 C C . TYR A 1 354 ? 48.188 30.783 -9.973 1.00 9.06 354 TYR A C 1
ATOM 2862 O O . TYR A 1 354 ? 49.385 31.058 -9.678 1.00 8.34 354 TYR A O 1
ATOM 2871 N N . ALA A 1 355 ? 47.578 31.258 -11.035 1.00 8.52 355 ALA A N 1
ATOM 2872 C CA . ALA A 1 355 ? 48.248 32.109 -12.033 1.00 8.32 355 ALA A CA 1
ATOM 2873 C C . ALA A 1 355 ? 48.701 33.412 -11.362 1.00 8.66 355 ALA A C 1
ATOM 2874 O O . ALA A 1 355 ? 49.780 33.903 -11.723 1.00 8.55 355 ALA A O 1
ATOM 2876 N N . GLY A 1 356 ? 47.897 33.978 -10.471 1.00 7.45 356 GLY A N 1
ATOM 2877 C CA . GLY A 1 356 ? 48.199 35.234 -9.753 1.00 8.42 356 GLY A CA 1
ATOM 2878 C C . GLY A 1 356 ? 49.458 35.110 -8.924 1.00 7.73 356 GLY A C 1
ATOM 2879 O O . GLY A 1 356 ? 50.135 36.112 -8.737 1.00 8.18 356 GLY A O 1
ATOM 2880 N N . GLN A 1 357 ? 49.768 33.930 -8.403 1.00 8.02 357 GLN A N 1
ATOM 2881 C CA . GLN A 1 357 ? 50.945 33.728 -7.531 1.00 8.75 357 GLN A CA 1
ATOM 2882 C C . GLN A 1 357 ? 52.173 33.238 -8.334 1.00 8.80 357 GLN A C 1
ATOM 2883 O O . GLN A 1 357 ? 53.140 32.700 -7.740 1.00 9.22 357 GLN A O 1
ATOM 2889 N N . GLY A 1 358 ? 52.152 33.359 -9.658 1.00 8.91 358 GLY A N 1
ATOM 2890 C CA . GLY A 1 358 ? 53.309 32.939 -10.483 1.00 8.85 358 GLY A CA 1
ATOM 2891 C C . GLY A 1 358 ? 53.261 31.492 -10.925 1.00 8.96 358 GLY A C 1
ATOM 2892 O O . GLY A 1 358 ? 54.299 30.974 -11.415 1.00 8.94 358 GLY A O 1
ATOM 2893 N N . SER A 1 359 ? 52.134 30.781 -10.766 1.00 9.33 359 SER A N 1
ATOM 2894 C CA . SER A 1 359 ? 52.018 29.373 -11.234 1.00 9.76 359 SER A CA 1
ATOM 2895 C C . SER A 1 359 ? 53.221 28.512 -10.804 1.00 9.81 359 SER A C 1
ATOM 2896 O O . SER A 1 359 ? 53.875 27.845 -11.641 1.00 10.24 359 SER A O 1
ATOM 2899 N N . PRO A 1 360 ? 53.547 28.451 -9.484 1.00 8.66 360 PRO A N 1
ATOM 2900 C CA . PRO A 1 360 ? 54.675 27.678 -9.001 1.00 9.79 360 PRO A CA 1
ATOM 2901 C C . PRO A 1 360 ? 54.645 26.218 -9.473 1.00 10.70 360 PRO A C 1
ATOM 2902 O O . PRO A 1 360 ? 53.653 25.507 -9.389 1.00 9.45 360 PRO A O 1
ATOM 2906 N N . GLU A 1 361 ? 55.783 25.763 -9.998 1.00 11.72 361 GLU A N 1
ATOM 2907 C CA . GLU A 1 361 ? 55.950 24.370 -10.466 1.00 12.43 361 GLU A CA 1
ATOM 2908 C C . GLU A 1 361 ? 56.007 23.463 -9.239 1.00 11.09 361 GLU A C 1
ATOM 2909 O O . GLU A 1 361 ? 56.821 23.674 -8.347 1.00 12.94 361 GLU A O 1
ATOM 2915 N N . PRO A 1 362 ? 55.120 22.472 -9.122 1.00 10.80 362 PRO A N 1
ATOM 2916 C CA . PRO A 1 362 ? 55.094 21.597 -7.944 1.00 11.16 362 PRO A CA 1
ATOM 2917 C C . PRO A 1 362 ? 56.405 20.841 -7.761 1.00 10.94 362 PRO A C 1
ATOM 2918 O O . PRO A 1 362 ? 57.001 20.323 -8.760 1.00 11.59 362 PRO A O 1
ATOM 2922 N N . ARG A 1 363 ? 56.861 20.791 -6.518 1.00 10.52 363 ARG A N 1
ATOM 2923 C CA . ARG A 1 363 ? 58.066 20.033 -6.10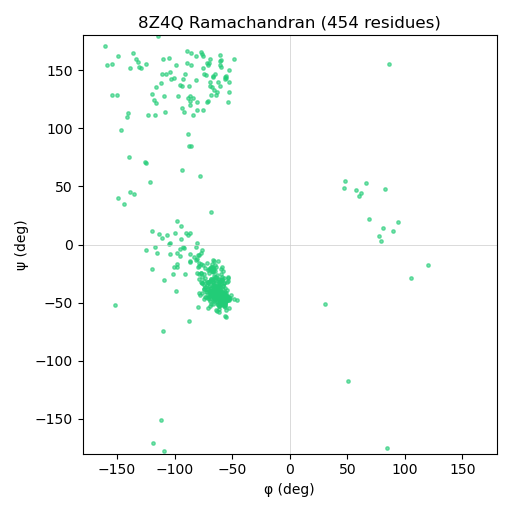2 1.00 11.87 363 ARG A CA 1
ATOM 2924 C C . ARG A 1 363 ? 57.650 19.107 -4.967 1.00 12.75 363 ARG A C 1
ATOM 2925 O O . ARG A 1 363 ? 58.069 19.312 -3.806 1.00 13.60 363 ARG A O 1
ATOM 2933 N N . LEU A 1 364 ? 56.876 18.092 -5.313 1.00 12.51 364 LEU A N 1
ATOM 2934 C CA . LEU A 1 364 ? 56.388 17.130 -4.283 1.00 14.56 364 LEU A CA 1
ATOM 2935 C C . LEU A 1 364 ? 57.597 16.341 -3.748 1.00 14.62 364 LEU A C 1
ATOM 2936 O O . LEU A 1 364 ? 57.534 15.792 -2.629 1.00 14.16 364 LEU A O 1
ATOM 2941 N N . ASP A 1 365 ? 58.677 16.256 -4.523 1.00 13.39 365 ASP A N 1
ATOM 2942 C CA . ASP A 1 365 ? 59.911 15.554 -4.098 1.00 13.51 365 ASP A CA 1
ATOM 2943 C C . ASP A 1 365 ? 60.465 16.270 -2.874 1.00 13.89 365 ASP A C 1
ATOM 2944 O O . ASP A 1 365 ? 60.924 15.578 -1.942 1.00 15.07 365 ASP A O 1
ATOM 2949 N N . TRP A 1 366 ? 60.474 17.596 -2.932 1.00 13.93 366 TRP A N 1
ATOM 2950 C CA . TRP A 1 366 ? 61.050 18.447 -1.861 1.00 14.81 366 TRP A CA 1
ATOM 2951 C C . TRP A 1 366 ? 60.116 18.432 -0.648 1.00 14.64 366 TRP A C 1
ATOM 2952 O O . TRP A 1 366 ? 60.615 18.216 0.501 1.00 16.35 366 TRP A O 1
ATOM 2963 N N . LEU A 1 367 ? 58.831 18.571 -0.886 1.00 13.92 367 LEU A N 1
ATOM 2964 C CA . LEU A 1 367 ? 57.812 18.467 0.188 1.00 14.59 367 LEU A CA 1
ATOM 2965 C C . LEU A 1 367 ? 57.976 17.124 0.899 1.00 15.03 367 LEU A C 1
ATOM 2966 O O . LEU A 1 367 ? 57.961 17.133 2.130 1.00 16.79 367 LEU A O 1
ATOM 2971 N N . ALA A 1 368 ? 58.148 16.026 0.157 1.00 14.45 368 ALA A N 1
ATOM 2972 C CA . ALA A 1 368 ? 58.136 14.664 0.751 1.00 14.39 368 ALA A CA 1
ATOM 2973 C C . ALA A 1 368 ? 59.318 14.485 1.700 1.00 15.18 368 ALA A C 1
ATOM 2974 O O . ALA A 1 368 ? 59.184 13.681 2.637 1.00 15.20 368 ALA A O 1
ATOM 2976 N N . SER A 1 369 ? 60.457 15.143 1.461 1.00 15.32 369 SER A N 1
ATOM 2977 C CA . SER A 1 369 ? 61.677 14.979 2.274 1.00 16.98 369 SER A CA 1
ATOM 2978 C C . SER A 1 369 ? 61.657 15.927 3.479 1.00 15.78 369 SER A C 1
ATOM 2979 O O . SER A 1 369 ? 62.668 15.987 4.159 1.00 17.54 369 SER A O 1
ATOM 2982 N N . HIS A 1 370 ? 60.548 16.598 3.763 1.00 18.83 370 HIS A N 1
ATOM 2983 C CA . HIS A 1 370 ? 60.459 17.551 4.905 1.00 17.54 370 HIS A CA 1
ATOM 2984 C C . HIS A 1 370 ? 60.891 16.828 6.175 1.00 17.63 370 HIS A C 1
ATOM 2985 O O . HIS A 1 370 ? 60.281 15.825 6.521 1.00 17.59 370 HIS A O 1
ATOM 2992 N N . PRO A 1 371 ? 61.913 17.328 6.905 1.00 20.89 371 PRO A N 1
ATOM 2993 C CA . PRO A 1 371 ? 62.308 16.732 8.188 1.00 20.81 371 PRO A CA 1
ATOM 2994 C C . PRO A 1 371 ? 61.377 17.204 9.320 1.00 21.36 371 PRO A C 1
ATOM 2995 O O . PRO A 1 371 ? 61.270 18.416 9.511 1.00 20.11 371 PRO A O 1
ATOM 2999 N N . SER A 1 372 ? 60.710 16.299 10.045 1.00 21.59 372 SER A N 1
ATOM 3000 C CA . SER A 1 372 ? 59.779 16.681 11.140 1.00 20.64 372 SER A CA 1
ATOM 3001 C C . SER A 1 372 ? 60.570 17.369 12.256 1.00 22.11 372 SER A C 1
ATOM 3002 O O . SER A 1 372 ? 61.584 16.798 12.698 1.00 22.22 372 SER A O 1
ATOM 3005 N N . ARG A 1 373 ? 60.136 18.555 12.689 1.00 19.91 373 ARG A N 1
ATOM 3006 C CA . ARG A 1 373 ? 60.794 19.279 13.805 1.00 22.23 373 ARG A CA 1
ATOM 3007 C C . ARG A 1 373 ? 60.725 18.336 15.014 1.00 20.99 373 ARG A C 1
ATOM 3008 O O . ARG A 1 373 ? 61.746 18.168 15.662 1.00 24.34 373 ARG A O 1
ATOM 3016 N N . LEU A 1 374 ? 59.553 17.789 15.284 1.00 22.69 374 LEU A N 1
ATOM 3017 C CA . LEU A 1 374 ? 59.283 16.969 16.501 1.00 26.58 374 LEU A CA 1
ATOM 3018 C C . LEU A 1 374 ? 59.154 15.503 16.094 1.00 27.64 374 LEU A C 1
ATOM 3019 O O . LEU A 1 374 ? 58.604 15.185 15.039 1.00 25.68 374 LEU A O 1
ATOM 3024 N N . PRO A 1 375 ? 59.579 14.549 16.950 1.00 30.61 375 PRO A N 1
ATOM 3025 C CA . PRO A 1 375 ? 59.315 13.127 16.695 1.00 29.75 375 PRO A CA 1
ATOM 3026 C C . PRO A 1 375 ? 57.852 12.686 16.829 1.00 29.97 375 PRO A C 1
ATOM 3027 O O . PRO A 1 375 ? 57.092 13.337 17.495 1.00 31.73 375 PRO A O 1
ATOM 3031 N N . ASN A 1 376 ? 57.492 11.594 16.154 1.00 31.03 376 ASN A N 1
ATOM 3032 C CA . ASN A 1 376 ? 56.253 10.798 16.374 1.00 33.66 376 ASN A CA 1
ATOM 3033 C C . ASN A 1 376 ? 55.010 11.673 16.208 1.00 30.95 376 ASN A C 1
ATOM 3034 O O . ASN A 1 376 ? 54.091 11.589 17.047 1.00 34.57 376 ASN A O 1
ATOM 3039 N N . GLN A 1 377 ? 54.973 12.468 15.135 1.00 27.39 377 GLN A N 1
ATOM 3040 C CA . GLN A 1 377 ? 53.829 13.356 14.838 1.00 26.04 377 GLN A CA 1
ATOM 3041 C C . GLN A 1 377 ? 52.872 12.629 13.899 1.00 22.98 377 GLN A C 1
ATOM 3042 O O . GLN A 1 377 ? 53.267 12.366 12.755 1.00 24.84 377 GLN A O 1
ATOM 3048 N N . GLY A 1 378 ? 51.647 12.378 14.352 1.00 20.48 378 GLY A N 1
ATOM 3049 C CA . GLY A 1 378 ? 50.486 12.032 13.522 1.00 21.23 378 GLY A CA 1
ATOM 3050 C C . GLY A 1 378 ? 49.487 13.179 13.492 1.00 19.16 378 GLY A C 1
ATOM 3051 O O . GLY A 1 378 ? 49.750 14.211 14.159 1.00 20.58 378 GLY A O 1
ATOM 3052 N N . TRP A 1 379 ? 48.364 12.991 12.820 1.00 20.45 379 TRP A N 1
ATOM 3053 C CA . TRP A 1 379 ? 47.317 14.032 12.713 1.00 20.27 379 TRP A CA 1
ATOM 3054 C C . TRP A 1 379 ? 46.895 14.514 14.102 1.00 21.75 379 TRP A C 1
ATOM 3055 O O . TRP A 1 379 ? 46.812 15.738 14.322 1.00 20.01 379 TRP A O 1
ATOM 3066 N N . ASP A 1 380 ? 46.688 13.607 15.056 1.00 21.91 380 ASP A N 1
ATOM 3067 C CA . ASP A 1 380 ? 46.210 14.043 16.392 1.00 22.16 380 ASP A CA 1
ATOM 3068 C C . ASP A 1 380 ? 47.223 14.994 17.032 1.00 21.71 380 ASP A C 1
ATOM 3069 O O . ASP A 1 380 ? 46.767 15.992 17.651 1.00 24.63 380 ASP A O 1
ATOM 3074 N N . GLU A 1 381 ? 48.527 14.742 16.869 1.00 20.12 381 GLU A N 1
ATOM 3075 C CA . GLU A 1 381 ? 49.607 15.603 17.413 1.00 21.33 381 GLU A CA 1
ATOM 3076 C C . GLU A 1 381 ? 49.558 16.949 16.680 1.00 21.41 381 GLU A C 1
ATOM 3077 O O . GLU A 1 381 ? 49.724 18.000 17.327 1.00 21.77 381 GLU A O 1
ATOM 3083 N N . VAL A 1 382 ? 49.395 16.895 15.367 1.00 19.60 382 VAL A N 1
ATOM 3084 C CA . VAL A 1 382 ? 49.469 18.127 14.538 1.00 16.72 382 VAL A CA 1
ATOM 3085 C C . VAL A 1 382 ? 48.241 18.954 14.897 1.00 16.92 382 VAL A C 1
ATOM 3086 O O . VAL A 1 382 ? 48.378 20.193 15.008 1.00 15.56 382 VAL A O 1
ATOM 3090 N N . PHE A 1 383 ? 47.070 18.329 14.995 1.00 15.05 383 PHE A N 1
ATOM 3091 C CA . PHE A 1 383 ? 45.796 19.006 15.335 1.00 15.63 383 PHE A CA 1
ATOM 3092 C C . PHE A 1 383 ? 46.004 19.780 16.643 1.00 17.46 383 PHE A C 1
ATOM 3093 O O . PHE A 1 383 ? 45.681 20.965 16.720 1.00 14.13 383 PHE A O 1
ATOM 3101 N N . ASP A 1 384 ? 46.587 19.134 17.644 1.00 17.72 384 ASP A N 1
ATOM 3102 C CA . ASP A 1 384 ? 46.712 19.754 18.981 1.00 18.02 384 ASP A CA 1
ATOM 3103 C C . ASP A 1 384 ? 47.623 20.983 18.917 1.00 16.74 384 ASP A C 1
ATOM 3104 O O . ASP A 1 384 ? 47.201 22.067 19.440 1.00 15.48 384 ASP A O 1
ATOM 3109 N N . ARG A 1 385 ? 48.740 20.877 18.219 1.00 16.13 385 ARG A N 1
ATOM 3110 C CA . ARG A 1 385 ? 49.667 22.008 17.960 1.00 16.28 385 ARG A CA 1
ATOM 3111 C C . ARG A 1 385 ? 48.915 23.110 17.205 1.00 15.82 385 ARG A C 1
ATOM 3112 O O . ARG A 1 385 ? 49.101 24.283 17.593 1.00 14.43 385 ARG A O 1
ATOM 3120 N N . ALA A 1 386 ? 48.063 22.782 16.235 1.00 15.40 386 ALA A N 1
ATOM 3121 C CA . ALA A 1 386 ? 47.357 23.815 15.440 1.00 15.10 386 ALA A CA 1
ATOM 3122 C C . ALA A 1 386 ? 46.458 24.653 16.369 1.00 16.11 386 ALA A C 1
ATOM 3123 O O . ALA A 1 386 ? 46.168 25.853 16.075 1.00 14.06 386 ALA A O 1
ATOM 3125 N N . CYS A 1 387 ? 45.952 24.052 17.457 1.00 16.05 387 CYS A N 1
ATOM 3126 C CA . CYS A 1 387 ? 45.036 24.742 18.411 1.00 16.04 387 CYS A CA 1
ATOM 3127 C C . CYS A 1 387 ? 45.753 25.943 19.043 1.00 15.89 387 CYS A C 1
ATOM 3128 O O . CYS A 1 387 ? 45.044 26.934 19.324 1.00 18.36 387 CYS A O 1
ATOM 3131 N N . TYR A 1 388 ? 47.061 25.870 19.246 1.00 15.89 388 TYR A N 1
ATOM 3132 C CA . TYR A 1 388 ? 47.841 26.857 20.027 1.00 17.84 388 TYR A CA 1
ATOM 3133 C C . TYR A 1 388 ? 48.497 27.857 19.072 1.00 17.22 388 TYR A C 1
ATOM 3134 O O . TYR A 1 388 ? 49.141 28.810 19.552 1.00 17.72 388 TYR A O 1
ATOM 3143 N N . HIS A 1 389 ? 48.412 27.616 17.760 1.00 14.79 389 HIS A N 1
ATOM 3144 C CA . HIS A 1 389 ? 49.136 28.480 16.795 1.00 13.93 389 HIS A CA 1
ATOM 3145 C C . HIS A 1 389 ? 48.454 29.844 16.761 1.00 11.36 389 HIS A C 1
ATOM 3146 O O . HIS A 1 389 ? 47.241 29.901 16.568 1.00 12.82 389 HIS A O 1
ATOM 3153 N N . GLU A 1 390 ? 49.206 30.915 17.037 1.00 13.63 390 GLU A N 1
ATOM 3154 C CA . GLU A 1 390 ? 48.543 32.207 17.323 1.00 13.96 390 GLU A CA 1
ATOM 3155 C C . GLU A 1 390 ? 48.407 33.055 16.049 1.00 13.34 390 GLU A C 1
ATOM 3156 O O . GLU A 1 390 ? 48.962 34.187 16.003 1.00 14.75 390 GLU A O 1
ATOM 3162 N N . ASP A 1 391 ? 47.642 32.582 15.076 1.00 12.56 391 ASP A N 1
ATOM 3163 C CA . ASP A 1 391 ? 47.196 33.449 13.953 1.00 11.14 391 ASP A CA 1
ATOM 3164 C C . ASP A 1 391 ? 45.682 33.690 14.015 1.00 10.75 391 ASP A C 1
ATOM 3165 O O . ASP A 1 391 ? 45.090 33.762 15.138 1.00 10.54 391 ASP A O 1
ATOM 3170 N N . ASP A 1 392 ? 45.041 33.898 12.884 1.00 8.96 392 ASP A N 1
ATOM 3171 C CA . ASP A 1 392 ? 43.611 34.243 12.754 1.00 9.27 392 ASP A CA 1
ATOM 3172 C C . ASP A 1 392 ? 42.822 33.050 12.228 1.00 7.96 392 ASP A C 1
ATOM 3173 O O . ASP A 1 392 ? 41.636 33.239 11.907 1.00 8.59 392 ASP A O 1
ATOM 3178 N N . GLY A 1 393 ? 43.496 31.912 12.156 1.00 10.29 393 GLY A N 1
ATOM 3179 C CA . GLY A 1 393 ? 42.852 30.621 11.775 1.00 9.28 393 GLY A CA 1
ATOM 3180 C C . GLY A 1 393 ? 43.431 29.971 10.533 1.00 10.95 393 GLY A C 1
ATOM 3181 O O . GLY A 1 393 ? 43.115 28.780 10.256 1.00 11.18 393 GLY A O 1
ATOM 3182 N N . HIS A 1 394 ? 44.168 30.691 9.688 1.00 9.19 394 HIS A N 1
ATOM 3183 C CA . HIS A 1 394 ? 44.547 30.079 8.389 1.00 9.45 394 HIS A CA 1
ATOM 3184 C C . HIS A 1 394 ? 45.357 28.779 8.615 1.00 8.58 394 HIS A C 1
ATOM 3185 O O . HIS A 1 394 ? 45.112 27.809 7.886 1.00 9.59 394 HIS A O 1
ATOM 3192 N N . MET A 1 395 ? 46.302 28.706 9.552 1.00 9.16 395 MET A N 1
ATOM 3193 C CA . MET A 1 395 ? 47.191 27.530 9.749 1.00 10.52 395 MET A CA 1
ATOM 3194 C C . MET A 1 395 ? 46.288 26.324 10.098 1.00 11.05 395 MET A C 1
ATOM 3195 O O . MET A 1 395 ? 46.404 25.273 9.462 1.00 10.15 395 MET A O 1
ATOM 3200 N N . CYS A 1 396 ? 45.387 26.493 11.050 1.00 10.86 396 CYS A N 1
ATOM 3201 C CA . CYS A 1 396 ? 44.547 25.353 11.515 1.00 11.67 396 CYS A CA 1
ATOM 3202 C C . CYS A 1 396 ? 43.562 24.906 10.438 1.00 11.45 396 CYS A C 1
ATOM 3203 O O . CYS A 1 396 ? 43.303 23.693 10.311 1.00 11.42 396 CYS A O 1
ATOM 3218 N N . LEU A 1 398 ? 44.022 25.223 7.104 1.00 10.64 398 LEU A N 1
ATOM 3219 C CA . LEU A 1 398 ? 44.867 24.548 6.141 1.00 10.97 398 LEU A CA 1
ATOM 3220 C C . LEU A 1 398 ? 45.096 23.101 6.599 1.00 11.58 398 LEU A C 1
ATOM 3221 O O . LEU A 1 398 ? 44.873 22.182 5.773 1.00 12.97 398 LEU A O 1
ATOM 3226 N N . ILE A 1 399 ? 45.511 22.912 7.845 1.00 12.66 399 ILE A N 1
ATOM 3227 C CA . ILE A 1 399 ? 45.868 21.569 8.395 1.00 13.62 399 ILE A CA 1
ATOM 3228 C C . ILE A 1 399 ? 44.608 20.698 8.417 1.00 14.00 399 ILE A C 1
ATOM 3229 O O . ILE A 1 399 ? 44.666 19.532 7.871 1.00 13.50 399 ILE A O 1
ATOM 3234 N N . ARG A 1 400 ? 43.467 21.211 8.899 1.00 13.75 400 ARG A N 1
ATOM 3235 C CA . ARG A 1 400 ? 42.214 20.381 8.980 1.00 12.69 400 ARG A CA 1
ATOM 3236 C C . ARG A 1 400 ? 41.730 19.983 7.583 1.00 13.69 400 ARG A C 1
ATOM 3237 O O . ARG A 1 400 ? 41.361 18.781 7.366 1.00 13.53 400 ARG A O 1
ATOM 3245 N N . CYS A 1 401 ? 41.817 20.881 6.590 1.00 11.43 401 CYS A N 1
ATOM 3246 C CA . CYS A 1 401 ? 41.285 20.623 5.234 1.00 12.19 401 CYS A CA 1
ATOM 3247 C C . CYS A 1 401 ? 42.250 19.680 4.490 1.00 11.48 401 CYS A C 1
ATOM 3248 O O . CYS A 1 401 ? 41.709 18.889 3.737 1.00 12.21 401 CYS A O 1
ATOM 3251 N N . MET A 1 402 ? 43.562 19.740 4.723 1.00 11.30 402 MET A N 1
ATOM 3252 C CA . MET A 1 402 ? 44.525 18.747 4.144 1.00 12.75 402 MET A CA 1
ATOM 3253 C C . MET A 1 402 ? 44.220 17.351 4.741 1.00 14.72 402 MET A C 1
ATOM 3254 O O . MET A 1 402 ? 44.175 16.356 3.964 1.00 13.85 402 MET A O 1
ATOM 3259 N N . ALA A 1 403 ? 43.924 17.270 6.031 1.00 13.94 403 ALA A N 1
ATOM 3260 C CA . ALA A 1 403 ? 43.596 15.977 6.689 1.00 13.79 403 ALA A CA 1
ATOM 3261 C C . ALA A 1 403 ? 42.304 15.419 6.092 1.00 14.35 403 ALA A C 1
ATOM 3262 O O . ALA A 1 403 ? 42.243 14.165 5.819 1.00 15.72 403 ALA A O 1
ATOM 3264 N N . HIS A 1 404 ? 41.339 16.259 5.757 1.00 12.59 404 HIS A N 1
ATOM 3265 C CA . HIS A 1 404 ? 40.092 15.840 5.105 1.00 13.26 404 HIS A CA 1
ATOM 3266 C C . HIS A 1 404 ? 40.412 15.330 3.714 1.00 15.50 404 HIS A C 1
ATOM 3267 O O . HIS A 1 404 ? 39.804 14.338 3.278 1.00 14.88 404 HIS A O 1
ATOM 3274 N N . ALA A 1 405 ? 41.259 16.058 2.989 1.00 14.52 405 ALA A N 1
ATOM 3275 C CA . ALA A 1 405 ? 41.590 15.651 1.606 1.00 14.65 405 ALA A CA 1
ATOM 3276 C C . ALA A 1 405 ? 42.257 14.269 1.603 1.00 14.64 405 ALA A C 1
ATOM 3277 O O . ALA A 1 405 ? 41.941 13.507 0.681 1.00 14.74 405 ALA A O 1
ATOM 3279 N N . GLU A 1 406 ? 43.150 13.969 2.542 1.00 14.33 406 GLU A N 1
ATOM 3280 C CA . GLU A 1 406 ? 43.815 12.644 2.655 1.00 16.73 406 GLU A CA 1
ATOM 3281 C C . GLU A 1 406 ? 42.716 11.574 2.687 1.00 17.58 406 GLU A C 1
ATOM 3282 O O . GLU A 1 406 ? 42.799 10.594 1.909 1.00 17.83 406 GLU A O 1
ATOM 3288 N N . GLU A 1 407 ? 41.684 11.799 3.500 1.00 16.93 407 GLU A N 1
ATOM 3289 C CA . GLU A 1 407 ? 40.583 10.805 3.660 1.00 17.75 407 GLU A CA 1
ATOM 3290 C C . GLU A 1 407 ? 39.777 10.711 2.361 1.00 16.29 407 GLU A C 1
ATOM 3291 O O . GLU A 1 407 ? 39.492 9.550 1.909 1.00 19.74 407 GLU A O 1
ATOM 3297 N N . THR A 1 408 ? 39.450 11.815 1.679 1.00 15.23 408 THR A N 1
ATOM 3298 C CA . THR A 1 408 ? 38.601 11.748 0.466 1.00 13.45 408 THR A CA 1
ATOM 3299 C C . THR A 1 408 ? 39.413 11.178 -0.719 1.00 14.80 408 THR A C 1
ATOM 3300 O O . THR A 1 408 ? 38.793 10.631 -1.672 1.00 13.24 408 THR A O 1
ATOM 3304 N N . SER A 1 409 ? 40.739 11.324 -0.675 1.00 14.24 409 SER A N 1
ATOM 3305 C CA . SER A 1 409 ? 41.642 10.776 -1.728 1.00 15.67 409 SER A CA 1
ATOM 3306 C C . SER A 1 409 ? 41.867 9.268 -1.548 1.00 16.89 409 SER A C 1
ATOM 3307 O O . SER A 1 409 ? 42.346 8.644 -2.500 1.00 17.15 409 SER A O 1
ATOM 3310 N N . ARG A 1 410 ? 41.606 8.691 -0.378 1.00 19.03 410 ARG A N 1
ATOM 3311 C CA . ARG A 1 410 ? 42.134 7.326 -0.068 1.00 21.71 410 ARG A CA 1
ATOM 3312 C C . ARG A 1 410 ? 41.585 6.316 -1.080 1.00 22.03 410 ARG A C 1
ATOM 3313 O O . ARG A 1 410 ? 42.360 5.505 -1.584 1.00 21.17 410 ARG A O 1
ATOM 3321 N N . PRO A 1 411 ? 40.280 6.351 -1.434 1.00 21.52 411 PRO A N 1
ATOM 3322 C CA . PRO A 1 411 ? 39.733 5.449 -2.451 1.00 23.40 411 PRO A CA 1
ATOM 3323 C C . PRO A 1 411 ? 40.380 5.529 -3.839 1.00 24.10 411 PRO A C 1
ATOM 3324 O O . PRO A 1 411 ? 40.158 4.620 -4.634 1.00 19.96 411 PRO A O 1
ATOM 3328 N N . TYR A 1 412 ? 41.085 6.632 -4.132 1.00 19.26 412 TYR A N 1
ATOM 3329 C CA . TYR A 1 412 ? 41.532 7.000 -5.490 1.00 17.89 412 TYR A CA 1
ATOM 3330 C C . TYR A 1 412 ? 43.068 7.080 -5.519 1.00 15.74 412 TYR A C 1
ATOM 3331 O O . TYR A 1 412 ? 43.586 7.556 -6.497 1.00 19.40 412 TYR A O 1
ATOM 3340 N N . ASP A 1 413 ? 43.770 6.615 -4.490 1.00 18.36 413 ASP A N 1
ATOM 3341 C CA . ASP A 1 413 ? 45.231 6.800 -4.327 1.00 18.44 413 ASP A CA 1
ATOM 3342 C C . ASP A 1 413 ? 45.992 6.231 -5.538 1.00 21.79 413 ASP A C 1
ATOM 3343 O O . ASP A 1 413 ? 47.027 6.778 -5.908 1.00 21.25 413 ASP A O 1
ATOM 3348 N N . HIS A 1 414 ? 45.480 5.165 -6.144 1.00 23.17 414 HIS A N 1
ATOM 3349 C CA . HIS A 1 414 ? 46.100 4.474 -7.306 1.00 24.47 414 HIS A CA 1
ATOM 3350 C C . HIS A 1 414 ? 45.857 5.212 -8.634 1.00 26.32 414 HIS A C 1
ATOM 3351 O O . HIS A 1 414 ? 46.496 4.830 -9.642 1.00 25.83 414 HIS A O 1
ATOM 3358 N N . LEU A 1 415 ? 45.009 6.244 -8.700 1.00 21.98 415 LEU A N 1
ATOM 3359 C CA . LEU A 1 415 ? 44.692 6.934 -9.981 1.00 22.64 415 LEU A CA 1
ATOM 3360 C C . LEU A 1 415 ? 45.681 8.066 -10.284 1.00 21.96 415 LEU A C 1
ATOM 3361 O O . LEU A 1 415 ? 46.007 8.876 -9.414 1.00 21.98 415 LEU A O 1
ATOM 3366 N N . PRO A 1 416 ? 46.148 8.192 -11.543 1.00 19.20 416 PRO A N 1
ATOM 3367 C CA . PRO A 1 416 ? 47.173 9.173 -11.916 1.00 18.65 416 PRO A CA 1
ATOM 3368 C C . PRO A 1 416 ? 46.780 10.637 -11.730 1.00 20.17 416 PRO A C 1
ATOM 3369 O O . PRO A 1 416 ? 47.682 11.405 -11.469 1.00 21.07 416 PRO A O 1
ATOM 3373 N N . GLU A 1 417 ? 45.499 10.999 -11.882 1.00 18.00 417 GLU A N 1
ATOM 3374 C CA . GLU A 1 417 ? 45.041 12.417 -11.790 1.00 18.02 417 GLU A CA 1
ATOM 3375 C C . GLU A 1 417 ? 45.102 12.897 -10.317 1.00 15.27 417 GLU A C 1
ATOM 3376 O O . GLU A 1 417 ? 45.075 14.135 -10.112 1.00 17.41 417 GLU A O 1
ATOM 3382 N N . PHE A 1 418 ? 45.213 11.987 -9.351 1.00 14.77 418 PHE A N 1
ATOM 3383 C CA . PHE A 1 418 ? 45.470 12.287 -7.909 1.00 14.85 418 PHE A CA 1
ATOM 3384 C C . PHE A 1 418 ? 46.984 12.345 -7.691 1.00 13.08 418 PHE A C 1
ATOM 3385 O O . PHE A 1 418 ? 47.602 11.320 -7.374 1.00 13.84 418 PHE A O 1
ATOM 3393 N N . ARG A 1 419 ? 47.541 13.549 -7.739 1.00 13.93 419 ARG A N 1
ATOM 3394 C CA A ARG A 1 419 ? 49.015 13.737 -7.680 0.50 13.74 419 ARG A CA 1
ATOM 3395 C CA B ARG A 1 419 ? 49.016 13.772 -7.681 0.50 14.00 419 ARG A CA 1
ATOM 3396 C C . ARG A 1 419 ? 49.538 13.501 -6.268 1.00 14.62 419 ARG A C 1
ATOM 3397 O O . ARG A 1 419 ? 50.648 12.998 -6.150 1.00 13.66 419 ARG A O 1
ATOM 3412 N N . VAL A 1 420 ? 48.752 13.853 -5.244 1.00 13.12 420 VAL A N 1
ATOM 3413 C CA . VAL A 1 420 ? 49.213 13.748 -3.846 1.00 14.09 420 VAL A CA 1
ATOM 3414 C C . VAL A 1 420 ? 48.800 12.383 -3.344 1.00 13.41 420 VAL A C 1
ATOM 3415 O O . VAL A 1 420 ? 47.604 12.144 -3.271 1.00 13.46 420 VAL A O 1
ATOM 3419 N N . LYS A 1 421 ? 49.774 11.539 -3.061 1.00 15.58 421 LYS A N 1
ATOM 3420 C CA . LYS A 1 421 ? 49.527 10.166 -2.562 1.00 16.30 421 LYS A CA 1
ATOM 3421 C C . LYS A 1 421 ? 49.459 10.169 -1.031 1.00 17.82 421 LYS A C 1
ATOM 3422 O O . LYS A 1 421 ? 49.888 11.110 -0.375 1.00 17.04 421 LYS A O 1
ATOM 3428 N N . GLN A 1 422 ? 48.980 9.084 -0.439 1.00 19.03 422 GLN A N 1
ATOM 3429 C CA . GLN A 1 422 ? 48.439 9.098 0.944 1.00 19.69 422 GLN A CA 1
ATOM 3430 C C . GLN A 1 422 ? 49.442 9.566 2.001 1.00 20.44 422 GLN A C 1
ATOM 3431 O O . GLN A 1 422 ? 49.038 10.397 2.889 1.00 20.72 422 GLN A O 1
ATOM 3437 N N . GLY A 1 423 ? 50.679 9.102 1.961 1.00 19.45 423 GLY A N 1
ATOM 3438 C CA . GLY A 1 423 ? 51.661 9.474 3.001 1.00 21.22 423 GLY A CA 1
ATOM 3439 C C . GLY A 1 423 ? 51.995 10.964 2.952 1.00 20.24 423 GLY A C 1
ATOM 3440 O O . GLY A 1 423 ? 52.536 11.489 3.926 1.00 21.51 423 GLY A O 1
ATOM 3441 N N . LEU A 1 424 ? 51.756 11.623 1.832 1.00 18.78 424 LEU A N 1
ATOM 3442 C CA . LEU A 1 424 ? 52.303 12.988 1.656 1.00 18.40 424 LEU A CA 1
ATOM 3443 C C . LEU A 1 424 ? 51.404 13.993 2.384 1.00 17.09 424 LEU A C 1
ATOM 3444 O O . LEU A 1 424 ? 51.905 15.056 2.773 1.00 17.09 424 LEU A O 1
ATOM 3449 N N . PHE A 1 425 ? 50.124 13.688 2.601 1.00 15.01 425 PHE A N 1
ATOM 3450 C CA . PHE A 1 425 ? 49.186 14.634 3.266 1.00 14.73 425 PHE A CA 1
ATOM 3451 C C . PHE A 1 425 ? 49.662 14.897 4.692 1.00 15.44 425 PHE A C 1
ATOM 3452 O O . PHE A 1 425 ? 49.753 16.077 5.084 1.00 15.90 425 PHE A O 1
ATOM 3460 N N . LEU A 1 426 ? 49.971 13.861 5.477 1.00 15.96 426 LEU A N 1
ATOM 3461 C CA . LEU A 1 426 ? 50.474 14.121 6.845 1.00 16.51 426 LEU A CA 1
ATOM 3462 C C . LEU A 1 426 ? 51.819 14.854 6.774 1.00 15.26 426 LEU A C 1
ATOM 3463 O O . LEU A 1 426 ? 52.009 15.761 7.583 1.00 13.97 426 LEU A O 1
ATOM 3468 N N . THR A 1 427 ? 52.712 14.513 5.847 1.00 13.83 427 THR A N 1
ATOM 3469 C CA . THR A 1 427 ? 53.987 15.232 5.644 1.00 14.33 427 THR A CA 1
ATOM 3470 C C . THR A 1 427 ? 53.694 16.732 5.402 1.00 11.99 427 THR A C 1
ATOM 3471 O O . THR A 1 427 ? 54.392 17.595 6.026 1.00 14.73 427 THR A O 1
ATOM 3475 N N . ALA A 1 428 ? 52.703 17.039 4.569 1.00 12.64 428 ALA A N 1
ATOM 3476 C CA . ALA A 1 428 ? 52.306 18.431 4.259 1.00 13.32 428 ALA A CA 1
ATOM 3477 C C . ALA A 1 428 ? 51.827 19.094 5.567 1.00 14.52 428 ALA A C 1
ATOM 3478 O O . ALA A 1 428 ? 52.126 20.268 5.801 1.00 13.81 428 ALA A O 1
ATOM 3480 N N . GLY A 1 429 ? 51.091 18.352 6.394 1.00 13.19 429 GLY A N 1
ATOM 3481 C CA . GLY A 1 429 ? 50.526 18.905 7.635 1.00 13.33 429 GLY A CA 1
ATOM 3482 C C . GLY A 1 429 ? 51.616 19.271 8.626 1.00 14.12 429 GLY A C 1
ATOM 3483 O O . GLY A 1 429 ? 51.527 20.356 9.253 1.00 13.48 429 GLY A O 1
ATOM 3484 N N . ILE A 1 430 ? 52.610 18.399 8.770 1.00 13.30 430 ILE A N 1
ATOM 3485 C CA . ILE A 1 430 ? 53.821 18.588 9.600 1.00 14.86 430 ILE A CA 1
ATOM 3486 C C . ILE A 1 430 ? 54.599 19.781 9.042 1.00 14.69 430 ILE A C 1
ATOM 3487 O O . ILE A 1 430 ? 55.072 20.587 9.834 1.00 14.53 430 ILE A O 1
ATOM 3492 N N . ALA A 1 431 ? 54.768 19.846 7.720 1.00 13.87 431 ALA A N 1
ATOM 3493 C CA . ALA A 1 431 ? 55.487 20.952 7.057 1.00 14.16 431 ALA A CA 1
ATOM 3494 C C . ALA A 1 431 ? 54.784 22.279 7.408 1.00 12.04 431 ALA A C 1
ATOM 3495 O O . ALA A 1 431 ? 55.517 23.264 7.695 1.00 15.04 431 ALA A O 1
ATOM 3497 N N . ALA A 1 432 ? 53.454 22.311 7.394 1.00 12.21 432 ALA A N 1
ATOM 3498 C CA . ALA A 1 432 ? 52.646 23.514 7.677 1.00 10.90 432 ALA A CA 1
ATOM 3499 C C . ALA A 1 432 ? 52.856 23.965 9.129 1.00 11.86 432 ALA A C 1
ATOM 3500 O O . ALA A 1 432 ? 53.383 25.059 9.364 1.00 11.48 432 ALA A O 1
ATOM 3502 N N . ILE A 1 433 ? 52.610 23.079 10.097 1.00 13.10 433 ILE A N 1
ATOM 3503 C CA . ILE A 1 433 ? 52.767 23.482 11.525 1.00 14.16 433 ILE A CA 1
ATOM 3504 C C . ILE A 1 433 ? 54.226 23.804 11.844 1.00 13.55 433 ILE A C 1
ATOM 3505 O O . ILE A 1 433 ? 54.458 24.759 12.629 1.00 14.39 433 ILE A O 1
ATOM 3510 N N . ASP A 1 434 ? 55.206 23.104 11.262 1.00 12.69 434 ASP A N 1
ATOM 3511 C CA . ASP A 1 434 ? 56.664 23.310 11.436 1.00 12.86 434 ASP A CA 1
ATOM 3512 C C . ASP A 1 434 ? 57.094 24.673 10.875 1.00 12.75 434 ASP A C 1
ATOM 3513 O O . ASP A 1 434 ? 58.112 25.211 11.346 1.00 14.22 434 ASP A O 1
ATOM 3518 N N . SER A 1 435 ? 56.391 25.209 9.882 1.00 12.73 435 SER A N 1
ATOM 3519 C CA . SER A 1 435 ? 56.696 26.559 9.343 1.00 12.94 435 SER A CA 1
ATOM 3520 C C . SER A 1 435 ? 56.240 27.626 10.349 1.00 13.94 435 SER A C 1
ATOM 3521 O O . SER A 1 435 ? 56.674 28.788 10.210 1.00 16.23 435 SER A O 1
ATOM 3524 N N . GLY A 1 436 ? 55.337 27.283 11.271 1.00 14.24 436 GLY A N 1
ATOM 3525 C CA . GLY A 1 436 ? 54.783 28.255 12.236 1.00 14.07 436 GLY A CA 1
ATOM 3526 C C . GLY A 1 436 ? 55.826 28.795 13.195 1.00 14.12 436 GLY A C 1
ATOM 3527 O O . GLY A 1 436 ? 56.700 28.033 13.605 1.00 15.03 436 GLY A O 1
ATOM 3528 N N . THR A 1 437 ? 55.694 30.061 13.611 1.00 13.52 437 THR A N 1
ATOM 3529 C CA . THR A 1 437 ? 56.646 30.722 14.553 1.00 14.58 437 THR A CA 1
ATOM 3530 C C . THR A 1 437 ? 55.903 31.021 15.851 1.00 14.86 437 THR A C 1
ATOM 3531 O O . THR A 1 437 ? 54.659 30.826 15.879 1.00 14.39 437 THR A O 1
ATOM 3535 N N . ASP A 1 438 ? 56.612 31.615 16.816 1.00 20.10 438 ASP A N 1
ATOM 3536 C CA . ASP A 1 438 ? 56.039 32.111 18.097 1.00 20.56 438 ASP A CA 1
ATOM 3537 C C . ASP A 1 438 ? 55.258 33.406 17.923 1.00 20.43 438 ASP A C 1
ATOM 3538 O O . ASP A 1 438 ? 54.505 33.736 18.843 1.00 18.95 438 ASP A O 1
ATOM 3543 N N . LYS A 1 439 ? 55.438 34.148 16.823 1.00 17.79 439 LYS A N 1
ATOM 3544 C CA . LYS A 1 439 ? 54.694 35.395 16.577 1.00 17.52 439 LYS A CA 1
ATOM 3545 C C . LYS A 1 439 ? 54.325 35.434 15.099 1.00 15.77 439 LYS A C 1
ATOM 3546 O O . LYS A 1 439 ? 54.916 36.143 14.297 1.00 14.60 439 LYS A O 1
ATOM 3552 N N . PRO A 1 440 ? 53.313 34.632 14.733 1.00 13.95 440 PRO A N 1
ATOM 3553 C CA . PRO A 1 440 ? 52.859 34.547 13.341 1.00 13.71 440 PRO A CA 1
ATOM 3554 C C . PRO A 1 440 ? 52.193 35.811 12.779 1.00 12.78 440 PRO A C 1
ATOM 3555 O O . PRO A 1 440 ? 52.068 35.923 11.559 1.00 12.38 440 PRO A O 1
ATOM 3559 N N . MET A 1 441 ? 51.681 36.698 13.639 1.00 13.50 441 MET A N 1
ATOM 3560 C CA . MET A 1 441 ? 50.960 37.891 13.177 1.00 12.46 441 MET A CA 1
ATOM 3561 C C . MET A 1 441 ? 51.389 39.125 13.975 1.00 13.49 441 MET A C 1
ATOM 3562 O O . MET A 1 441 ? 51.959 38.985 15.035 1.00 13.86 441 MET A O 1
ATOM 3567 N N . ASP A 1 442 ? 51.038 40.273 13.426 1.00 13.14 442 ASP A N 1
ATOM 3568 C CA . ASP A 1 442 ? 51.011 41.553 14.178 1.00 12.77 442 ASP A CA 1
ATOM 3569 C C . ASP A 1 442 ? 49.779 42.284 13.706 1.00 13.18 442 ASP A C 1
ATOM 3570 O O . ASP A 1 442 ? 49.765 42.646 12.528 1.00 12.40 442 ASP A O 1
ATOM 3575 N N . GLY A 1 443 ? 48.801 42.462 14.585 1.00 13.34 443 GLY A N 1
ATOM 3576 C CA . GLY A 1 443 ? 47.445 42.880 14.222 1.00 13.04 443 GLY A CA 1
ATOM 3577 C C . GLY A 1 443 ? 46.945 41.980 13.095 1.00 13.65 443 GLY A C 1
ATOM 3578 O O . GLY A 1 443 ? 46.953 40.771 13.303 1.00 10.86 443 GLY A O 1
ATOM 3579 N N . THR A 1 444 ? 46.674 42.559 11.919 1.00 14.25 444 THR A N 1
ATOM 3580 C CA . THR A 1 444 ? 46.137 41.839 10.733 1.00 13.33 444 THR A CA 1
ATOM 3581 C C . THR A 1 444 ? 47.258 41.356 9.820 1.00 13.78 444 THR A C 1
ATOM 3582 O O . THR A 1 444 ? 46.929 40.669 8.800 1.00 14.20 444 THR A O 1
ATOM 3586 N N . LYS A 1 445 ? 48.518 41.645 10.113 1.00 11.92 445 LYS A N 1
ATOM 3587 C CA . LYS A 1 445 ? 49.644 41.274 9.222 1.00 13.68 445 LYS A CA 1
ATOM 3588 C C . LYS A 1 445 ? 50.131 39.850 9.517 1.00 13.75 445 LYS A C 1
ATOM 3589 O O . LYS A 1 445 ? 50.512 39.537 10.669 1.00 13.01 445 LYS A O 1
ATOM 3595 N N . HIS A 1 446 ? 50.215 39.029 8.479 1.00 11.44 446 HIS A N 1
ATOM 3596 C CA . HIS A 1 446 ? 50.759 37.661 8.578 1.00 11.01 446 HIS A CA 1
ATOM 3597 C C . HIS A 1 446 ? 52.248 37.631 8.267 1.00 11.30 446 HIS A C 1
ATOM 3598 O O . HIS A 1 446 ? 52.672 38.285 7.282 1.00 13.99 446 HIS A O 1
ATOM 3605 N N . PHE A 1 447 ? 53.016 36.815 8.968 1.00 11.57 447 PHE A N 1
ATOM 3606 C CA . PHE A 1 447 ? 54.454 36.586 8.726 1.00 12.63 447 PHE A CA 1
ATOM 3607 C C . PHE A 1 447 ? 54.854 35.140 8.395 1.00 12.45 447 PHE A C 1
ATOM 3608 O O . PHE A 1 447 ? 56.000 34.927 7.862 1.00 12.75 447 PHE A O 1
ATOM 3616 N N . ASP A 1 448 ? 54.047 34.129 8.742 1.00 12.75 448 ASP A N 1
ATOM 3617 C CA . ASP A 1 448 ? 54.513 32.718 8.634 1.00 14.13 448 ASP A CA 1
ATOM 3618 C C . ASP A 1 448 ? 54.257 32.158 7.235 1.00 11.65 448 ASP A C 1
ATOM 3619 O O . ASP A 1 448 ? 54.872 31.177 6.930 1.00 14.00 448 ASP A O 1
ATOM 3624 N N . PHE A 1 449 ? 53.428 32.802 6.418 1.00 11.86 449 PHE A N 1
ATOM 3625 C CA . PHE A 1 449 ? 53.107 32.313 5.056 1.00 11.19 449 PHE A CA 1
ATOM 3626 C C . PHE A 1 449 ? 53.930 33.083 4.031 1.00 12.32 449 PHE A C 1
ATOM 3627 O O . PHE A 1 449 ? 54.203 34.307 4.220 1.00 13.65 449 PHE A O 1
ATOM 3635 N N . ILE A 1 450 ? 54.348 32.380 2.995 1.00 11.43 450 ILE A N 1
ATOM 3636 C CA . ILE A 1 450 ? 54.962 33.062 1.822 1.00 11.49 450 ILE A CA 1
ATOM 3637 C C . ILE A 1 450 ? 53.858 33.758 1.007 1.00 11.48 450 ILE A C 1
ATOM 3638 O O . ILE A 1 450 ? 52.675 33.360 0.993 1.00 11.57 450 ILE A O 1
ATOM 3643 N N . ARG A 1 451 ? 54.223 34.891 0.408 1.00 13.04 451 ARG A N 1
ATOM 3644 C CA . ARG A 1 451 ? 53.365 35.581 -0.573 1.00 15.14 451 ARG A CA 1
ATOM 3645 C C . ARG A 1 451 ? 54.115 35.554 -1.902 1.00 15.00 451 ARG A C 1
ATOM 3646 O O . ARG A 1 451 ? 55.231 36.084 -1.970 1.00 15.95 451 ARG A O 1
ATOM 3654 N N . GLY A 1 452 ? 53.516 34.978 -2.931 1.00 13.96 452 GLY A N 1
ATOM 3655 C CA . GLY A 1 452 ? 54.141 34.922 -4.262 1.00 14.10 452 GLY A CA 1
ATOM 3656 C C . GLY A 1 452 ? 55.120 33.776 -4.401 1.00 13.66 452 GLY A C 1
ATOM 3657 O O . GLY A 1 452 ? 56.211 33.992 -4.943 1.00 13.63 452 GLY A O 1
ATOM 3658 N N . SER A 1 453 ? 54.725 32.570 -3.992 1.00 10.44 453 SER A N 1
ATOM 3659 C CA . SER A 1 453 ? 55.564 31.353 -4.003 1.00 10.86 453 SER A CA 1
ATOM 3660 C C . SER A 1 453 ? 56.149 31.096 -5.392 1.00 9.42 453 SER A C 1
ATOM 3661 O O . SER A 1 453 ? 57.151 30.426 -5.478 1.00 10.86 453 SER A O 1
ATOM 3664 N N . GLY A 1 454 ? 55.481 31.539 -6.453 1.00 9.16 454 GLY A N 1
ATOM 3665 C CA . GLY A 1 454 ? 55.951 31.272 -7.823 1.00 9.90 454 GLY A CA 1
ATOM 3666 C C . GLY A 1 454 ? 57.047 32.233 -8.273 1.00 10.35 454 GLY A C 1
ATOM 3667 O O . GLY A 1 454 ? 57.554 32.034 -9.412 1.00 12.59 454 GLY A O 1
ATOM 3668 N N . PHE A 1 455 ? 57.430 33.192 -7.447 1.00 10.88 455 PHE A N 1
ATOM 3669 C CA . PHE A 1 455 ? 58.561 34.114 -7.753 1.00 13.32 455 PHE A CA 1
ATOM 3670 C C . PHE A 1 455 ? 59.751 33.799 -6.838 1.00 14.94 455 PHE A C 1
ATOM 3671 O O . PHE A 1 455 ? 59.605 33.801 -5.622 1.00 14.69 455 PHE A O 1
ATOM 3679 N N . LYS A 1 456 ? 60.914 33.592 -7.432 1.00 16.67 456 LYS A N 1
ATOM 3680 C CA . LYS A 1 456 ? 62.110 33.119 -6.692 1.00 18.44 456 LYS A CA 1
ATOM 3681 C C . LYS A 1 456 ? 62.403 34.066 -5.526 1.00 16.30 456 LYS A C 1
ATOM 3682 O O . LYS A 1 456 ? 62.759 33.562 -4.459 1.00 16.42 456 LYS A O 1
ATOM 3688 N N . GLU A 1 457 ? 62.295 35.381 -5.725 1.00 16.97 457 GLU A N 1
ATOM 3689 C CA . GLU A 1 457 ? 62.681 36.408 -4.730 1.00 20.27 457 GLU A CA 1
ATOM 3690 C C . GLU A 1 457 ? 61.800 36.300 -3.478 1.00 19.29 457 GLU A C 1
ATOM 3691 O O . GLU A 1 457 ? 62.267 36.671 -2.390 1.00 20.36 457 GLU A O 1
ATOM 3697 N N . ALA A 1 458 ? 60.550 35.816 -3.580 1.00 16.94 458 ALA A N 1
ATOM 3698 C CA . ALA A 1 458 ? 59.670 35.659 -2.392 1.00 16.37 458 ALA A CA 1
ATOM 3699 C C . ALA A 1 458 ? 60.365 34.810 -1.314 1.00 16.19 458 ALA A C 1
ATOM 3700 O O . ALA A 1 458 ? 60.045 34.995 -0.145 1.00 17.66 458 ALA A O 1
ATOM 3702 N N . TRP A 1 459 ? 61.197 33.866 -1.714 1.00 15.36 459 TRP A N 1
ATOM 3703 C CA . TRP A 1 459 ? 61.776 32.815 -0.833 1.00 15.11 459 TRP A CA 1
ATOM 3704 C C . TRP A 1 459 ? 62.973 33.374 -0.033 1.00 18.36 459 TRP A C 1
ATOM 3705 O O . TRP A 1 459 ? 63.378 32.712 0.955 1.00 16.44 459 TRP A O 1
ATOM 3716 N N . GLU A 1 460 ? 63.481 34.555 -0.386 1.00 18.51 460 GLU A N 1
ATOM 3717 C CA . GLU A 1 460 ? 64.762 35.057 0.193 1.00 20.99 460 GLU A CA 1
ATOM 3718 C C . GLU A 1 460 ? 64.647 35.133 1.719 1.00 20.76 460 GLU A C 1
ATOM 3719 O O . GLU A 1 460 ? 65.642 34.778 2.381 1.00 22.52 460 GLU A O 1
ATOM 3725 N N . ARG A 1 461 ? 63.506 35.529 2.291 1.00 22.77 461 ARG A N 1
ATOM 3726 C CA . ARG A 1 461 ? 63.374 35.656 3.774 1.00 25.75 461 ARG A CA 1
ATOM 3727 C C . ARG A 1 461 ? 63.115 34.288 4.444 1.00 25.37 461 ARG A C 1
ATOM 3728 O O . ARG A 1 461 ? 62.977 34.267 5.677 1.00 28.05 461 ARG A O 1
ATOM 3736 N N . PHE A 1 462 ? 63.069 33.184 3.698 1.00 22.54 462 PHE A N 1
ATOM 3737 C CA . PHE A 1 462 ? 62.814 31.842 4.269 1.00 20.67 462 PHE A CA 1
ATOM 3738 C C . PHE A 1 462 ? 64.141 31.131 4.491 1.00 19.90 462 PHE A C 1
ATOM 3739 O O . PHE A 1 462 ? 64.934 30.943 3.577 1.00 18.80 462 PHE A O 1
ATOM 3747 N N . PRO A 1 463 ? 64.393 30.603 5.711 1.00 23.86 463 PRO A N 1
ATOM 3748 C CA . PRO A 1 463 ? 65.648 29.906 5.954 1.00 24.08 463 PRO A CA 1
ATOM 3749 C C . PRO A 1 463 ? 65.852 28.683 5.042 1.00 26.87 463 PRO A C 1
ATOM 3750 O O . PRO A 1 463 ? 64.885 28.147 4.469 1.00 24.69 463 PRO A O 1
ATOM 3754 N N . LEU A 1 464 ? 67.112 28.287 4.908 1.00 26.87 464 LEU A N 1
ATOM 3755 C CA . LEU A 1 464 ? 67.505 27.017 4.274 1.00 28.56 464 LE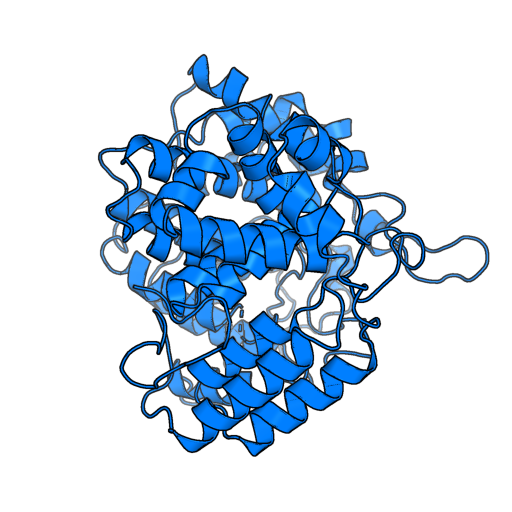U A CA 1
ATOM 3756 C C . LEU A 1 464 ? 67.135 25.888 5.234 1.00 29.02 464 LEU A C 1
ATOM 3757 O O . LEU A 1 464 ? 67.098 26.109 6.461 1.00 29.36 464 LEU A O 1
ATOM 3762 N N . ARG A 1 465 ? 66.745 24.749 4.678 1.00 28.30 465 ARG A N 1
ATOM 3763 C CA . ARG A 1 465 ? 66.483 23.513 5.459 1.00 29.06 465 ARG A CA 1
ATOM 3764 C C . ARG A 1 465 ? 67.858 23.062 5.966 1.00 29.43 465 ARG A C 1
ATOM 3765 O O . ARG A 1 465 ? 68.800 23.075 5.169 1.00 29.73 465 ARG A O 1
ATOM 3773 N N . THR A 1 466 ? 68.001 22.798 7.261 1.00 37.66 466 THR A N 1
ATOM 3774 C CA . THR A 1 466 ? 69.329 22.562 7.899 1.00 44.14 466 THR A CA 1
ATOM 3775 C C . THR A 1 466 ? 69.818 21.159 7.525 1.00 44.26 466 THR A C 1
ATOM 3776 O O . THR A 1 466 ? 68.939 20.366 7.222 1.00 47.68 466 THR A O 1
#

Organism: Penicillium polonicum (NCBI:txid60169)

Nearest PDB structures (foldseek):
  8z4q-assembly1_A  TM=1.002E+00  e=5.737E-79  Aspergillus westerdijkiae
  7y3w-assembly1_B  TM=9.364E-01  e=9.947E-31  Cercospora sojina
  7y3x-assembly2_B  TM=9.255E-01  e=1.394E-30  Cercospora sojina
  7y3y-assembly1_B  TM=9.276E-01  e=1.612E-30  Cercospora sojina

Sequence (462 aa):
ELASTSEFRFDPERTPGLRHAKNLTDESTRELERVLEENHSSNHHIFTTTEDHKGVYFHNHIAHHDITIWALGANPSTIRSQHDRNSLYQRQAMVIQDSVVKDMADPAVYKRCLGREENFLNYCRFFEDEINRIGYQAVLQKYLVDGSEIADDMLCRIYMGYVHGIIHIGMALEFKQARLLAEGFAQAAVHHDWWYTEYLTTQSEELARKQEEPALPLSDLIDLARRQDDAIRNCSTLYYHLQKRRKVTGEMCLDLEPARDGVLKNAGPELRRVAARYRVDDPNDLERATAELQNAAVYLTAGAQRPPHICAFDFFLLHSVTSSIGHTMFLAEPSLSNAQKARLLEYTGRVFLLSYAGQGSPEPRLDWLASHPSRLPNQGWDEVFDRACYHEDDGHMCLIRCMAHAEETSRPYDHLPEFRRVKQGLFLTAGIAAIDSGTDKPMDGTKHFDFIRGSGFKEAWERFPLRT